Protein AF-A0A962YLL2-F1 (afdb_monomer_lite)

pLDDT: mean 70.55, std 23.4, range [23.0, 98.0]

Structure (mmCIF, N/CA/C/O backbone):
data_AF-A0A962YLL2-F1
#
_entry.id   AF-A0A962YLL2-F1
#
loop_
_atom_site.group_PDB
_atom_site.id
_atom_site.type_symbol
_atom_site.label_atom_id
_atom_site.label_alt_id
_atom_site.label_comp_id
_atom_site.label_asym_id
_atom_site.label_entity_id
_atom_site.label_seq_id
_atom_site.pdbx_PDB_ins_code
_atom_site.Cartn_x
_atom_site.Cartn_y
_atom_site.Cartn_z
_atom_site.occupancy
_atom_site.B_iso_or_equiv
_atom_site.auth_seq_id
_atom_site.auth_comp_id
_atom_site.auth_asym_id
_atom_site.auth_atom_id
_atom_site.pdbx_PDB_model_num
ATOM 1 N N . MET A 1 1 ? 1.863 1.735 -56.319 1.00 40.16 1 MET A N 1
ATOM 2 C CA . MET A 1 1 ? 1.702 0.362 -55.802 1.00 40.16 1 MET A CA 1
ATOM 3 C C . MET A 1 1 ? 0.796 0.470 -54.595 1.00 40.16 1 MET A C 1
ATOM 5 O O . MET A 1 1 ? 1.146 1.227 -53.700 1.00 40.16 1 MET A O 1
ATOM 9 N N . GLY A 1 2 ? -0.397 -0.127 -54.655 1.00 49.88 2 GLY A N 1
ATOM 10 C CA . GLY A 1 2 ? -1.377 -0.073 -53.564 1.00 49.88 2 GLY A CA 1
ATOM 11 C C . GLY A 1 2 ? -0.872 -0.823 -52.336 1.00 49.88 2 GLY A C 1
ATOM 12 O O . GLY A 1 2 ? -0.050 -1.735 -52.471 1.00 49.88 2 GLY A O 1
ATOM 13 N N . LEU A 1 3 ? -1.319 -0.400 -51.157 1.00 48.25 3 LEU A N 1
ATOM 14 C CA . LEU A 1 3 ? -1.059 -1.129 -49.924 1.00 48.25 3 LEU A CA 1
ATOM 15 C C . LEU A 1 3 ? -1.785 -2.493 -49.985 1.00 48.25 3 LEU A C 1
ATOM 17 O O . LEU A 1 3 ? -2.717 -2.670 -50.770 1.00 48.25 3 LEU A O 1
ATOM 21 N N . PRO A 1 4 ? -1.334 -3.501 -49.223 1.00 67.56 4 PRO A N 1
ATOM 22 C CA . PRO A 1 4 ? -2.060 -4.760 -49.071 1.00 67.56 4 PRO A CA 1
ATOM 23 C C . PRO A 1 4 ? -3.525 -4.503 -48.679 1.00 67.56 4 PRO A C 1
ATOM 25 O O . PRO A 1 4 ? -3.778 -3.701 -47.785 1.00 67.56 4 PRO A O 1
ATOM 28 N N . SER A 1 5 ? -4.485 -5.200 -49.296 1.00 62.47 5 SER A N 1
ATOM 29 C CA . SER A 1 5 ? -5.933 -4.949 -49.133 1.00 62.47 5 SER A CA 1
ATOM 30 C C . SER A 1 5 ? -6.444 -4.996 -47.684 1.00 62.47 5 SER A C 1
ATOM 32 O O . SER A 1 5 ? -7.461 -4.390 -47.366 1.00 62.47 5 SER A O 1
ATOM 34 N N . GLU A 1 6 ? -5.748 -5.710 -46.797 1.00 58.16 6 GLU A N 1
ATOM 35 C CA . GLU A 1 6 ? -6.050 -5.771 -45.358 1.00 58.16 6 GLU A CA 1
ATOM 36 C C . GLU A 1 6 ? -5.702 -4.465 -44.621 1.00 58.16 6 GLU A C 1
ATOM 38 O O . GLU A 1 6 ? -6.372 -4.095 -43.660 1.00 58.16 6 GLU A O 1
ATOM 43 N N . ILE A 1 7 ? -4.679 -3.742 -45.088 1.00 64.31 7 ILE A N 1
ATOM 44 C CA . ILE A 1 7 ? -4.248 -2.460 -44.520 1.00 64.31 7 ILE A CA 1
ATOM 45 C C . ILE A 1 7 ? -5.192 -1.339 -44.968 1.00 64.31 7 ILE A C 1
ATOM 47 O O . ILE A 1 7 ? -5.542 -0.490 -44.152 1.00 64.31 7 ILE A O 1
ATOM 51 N N . ASP A 1 8 ? -5.661 -1.372 -46.219 1.00 68.25 8 ASP A N 1
ATOM 52 C CA . ASP A 1 8 ? -6.595 -0.371 -46.756 1.00 68.25 8 ASP A CA 1
ATOM 53 C C . ASP A 1 8 ? -7.908 -0.326 -45.956 1.00 68.25 8 ASP A C 1
ATOM 55 O O . ASP A 1 8 ? -8.357 0.750 -45.567 1.00 68.25 8 ASP A O 1
ATOM 59 N N . HIS A 1 9 ? -8.472 -1.487 -45.602 1.00 71.00 9 HIS A N 1
ATOM 60 C CA . HIS A 1 9 ? -9.702 -1.549 -44.803 1.00 71.00 9 HIS A CA 1
ATOM 61 C C . HIS A 1 9 ? -9.534 -0.951 -43.397 1.00 71.00 9 HIS A C 1
ATOM 63 O O . HIS A 1 9 ? -10.413 -0.245 -42.908 1.00 71.00 9 HIS A O 1
ATOM 69 N N . SER A 1 10 ? -8.391 -1.200 -42.753 1.00 69.19 10 SER A N 1
ATOM 70 C CA . SER A 1 10 ? -8.120 -0.702 -41.401 1.00 69.19 10 SER A CA 1
ATOM 71 C C . SER A 1 10 ? -7.792 0.799 -41.387 1.00 69.19 10 SER A C 1
ATOM 73 O O . SER A 1 10 ? -8.118 1.506 -40.432 1.00 69.19 10 SER A O 1
ATOM 75 N N . ILE A 1 11 ? -7.214 1.314 -42.478 1.00 73.31 11 ILE A N 1
ATOM 76 C CA . ILE A 1 11 ? -7.054 2.755 -42.710 1.00 73.31 11 ILE A CA 1
ATOM 77 C C . ILE A 1 11 ? -8.423 3.423 -42.887 1.00 73.31 11 ILE A C 1
ATOM 79 O O . ILE A 1 11 ? -8.678 4.447 -42.253 1.00 73.31 11 ILE A O 1
ATOM 83 N N . ASP A 1 12 ? -9.312 2.847 -43.697 1.00 75.69 12 ASP A N 1
ATOM 84 C CA . ASP A 1 12 ? -10.659 3.388 -43.909 1.00 75.69 12 ASP A CA 1
ATOM 85 C C . ASP A 1 12 ? -11.484 3.404 -42.609 1.00 75.69 12 ASP A C 1
ATOM 87 O O . ASP A 1 12 ? -12.158 4.396 -42.317 1.00 75.69 12 ASP A O 1
ATOM 91 N N . GLU A 1 13 ? -11.364 2.365 -41.777 1.00 73.12 13 GLU A N 1
ATOM 92 C CA . GLU A 1 13 ? -11.991 2.298 -40.450 1.00 73.12 13 GLU A CA 1
ATOM 93 C C . GLU A 1 13 ? -11.447 3.380 -39.498 1.00 73.12 13 GLU A C 1
ATOM 95 O O . GLU A 1 13 ? -12.219 4.083 -38.839 1.00 73.12 13 GLU A O 1
ATOM 100 N N . ALA A 1 14 ? -10.125 3.586 -39.465 1.00 67.44 14 ALA A N 1
ATOM 101 C CA . ALA A 1 14 ? -9.508 4.654 -38.676 1.00 67.44 14 ALA A CA 1
ATOM 102 C C . ALA A 1 14 ? -9.950 6.052 -39.153 1.00 67.44 14 ALA A C 1
ATOM 104 O O . ALA A 1 14 ? -10.210 6.944 -38.339 1.00 67.44 14 ALA A O 1
ATOM 105 N N . ILE A 1 15 ? -10.090 6.243 -40.469 1.00 74.00 15 ILE A N 1
ATOM 106 C CA . ILE A 1 15 ? -10.597 7.480 -41.072 1.00 74.00 15 ILE A CA 1
ATOM 107 C C . ILE A 1 15 ? -12.060 7.723 -40.672 1.00 74.00 15 ILE A C 1
ATOM 109 O O . ILE A 1 15 ? -12.409 8.848 -40.299 1.00 74.00 15 ILE A O 1
ATOM 113 N N . GLU A 1 16 ? -12.927 6.708 -40.730 1.00 73.31 16 GLU A N 1
ATOM 114 C CA . GLU A 1 16 ? -14.317 6.834 -40.273 1.00 73.31 16 GLU A CA 1
ATOM 115 C C . GLU A 1 16 ? -14.411 7.128 -38.775 1.00 73.31 16 GLU A C 1
ATOM 117 O O . GLU A 1 16 ? -15.184 8.003 -38.372 1.00 73.31 16 GLU A O 1
ATOM 122 N N . TYR A 1 17 ? -13.597 6.462 -37.954 1.00 67.56 17 TYR A N 1
ATOM 123 C CA . TYR A 1 17 ? -13.534 6.709 -36.516 1.00 67.56 17 TYR A CA 1
ATOM 124 C C . TYR A 1 17 ? -13.177 8.171 -36.208 1.00 67.56 17 TYR A C 1
ATOM 126 O O . TYR A 1 17 ? -13.897 8.826 -35.450 1.00 67.56 17 TYR A O 1
ATOM 134 N N . LEU A 1 18 ? -12.135 8.717 -36.850 1.00 68.94 18 LEU A N 1
ATOM 135 C CA . LEU A 1 18 ? -11.727 10.122 -36.699 1.00 68.94 18 LEU A CA 1
ATOM 136 C C . LEU A 1 18 ? -12.802 11.108 -37.176 1.00 68.94 18 LEU A C 1
ATOM 138 O O . LEU A 1 18 ? -13.019 12.154 -36.560 1.00 68.94 18 LEU A O 1
ATOM 142 N N . ARG A 1 19 ? -13.502 10.791 -38.272 1.00 70.50 19 ARG A N 1
ATOM 143 C CA . ARG A 1 19 ? -14.619 11.614 -38.764 1.00 70.50 19 ARG A CA 1
ATOM 144 C C . ARG A 1 19 ? -15.770 11.633 -37.755 1.00 70.50 19 ARG A C 1
ATOM 146 O O . ARG A 1 19 ? -16.295 12.704 -37.454 1.00 70.50 19 ARG A O 1
ATOM 153 N N . ARG A 1 20 ? -16.126 10.473 -37.191 1.00 68.38 20 ARG A N 1
ATOM 154 C CA . ARG A 1 20 ? -17.216 10.319 -36.216 1.00 68.38 20 ARG A CA 1
ATOM 155 C C . ARG A 1 20 ? -16.932 11.037 -34.897 1.00 68.38 20 ARG A C 1
ATOM 157 O O . ARG A 1 20 ? -17.815 11.728 -34.391 1.00 68.38 20 ARG A O 1
ATOM 164 N N . THR A 1 21 ? -15.729 10.895 -34.341 1.00 59.66 21 THR A N 1
ATOM 165 C CA . THR A 1 21 ? -15.344 11.568 -33.087 1.00 59.66 21 THR A CA 1
ATOM 166 C C . THR A 1 21 ? -15.307 13.087 -33.250 1.00 59.66 21 THR A C 1
ATOM 168 O O . THR A 1 21 ? -15.763 13.810 -32.366 1.00 59.66 21 THR A O 1
ATOM 171 N N . ARG A 1 22 ? -14.888 13.587 -34.419 1.00 62.19 22 ARG A N 1
ATOM 172 C CA . ARG A 1 22 ? -14.878 15.023 -34.731 1.00 62.19 22 ARG A CA 1
ATOM 173 C C . ARG A 1 22 ? -16.269 15.621 -34.939 1.00 62.19 22 ARG A C 1
ATOM 175 O O . ARG A 1 22 ? -16.500 16.748 -34.520 1.00 62.19 22 ARG A O 1
ATOM 182 N N . SER A 1 23 ? -17.201 14.896 -35.560 1.00 60.91 23 SER A N 1
ATOM 183 C CA . SER A 1 23 ? -18.588 15.367 -35.705 1.00 60.91 23 SER A CA 1
ATOM 184 C C . SER A 1 23 ? -19.346 15.429 -34.373 1.00 60.91 23 SER A C 1
ATOM 186 O O . SER A 1 23 ? -20.320 16.170 -34.271 1.00 60.91 23 SER A O 1
ATOM 188 N N . ALA A 1 24 ? -18.906 14.674 -33.361 1.00 58.06 24 ALA A N 1
ATOM 189 C CA . ALA A 1 24 ? -19.494 14.674 -32.022 1.00 58.06 24 ALA A CA 1
ATOM 190 C C . ALA A 1 24 ? -18.892 15.736 -31.073 1.00 58.06 24 ALA A C 1
ATOM 192 O O . ALA A 1 24 ? -19.544 16.109 -30.098 1.00 58.06 24 ALA A O 1
ATOM 193 N N . ALA A 1 25 ? -17.682 16.241 -31.341 1.00 52.91 25 ALA A N 1
ATOM 194 C CA . ALA A 1 25 ? -17.007 17.242 -30.513 1.00 52.91 25 ALA A CA 1
ATOM 195 C C . ALA A 1 25 ? -17.278 18.680 -31.005 1.00 52.91 25 ALA A C 1
ATOM 197 O O . ALA A 1 25 ? -17.131 18.989 -32.188 1.00 52.91 25 ALA A O 1
ATOM 198 N N . LYS A 1 26 ? -17.646 19.598 -30.098 1.00 51.53 26 LYS A N 1
ATOM 199 C CA . LYS A 1 26 ? -17.718 21.041 -30.401 1.00 51.53 26 LYS A CA 1
ATOM 200 C C . LYS A 1 26 ? -16.284 21.550 -30.636 1.00 51.53 26 LYS A C 1
ATOM 202 O O . LYS A 1 26 ? -15.422 21.214 -29.829 1.00 51.53 26 LYS A O 1
ATOM 207 N N . PRO A 1 27 ? -15.995 22.316 -31.705 1.00 52.06 27 PRO A N 1
ATOM 208 C CA . PRO A 1 27 ? -14.624 22.701 -32.022 1.00 52.06 27 PRO A CA 1
ATOM 209 C C . PRO A 1 27 ? -14.100 23.658 -30.951 1.00 52.06 27 PRO A C 1
ATOM 211 O O . PRO A 1 27 ? -14.524 24.812 -30.894 1.00 52.06 27 PRO A O 1
ATOM 214 N N . ASP A 1 28 ? -13.199 23.167 -30.105 1.00 50.56 28 ASP A N 1
ATOM 215 C CA . ASP A 1 28 ? -12.452 24.006 -29.179 1.00 50.56 28 ASP A CA 1
ATOM 216 C C . ASP A 1 28 ? -11.255 24.610 -29.921 1.00 50.56 28 ASP A C 1
ATOM 218 O O . ASP A 1 28 ? -10.507 23.919 -30.625 1.00 50.56 28 ASP A O 1
ATOM 222 N N . ILE A 1 29 ? -11.118 25.932 -29.829 1.00 47.53 29 ILE A N 1
ATOM 223 C CA . ILE A 1 29 ? -10.111 26.716 -30.549 1.00 47.53 29 ILE A CA 1
ATOM 224 C C . ILE A 1 29 ? -8.765 26.470 -29.857 1.00 47.53 29 ILE A C 1
ATOM 226 O O . ILE A 1 29 ? -8.379 27.197 -28.949 1.00 47.53 29 ILE A O 1
ATOM 230 N N . GLY A 1 30 ? -8.073 25.400 -30.258 1.00 50.03 30 GLY A N 1
ATOM 231 C CA . GLY A 1 30 ? -6.737 25.066 -29.754 1.00 50.03 30 GLY A CA 1
ATOM 232 C C . GLY A 1 30 ? -6.351 23.584 -29.759 1.00 50.03 30 GLY A C 1
ATOM 233 O O . GLY A 1 30 ? -5.192 23.285 -29.493 1.00 50.03 30 GLY A O 1
ATOM 234 N N . SER A 1 31 ? -7.261 22.652 -30.067 1.00 50.16 31 SER A N 1
ATOM 235 C CA . SER A 1 31 ? -6.933 21.215 -30.078 1.00 50.16 31 SER A CA 1
ATOM 236 C C . SER A 1 31 ? -5.997 20.849 -31.240 1.00 50.16 31 SER A C 1
ATOM 238 O O . SER A 1 31 ? -6.434 20.782 -32.389 1.00 50.16 31 SER A O 1
ATOM 240 N N . THR A 1 32 ? -4.722 20.583 -30.942 1.00 48.41 32 THR A N 1
ATOM 241 C CA . THR A 1 32 ? -3.701 20.100 -31.892 1.00 48.41 32 THR A CA 1
ATOM 242 C C . THR A 1 32 ? -3.658 18.575 -32.049 1.00 48.41 32 THR A C 1
ATOM 244 O O . THR A 1 32 ? -2.797 18.082 -32.767 1.00 48.41 32 THR A O 1
ATOM 247 N N . ASP A 1 33 ? -4.558 17.814 -31.419 1.00 55.34 33 ASP A N 1
ATOM 248 C CA . ASP A 1 33 ? -4.632 16.357 -31.614 1.00 55.34 33 ASP A CA 1
ATOM 249 C C . ASP A 1 33 ? -5.344 16.034 -32.938 1.00 55.34 33 ASP A C 1
ATOM 251 O O . ASP A 1 33 ? -6.569 15.914 -33.012 1.00 55.34 33 ASP A O 1
ATOM 255 N N . THR A 1 34 ? -4.562 15.966 -34.018 1.00 54.94 34 THR A N 1
ATOM 256 C CA . THR A 1 34 ? -5.037 15.759 -35.399 1.00 54.94 34 THR A CA 1
ATOM 257 C C . THR A 1 34 ? -4.654 14.410 -36.004 1.00 54.94 34 THR A C 1
ATOM 259 O O . THR A 1 34 ? -4.985 14.155 -37.164 1.00 54.94 34 THR A O 1
ATOM 262 N N . ASP A 1 35 ? -3.991 13.540 -35.243 1.00 64.00 35 ASP A N 1
ATOM 263 C CA . ASP A 1 35 ? -3.298 12.382 -35.805 1.00 64.00 35 ASP A CA 1
ATOM 264 C C . ASP A 1 35 ? -4.055 11.068 -35.555 1.00 64.00 35 ASP A C 1
ATOM 266 O O . ASP A 1 35 ? -4.529 10.782 -34.456 1.00 64.00 35 ASP A O 1
ATOM 270 N N . GLY A 1 36 ? -4.168 10.245 -36.602 1.00 60.41 36 GLY A N 1
ATOM 271 C CA . GLY A 1 36 ? -4.687 8.881 -36.519 1.00 60.41 36 GLY A CA 1
ATOM 272 C C . GLY A 1 36 ? -3.566 7.875 -36.289 1.00 60.41 36 GLY A C 1
ATOM 273 O O . GLY A 1 36 ? -2.597 7.858 -37.045 1.00 60.41 36 GLY A O 1
ATOM 274 N N . LEU A 1 37 ? -3.708 7.008 -35.282 1.00 68.25 37 LEU A N 1
ATOM 275 C CA . LEU A 1 37 ? -2.770 5.915 -35.022 1.00 68.25 37 LEU A CA 1
ATOM 276 C C . LEU A 1 37 ? -3.373 4.581 -35.471 1.00 68.25 37 LEU A C 1
ATOM 278 O O . LEU A 1 37 ? -4.383 4.143 -34.926 1.00 68.25 37 LEU A O 1
ATOM 282 N N . LEU A 1 38 ? -2.711 3.917 -36.420 1.00 73.75 38 LEU A N 1
ATOM 283 C CA . LEU A 1 38 ? -3.059 2.571 -36.863 1.00 73.75 38 LEU A CA 1
ATOM 284 C C . LEU A 1 38 ? -1.958 1.583 -36.467 1.00 73.75 38 LEU A C 1
ATOM 286 O O . LEU A 1 38 ? -0.802 1.740 -36.861 1.00 73.75 38 LEU A O 1
ATOM 290 N N . PHE A 1 39 ? -2.308 0.555 -35.694 1.00 68.56 39 PHE A N 1
ATOM 291 C CA . PHE A 1 39 ? -1.367 -0.497 -35.314 1.00 68.56 39 PHE A CA 1
ATOM 292 C C . PHE A 1 39 ? -1.360 -1.616 -36.364 1.00 68.56 39 PHE A C 1
ATOM 294 O O . PHE A 1 39 ? -2.297 -2.403 -36.448 1.00 68.56 39 PHE A O 1
ATOM 301 N N . LEU A 1 40 ? -0.283 -1.695 -37.150 1.00 69.31 40 LEU A N 1
ATOM 302 C CA . LEU A 1 40 ? -0.088 -2.692 -38.210 1.00 69.31 40 LEU A CA 1
ATOM 303 C C . LEU A 1 40 ? 0.998 -3.701 -37.821 1.00 69.31 40 LEU A C 1
ATOM 305 O O . LEU A 1 40 ? 2.073 -3.755 -38.418 1.00 69.31 40 LEU A O 1
ATOM 309 N N . GLY A 1 41 ? 0.743 -4.481 -36.774 1.00 68.31 41 GLY A N 1
ATOM 310 C CA . GLY A 1 41 ? 1.690 -5.471 -36.271 1.00 68.31 41 GLY A CA 1
ATOM 311 C C . GLY A 1 41 ? 1.009 -6.623 -35.544 1.00 68.31 41 GLY A C 1
ATOM 312 O O . GLY A 1 41 ? -0.209 -6.655 -35.382 1.00 68.31 41 GLY A O 1
ATOM 313 N N . GLN A 1 42 ? 1.809 -7.584 -35.084 1.00 60.03 42 GLN A N 1
ATOM 314 C CA . GLN A 1 42 ? 1.334 -8.587 -34.137 1.00 60.03 42 GLN A CA 1
ATOM 315 C C . GLN A 1 42 ? 1.443 -8.031 -32.716 1.00 60.03 42 GLN A C 1
ATOM 317 O O . GLN A 1 42 ? 2.511 -7.582 -32.302 1.00 60.03 42 GLN A O 1
ATOM 322 N N . TRP A 1 43 ? 0.346 -8.080 -31.966 1.00 54.75 43 TRP A N 1
ATOM 323 C CA . TRP A 1 43 ? 0.342 -7.758 -30.543 1.00 54.75 43 TRP A CA 1
ATOM 324 C C . TRP A 1 43 ? 1.163 -8.814 -29.783 1.00 54.75 43 TRP A C 1
ATOM 326 O O . TRP A 1 43 ? 0.660 -9.904 -29.526 1.00 54.75 43 TRP A O 1
ATOM 336 N N . HIS A 1 44 ? 2.416 -8.514 -29.429 1.00 55.97 44 HIS A N 1
ATOM 337 C CA . HIS A 1 44 ? 3.253 -9.366 -28.569 1.00 55.97 44 HIS A CA 1
ATOM 338 C C . HIS A 1 44 ? 3.855 -8.556 -27.414 1.00 55.97 44 HIS A C 1
ATOM 340 O O . HIS A 1 44 ? 4.144 -7.373 -27.564 1.00 55.97 44 HIS A O 1
ATOM 346 N N . ASP A 1 45 ? 3.998 -9.224 -26.265 1.00 53.28 45 ASP A N 1
ATOM 347 C CA . ASP A 1 45 ? 4.235 -8.689 -24.915 1.00 53.28 45 ASP A CA 1
ATOM 348 C C . ASP A 1 45 ? 3.174 -7.690 -24.423 1.00 53.28 45 ASP A C 1
ATOM 350 O O . ASP A 1 45 ? 3.353 -6.473 -24.407 1.00 53.28 45 ASP A O 1
ATOM 354 N N . ALA A 1 46 ? 2.060 -8.238 -23.924 1.00 63.69 46 ALA A N 1
ATOM 355 C CA . ALA A 1 46 ? 1.070 -7.478 -23.173 1.00 63.69 46 ALA A CA 1
ATOM 356 C C . ALA A 1 46 ? 1.718 -6.901 -21.902 1.00 63.69 46 ALA A C 1
ATOM 358 O O . ALA A 1 46 ? 2.022 -7.613 -20.939 1.00 63.69 46 ALA A O 1
ATOM 359 N N . TYR A 1 47 ? 1.965 -5.597 -21.903 1.00 70.12 47 TYR A N 1
ATOM 360 C CA . TYR A 1 47 ? 2.095 -4.840 -20.669 1.00 70.12 47 TYR A CA 1
ATOM 361 C C . TYR A 1 47 ? 0.699 -4.675 -20.056 1.00 70.12 47 TYR A C 1
ATOM 363 O O . TYR A 1 47 ? -0.290 -4.633 -20.795 1.00 70.12 47 TYR A O 1
ATOM 371 N N . PRO A 1 48 ? 0.567 -4.561 -18.725 1.00 79.56 48 PRO A N 1
ATOM 372 C CA . PRO A 1 48 ? -0.716 -4.211 -18.140 1.00 79.56 48 PRO A CA 1
ATOM 373 C C . PRO A 1 48 ? -1.154 -2.855 -18.697 1.00 79.56 48 PRO A C 1
ATOM 375 O O . PRO A 1 48 ? -0.511 -1.845 -18.424 1.00 79.56 48 PRO A O 1
ATOM 378 N N . THR A 1 49 ? -2.237 -2.802 -19.480 1.00 75.56 49 THR A N 1
ATOM 379 C CA . THR A 1 49 ? -2.762 -1.553 -20.085 1.00 75.56 49 THR A CA 1
ATOM 380 C C . THR A 1 49 ? -2.891 -0.436 -19.055 1.00 75.56 49 THR A C 1
ATOM 382 O O . THR A 1 49 ? -2.685 0.748 -19.306 1.00 75.56 49 THR A O 1
ATOM 385 N N . VAL A 1 50 ? -3.214 -0.865 -17.852 1.00 80.00 50 VAL A N 1
ATOM 386 C CA . VAL A 1 50 ? -3.534 -0.051 -16.709 1.00 80.00 50 VAL A CA 1
ATOM 387 C C . VAL A 1 50 ? -2.275 0.519 -16.012 1.00 80.00 50 VAL A C 1
ATOM 389 O O . VAL A 1 50 ? -2.376 1.533 -15.334 1.00 80.00 50 VAL A O 1
ATOM 392 N N . LEU A 1 51 ? -1.082 -0.050 -16.259 1.00 86.31 51 LEU A N 1
ATOM 393 C CA . LEU A 1 51 ? 0.227 0.497 -15.852 1.00 86.31 51 LEU A CA 1
ATOM 394 C C . LEU A 1 51 ? 0.537 1.799 -16.585 1.00 86.31 51 LEU A C 1
ATOM 396 O O . LEU A 1 51 ? 0.960 2.782 -15.984 1.00 86.31 51 LEU A O 1
ATOM 400 N N . VAL A 1 52 ? 0.321 1.808 -17.902 1.00 82.75 52 VAL A N 1
ATOM 401 C CA . VAL A 1 52 ? 0.629 2.971 -18.750 1.00 82.75 52 VAL A CA 1
ATOM 402 C C . VAL A 1 52 ? -0.237 4.168 -18.368 1.00 82.75 52 VAL A C 1
ATOM 404 O O . VAL A 1 52 ? 0.213 5.313 -18.435 1.00 82.75 52 VAL A O 1
ATOM 407 N N . ARG A 1 53 ? -1.457 3.884 -17.911 1.00 78.56 53 ARG A N 1
ATOM 408 C CA . ARG A 1 53 ? -2.457 4.867 -17.501 1.00 78.56 53 ARG A CA 1
ATOM 409 C C . ARG A 1 53 ? -2.414 5.206 -16.009 1.00 78.56 53 ARG A C 1
ATOM 411 O O . ARG A 1 53 ? -3.268 5.955 -15.550 1.00 78.56 53 ARG A O 1
ATOM 418 N N . ASP A 1 54 ? -1.451 4.676 -15.254 1.00 82.38 54 ASP A N 1
ATOM 419 C CA . ASP A 1 54 ? -1.284 5.036 -13.847 1.00 82.38 54 ASP A CA 1
ATOM 420 C C . ASP A 1 54 ? -0.836 6.511 -13.737 1.00 82.38 54 ASP A C 1
ATOM 422 O O . ASP A 1 54 ? 0.224 6.862 -14.272 1.00 82.38 54 ASP A O 1
ATOM 426 N N . PRO A 1 55 ? -1.628 7.385 -13.081 1.00 82.06 55 PRO A N 1
ATOM 427 C CA . PRO A 1 55 ? -1.348 8.819 -13.010 1.00 82.06 55 PRO A CA 1
ATOM 428 C C . PRO A 1 55 ? -0.282 9.176 -11.962 1.00 82.06 55 PRO A C 1
ATOM 430 O O . PRO A 1 55 ? 0.230 10.297 -11.960 1.00 82.06 55 PRO A O 1
ATOM 433 N N . PHE A 1 56 ? 0.049 8.252 -11.056 1.00 86.31 56 PHE A N 1
ATOM 434 C CA . PHE A 1 56 ? 1.020 8.468 -9.983 1.00 86.31 56 PHE A CA 1
ATOM 435 C C . PHE A 1 56 ? 2.418 7.973 -10.358 1.00 86.31 56 PHE A C 1
ATOM 437 O O . PHE A 1 56 ? 3.416 8.490 -9.844 1.00 86.31 56 PHE A O 1
ATOM 444 N N . LEU A 1 57 ? 2.509 7.002 -11.270 1.00 90.62 57 LEU A N 1
ATOM 445 C CA . LEU A 1 57 ? 3.787 6.553 -11.807 1.00 90.62 57 LEU A CA 1
ATOM 446 C C . LEU A 1 57 ? 4.379 7.568 -12.787 1.00 90.62 57 LEU A C 1
ATOM 448 O O . LEU A 1 57 ? 3.712 8.081 -13.683 1.00 90.62 57 LEU A O 1
ATOM 452 N N . SER A 1 58 ? 5.684 7.792 -12.657 1.00 92.44 58 SER A N 1
ATOM 453 C CA . SER A 1 58 ? 6.468 8.441 -13.700 1.00 92.44 58 SER A CA 1
ATOM 454 C C . SER A 1 58 ? 6.630 7.536 -14.916 1.00 92.44 58 SER A C 1
ATOM 456 O O . SER A 1 58 ? 6.629 6.310 -14.789 1.00 92.44 58 SER A O 1
ATOM 458 N N . ASP A 1 59 ? 6.876 8.126 -16.083 1.00 93.69 59 ASP A N 1
ATOM 459 C CA . ASP A 1 59 ? 7.237 7.361 -17.279 1.00 93.69 59 ASP A CA 1
ATOM 460 C C . ASP A 1 59 ? 8.472 6.492 -17.038 1.00 93.69 59 ASP A C 1
ATOM 462 O O . ASP A 1 59 ? 8.503 5.315 -17.394 1.00 93.69 59 ASP A O 1
ATOM 466 N N . SER A 1 60 ? 9.452 7.020 -16.305 1.00 95.94 60 SER A N 1
ATOM 467 C CA . SER A 1 60 ? 10.629 6.263 -15.894 1.00 95.94 60 SER A CA 1
ATOM 468 C C . SER A 1 60 ? 10.293 5.072 -14.978 1.00 95.94 60 SER A C 1
ATOM 470 O O . SER A 1 60 ? 10.893 4.010 -15.151 1.00 95.94 60 SER A O 1
ATOM 472 N N . ALA A 1 61 ? 9.294 5.184 -14.089 1.00 96.31 61 ALA A N 1
ATOM 473 C CA . ALA A 1 61 ? 8.823 4.076 -13.253 1.00 96.31 61 ALA A CA 1
ATOM 474 C C . ALA A 1 61 ? 8.047 3.022 -14.049 1.00 96.31 61 ALA A C 1
ATOM 476 O O . ALA A 1 61 ? 8.223 1.827 -13.805 1.00 96.31 61 ALA A O 1
ATOM 477 N N . LYS A 1 62 ? 7.243 3.441 -15.035 1.00 94.62 62 LYS A N 1
ATOM 478 C CA . LYS A 1 62 ? 6.558 2.529 -15.964 1.00 94.62 62 LYS A CA 1
ATOM 479 C C . LYS A 1 62 ? 7.580 1.707 -16.755 1.00 94.62 62 LYS A C 1
ATOM 481 O O . LYS A 1 62 ? 7.500 0.480 -16.771 1.00 94.62 62 LYS A O 1
ATOM 486 N N . ILE A 1 63 ? 8.599 2.361 -17.321 1.00 95.38 63 ILE A N 1
ATOM 487 C CA . ILE A 1 63 ? 9.713 1.689 -18.011 1.00 95.38 63 ILE A CA 1
ATOM 488 C C . ILE A 1 63 ? 10.490 0.775 -17.058 1.00 95.38 63 ILE A C 1
ATOM 490 O O . ILE A 1 63 ? 10.836 -0.349 -17.423 1.00 95.38 63 ILE A O 1
ATOM 494 N N . GLN A 1 64 ? 10.732 1.211 -15.819 1.00 96.75 64 GLN A N 1
ATOM 495 C CA . GLN A 1 64 ? 11.406 0.378 -14.830 1.00 96.75 64 GLN A CA 1
ATOM 496 C C . GLN A 1 64 ? 10.614 -0.894 -14.508 1.00 96.75 64 GLN A C 1
ATOM 498 O O . GLN A 1 64 ? 11.216 -1.962 -14.411 1.00 96.75 64 GLN A O 1
ATOM 503 N N . TRP A 1 65 ? 9.288 -0.813 -14.372 1.00 95.50 65 TRP A N 1
ATOM 504 C CA . TRP A 1 65 ? 8.447 -1.995 -14.179 1.00 95.50 65 TRP A CA 1
ATOM 505 C C . TRP A 1 65 ? 8.540 -2.949 -15.375 1.00 95.50 65 TRP A C 1
ATOM 507 O O . TRP A 1 65 ? 8.745 -4.144 -15.178 1.00 95.50 65 TRP A O 1
ATOM 517 N N . LEU A 1 66 ? 8.480 -2.429 -16.609 1.00 94.00 66 LEU A N 1
ATOM 518 C CA . LEU A 1 66 ? 8.608 -3.242 -17.829 1.00 94.00 66 LEU A CA 1
ATOM 519 C C . LEU A 1 66 ? 9.954 -3.966 -17.898 1.00 94.00 66 LEU A C 1
ATOM 521 O O . LEU A 1 66 ? 10.003 -5.148 -18.233 1.00 94.00 66 LEU A O 1
ATOM 525 N N . TYR A 1 67 ? 11.035 -3.287 -17.515 1.00 94.31 67 TYR A N 1
ATOM 526 C CA . TYR A 1 67 ? 12.357 -3.895 -17.419 1.00 94.31 67 TYR A CA 1
ATOM 527 C C . TYR A 1 67 ? 12.399 -5.023 -16.385 1.00 94.31 67 TYR A C 1
ATOM 529 O O . TYR A 1 67 ? 12.860 -6.120 -16.689 1.00 94.31 67 TYR A O 1
ATOM 537 N N . LEU A 1 68 ? 11.858 -4.801 -15.183 1.00 91.94 68 LEU A N 1
ATOM 538 C CA . LEU A 1 68 ? 11.776 -5.849 -14.161 1.00 91.94 68 LEU A CA 1
ATOM 539 C C . LEU A 1 68 ? 10.929 -7.042 -14.632 1.00 91.94 68 LEU A C 1
ATOM 541 O O . LEU A 1 68 ? 11.294 -8.190 -14.373 1.00 91.94 68 LEU A O 1
ATOM 545 N N . ALA A 1 69 ? 9.840 -6.789 -15.360 1.00 90.81 69 ALA A N 1
ATOM 546 C CA . ALA A 1 69 ? 9.009 -7.831 -15.949 1.00 90.81 69 ALA A CA 1
ATOM 547 C C . ALA A 1 69 ? 9.755 -8.630 -17.024 1.00 90.81 69 ALA A C 1
ATOM 549 O O . ALA A 1 69 ? 9.674 -9.858 -17.034 1.00 90.81 69 ALA A O 1
ATOM 550 N N . GLN A 1 70 ? 10.525 -7.964 -17.887 1.00 89.75 70 GLN A N 1
ATOM 551 C CA . GLN A 1 70 ? 11.376 -8.619 -18.879 1.00 89.75 70 GLN A CA 1
ATOM 552 C C . GLN A 1 70 ? 12.441 -9.504 -18.219 1.00 89.75 70 GLN A C 1
ATOM 554 O O . GLN A 1 70 ? 12.639 -10.639 -18.652 1.00 89.75 70 GLN A O 1
ATOM 559 N N . GLU A 1 71 ? 13.099 -9.018 -17.164 1.00 88.12 71 GLU A N 1
ATOM 560 C CA . GLU A 1 71 ? 14.081 -9.796 -16.399 1.00 88.12 71 GLU A CA 1
ATOM 561 C C . GLU A 1 71 ? 13.426 -11.031 -15.762 1.00 88.12 71 GLU A C 1
ATOM 563 O O . GLU A 1 71 ? 13.950 -12.141 -15.864 1.00 88.12 71 GLU A O 1
ATOM 568 N N . ALA A 1 72 ? 12.235 -10.878 -15.174 1.00 84.88 72 ALA A N 1
ATOM 569 C CA . ALA A 1 72 ? 11.484 -11.991 -14.590 1.00 84.88 72 ALA A CA 1
ATOM 570 C C . ALA A 1 72 ? 11.058 -13.033 -15.641 1.00 84.88 72 ALA A C 1
ATOM 572 O O . ALA A 1 72 ? 11.110 -14.237 -15.380 1.00 84.88 72 ALA A O 1
ATOM 573 N N . ARG A 1 73 ? 10.698 -12.595 -16.857 1.00 83.81 73 ARG A N 1
ATOM 574 C CA . ARG A 1 73 ? 10.340 -13.483 -17.979 1.00 83.81 73 ARG A CA 1
ATOM 575 C C . ARG A 1 73 ? 11.492 -14.371 -18.443 1.00 83.81 73 ARG A C 1
ATOM 577 O O . ARG A 1 73 ? 11.226 -15.434 -18.993 1.00 83.81 73 ARG A O 1
ATOM 584 N N . GLN A 1 74 ? 12.749 -13.999 -18.190 1.00 78.62 74 GLN A N 1
ATOM 585 C CA . GLN A 1 74 ? 13.884 -14.875 -18.503 1.00 78.62 74 GLN A CA 1
ATOM 586 C C . GLN A 1 74 ? 13.874 -16.163 -17.660 1.00 78.62 74 GLN A C 1
ATOM 588 O O . GLN A 1 74 ? 14.488 -17.155 -18.053 1.00 78.62 74 GLN A O 1
ATOM 593 N N . GLN A 1 75 ? 13.184 -16.178 -16.508 1.00 74.88 75 GLN A N 1
ATOM 594 C CA . GLN A 1 75 ? 13.067 -17.352 -15.632 1.00 74.88 75 GLN A CA 1
ATOM 595 C C . GLN A 1 75 ? 11.647 -17.496 -15.035 1.00 74.88 75 GLN A C 1
ATOM 597 O O . GLN A 1 75 ? 11.468 -17.354 -13.825 1.00 74.88 75 GLN A O 1
ATOM 602 N N . PRO A 1 76 ? 10.627 -17.863 -15.837 1.00 63.53 76 PRO A N 1
ATOM 603 C CA . PRO A 1 76 ? 9.204 -17.753 -15.468 1.00 63.53 76 PRO A CA 1
ATOM 604 C C . PRO A 1 76 ? 8.741 -18.575 -14.253 1.00 63.53 76 PRO A C 1
ATOM 606 O O . PRO A 1 76 ? 7.649 -18.354 -13.742 1.00 63.53 76 PRO A O 1
ATOM 609 N N . GLN A 1 77 ? 9.532 -19.555 -13.807 1.00 63.31 77 GLN A N 1
ATOM 610 C CA . GLN A 1 77 ? 9.177 -20.479 -12.719 1.00 63.31 77 GLN A CA 1
ATOM 611 C C . GLN A 1 77 ? 10.096 -20.361 -11.497 1.00 63.31 77 GLN A C 1
ATOM 613 O O . GLN A 1 77 ? 10.050 -21.203 -10.599 1.00 63.31 77 GLN A O 1
ATOM 618 N N . ARG A 1 78 ? 10.981 -19.358 -11.462 1.00 61.41 78 ARG A N 1
ATOM 619 C CA . ARG A 1 78 ? 11.948 -19.186 -10.375 1.00 61.41 78 ARG A CA 1
ATOM 620 C C . ARG A 1 78 ? 11.951 -17.750 -9.888 1.00 61.41 78 ARG A C 1
ATOM 622 O O . ARG A 1 78 ? 11.795 -16.815 -10.662 1.00 61.41 78 ARG A O 1
ATOM 629 N N . ALA A 1 79 ? 12.176 -17.585 -8.589 1.00 71.25 79 ALA A N 1
ATOM 630 C CA . ALA A 1 79 ? 12.531 -16.282 -8.060 1.00 71.25 79 ALA A CA 1
ATOM 631 C C . ALA A 1 79 ? 13.866 -15.855 -8.683 1.00 71.25 79 ALA A C 1
ATOM 633 O O . ALA A 1 79 ? 14.859 -16.580 -8.586 1.00 71.25 79 ALA A O 1
ATOM 634 N N . ILE A 1 80 ? 13.880 -14.684 -9.314 1.00 77.19 80 ILE A N 1
ATOM 635 C CA . ILE A 1 80 ? 15.112 -14.043 -9.763 1.00 77.19 80 ILE A CA 1
ATOM 636 C C . ILE A 1 80 ? 15.612 -13.081 -8.689 1.00 77.19 80 ILE A C 1
ATOM 638 O O . ILE A 1 80 ? 14.832 -12.524 -7.912 1.00 77.19 80 ILE A O 1
ATOM 642 N N . ALA A 1 81 ? 16.923 -12.851 -8.652 1.00 78.00 81 ALA A N 1
ATOM 643 C CA . ALA A 1 81 ? 17.451 -11.729 -7.894 1.00 78.00 81 ALA A CA 1
ATOM 644 C C . ALA A 1 81 ? 16.930 -10.431 -8.524 1.00 78.00 81 ALA A C 1
ATOM 646 O O . ALA A 1 81 ? 17.069 -10.237 -9.732 1.00 78.00 81 ALA A O 1
ATOM 647 N N . MET A 1 82 ? 16.347 -9.539 -7.718 1.00 85.06 82 MET A N 1
ATOM 648 C CA . MET A 1 82 ? 15.963 -8.221 -8.216 1.00 85.06 82 MET A CA 1
ATOM 649 C C . MET A 1 82 ? 17.223 -7.525 -8.752 1.00 85.06 82 MET A C 1
ATOM 651 O O . MET A 1 82 ? 18.198 -7.418 -7.998 1.00 85.06 82 MET A O 1
ATOM 655 N N . PRO A 1 83 ? 17.226 -7.025 -10.004 1.00 90.75 83 PRO A N 1
ATOM 656 C CA . PRO A 1 83 ? 18.347 -6.259 -10.526 1.00 90.75 83 PRO A CA 1
ATOM 657 C C . PRO A 1 83 ? 18.757 -5.174 -9.531 1.00 90.75 83 PRO A C 1
ATOM 659 O O . PRO A 1 83 ? 17.912 -4.499 -8.939 1.00 90.75 83 PRO A O 1
ATOM 662 N N . SER A 1 84 ? 20.052 -4.985 -9.302 1.00 90.25 84 SER A N 1
ATOM 663 C CA . SER A 1 84 ? 20.523 -3.930 -8.399 1.00 90.25 84 SER A CA 1
ATOM 664 C C . SER A 1 84 ? 20.174 -2.539 -8.948 1.00 90.25 84 SER A C 1
ATOM 666 O O . SER A 1 84 ? 19.906 -2.365 -10.142 1.00 90.25 84 SER A O 1
ATOM 668 N N . ILE A 1 85 ? 20.211 -1.517 -8.086 1.00 94.88 85 ILE A N 1
ATOM 669 C CA . ILE A 1 85 ? 20.016 -0.117 -8.505 1.00 94.88 85 ILE A CA 1
ATOM 670 C C . ILE A 1 85 ? 21.016 0.265 -9.605 1.00 94.88 85 ILE A C 1
ATOM 672 O O . ILE A 1 85 ? 20.650 0.920 -10.573 1.00 94.88 85 ILE A O 1
ATOM 676 N N . GLN A 1 86 ? 22.269 -0.185 -9.487 1.00 95.62 86 GLN A N 1
ATOM 677 C CA . GLN A 1 86 ? 23.332 0.087 -10.459 1.00 95.62 86 GLN A CA 1
ATOM 678 C C . GLN A 1 86 ? 23.082 -0.607 -11.802 1.00 95.62 86 GLN A C 1
ATOM 680 O O . GLN A 1 86 ? 23.239 0.023 -12.844 1.00 95.62 86 GLN A O 1
ATOM 685 N N . GLN A 1 87 ? 22.670 -1.881 -11.785 1.00 94.38 87 GLN A N 1
ATOM 686 C CA . GLN A 1 87 ? 22.323 -2.617 -13.006 1.00 94.38 87 GLN A CA 1
ATOM 687 C C . GLN A 1 87 ? 21.129 -1.977 -13.713 1.00 94.38 87 GLN A C 1
ATOM 689 O O . GLN A 1 87 ? 21.205 -1.728 -14.910 1.00 94.38 87 GLN A O 1
ATOM 694 N N . THR A 1 88 ? 20.082 -1.627 -12.962 1.00 96.69 88 THR A N 1
ATOM 695 C CA . THR A 1 88 ? 18.885 -0.984 -13.525 1.00 96.69 88 THR A CA 1
ATOM 696 C C . THR A 1 88 ? 19.214 0.390 -14.108 1.00 96.69 88 THR A C 1
ATOM 698 O O . THR A 1 88 ? 18.835 0.687 -15.232 1.00 96.69 88 THR A O 1
ATOM 701 N N . ALA A 1 89 ? 19.984 1.209 -13.381 1.00 97.44 89 ALA A N 1
ATOM 702 C CA . ALA A 1 89 ? 20.430 2.522 -13.849 1.00 97.44 89 ALA A CA 1
ATOM 703 C C . ALA A 1 89 ? 21.220 2.425 -15.161 1.00 97.44 89 ALA A C 1
ATOM 705 O O . ALA A 1 89 ? 20.997 3.208 -16.080 1.00 97.44 89 ALA A O 1
ATOM 706 N N . LYS A 1 90 ? 22.116 1.433 -15.265 1.00 97.38 90 LYS A N 1
ATOM 707 C CA . LYS A 1 90 ? 22.892 1.180 -16.482 1.00 97.38 90 LYS A CA 1
ATOM 708 C C . LYS A 1 90 ? 22.010 0.697 -17.635 1.00 97.38 90 LYS A C 1
ATOM 710 O O . LYS A 1 90 ? 22.178 1.192 -18.741 1.00 97.38 90 LYS A O 1
ATOM 715 N N . ALA A 1 91 ? 21.109 -0.252 -17.380 1.00 96.50 91 ALA A N 1
ATOM 716 C CA . ALA A 1 91 ? 20.240 -0.838 -18.400 1.00 96.50 91 ALA A CA 1
ATOM 717 C C . ALA A 1 91 ? 19.245 0.179 -18.978 1.00 96.50 91 ALA A C 1
ATOM 719 O O . ALA A 1 91 ? 18.973 0.159 -20.171 1.00 96.50 91 ALA A O 1
ATOM 720 N N . LEU A 1 92 ? 18.736 1.083 -18.136 1.00 96.75 92 LEU A N 1
ATOM 721 C CA . LEU A 1 92 ? 17.725 2.071 -18.517 1.00 96.75 92 LEU A CA 1
ATOM 722 C C . LEU A 1 92 ? 18.296 3.450 -18.846 1.00 96.75 92 LEU A C 1
ATOM 724 O O . LEU A 1 92 ? 17.533 4.361 -19.146 1.00 96.75 92 LEU A O 1
ATOM 728 N N . HIS A 1 93 ? 19.617 3.628 -18.759 1.00 96.56 93 HIS A N 1
ATOM 729 C CA . HIS A 1 93 ? 20.276 4.929 -18.913 1.00 96.56 93 HIS A CA 1
ATOM 730 C C . HIS A 1 93 ? 19.692 6.017 -17.988 1.00 96.56 93 HIS A C 1
ATOM 732 O O . HIS A 1 93 ? 19.537 7.175 -18.369 1.00 96.56 93 HIS A O 1
ATOM 738 N N . GLN A 1 94 ? 19.382 5.641 -16.745 1.00 96.19 94 GLN A N 1
ATOM 739 C CA . GLN A 1 94 ? 18.775 6.507 -15.732 1.00 96.19 94 GLN A CA 1
ATOM 740 C C . GLN A 1 94 ? 19.748 6.800 -14.588 1.00 96.19 94 GLN A C 1
ATOM 742 O O . GLN A 1 94 ? 20.615 5.992 -14.248 1.00 96.19 94 GLN A O 1
ATOM 747 N N . ALA A 1 95 ? 19.578 7.945 -13.924 1.00 97.00 95 ALA A N 1
ATOM 748 C CA . ALA A 1 95 ? 20.313 8.232 -12.697 1.00 97.00 95 ALA A CA 1
ATOM 749 C C . ALA A 1 95 ? 19.904 7.264 -11.571 1.00 97.00 95 ALA A C 1
ATOM 751 O O . ALA A 1 95 ? 18.744 6.866 -11.456 1.00 97.00 95 ALA A O 1
ATOM 752 N N . ARG A 1 96 ? 20.838 6.930 -10.669 1.00 97.75 96 ARG A N 1
ATOM 753 C CA . ARG A 1 96 ? 20.547 6.051 -9.515 1.00 97.75 96 ARG A CA 1
ATOM 754 C C . ARG A 1 96 ? 19.400 6.583 -8.647 1.00 97.75 96 ARG A C 1
ATOM 756 O O . ARG A 1 96 ? 18.585 5.790 -8.193 1.00 97.75 96 ARG A O 1
ATOM 763 N N . GLY A 1 97 ? 19.329 7.902 -8.449 1.00 96.50 97 GLY A N 1
ATOM 764 C CA . GLY A 1 97 ? 18.247 8.547 -7.697 1.00 96.50 97 GLY A CA 1
ATOM 765 C C . GLY A 1 97 ? 16.873 8.336 -8.338 1.00 96.50 97 GLY A C 1
ATOM 766 O O . GLY A 1 97 ? 15.921 8.016 -7.634 1.00 96.50 97 GLY A O 1
ATOM 767 N N . THR A 1 98 ? 16.790 8.405 -9.671 1.00 97.31 98 THR A N 1
ATOM 768 C CA . THR A 1 98 ? 15.572 8.104 -10.440 1.00 97.31 98 THR A CA 1
ATOM 769 C C . THR A 1 98 ? 15.122 6.667 -10.206 1.00 97.31 98 THR A C 1
ATOM 771 O O . THR A 1 98 ? 13.991 6.446 -9.799 1.00 97.31 98 THR A O 1
ATOM 774 N N . VAL A 1 99 ? 16.035 5.699 -10.333 1.00 98.00 99 VAL A N 1
ATOM 775 C CA . VAL A 1 99 ? 15.755 4.268 -10.110 1.00 98.00 99 VAL A CA 1
ATOM 776 C C . VAL A 1 99 ? 15.271 3.980 -8.682 1.00 98.00 99 VAL A C 1
ATOM 778 O O . VAL A 1 99 ? 14.437 3.098 -8.483 1.00 98.00 99 VAL A O 1
ATOM 781 N N . ILE A 1 100 ? 15.803 4.687 -7.679 1.00 96.94 100 ILE A N 1
ATOM 782 C CA . ILE A 1 100 ? 15.380 4.551 -6.274 1.00 96.94 100 ILE A CA 1
ATOM 783 C C . ILE A 1 100 ? 13.978 5.132 -6.078 1.00 96.94 100 ILE A C 1
ATOM 785 O O . ILE A 1 100 ? 13.106 4.448 -5.541 1.00 96.94 100 ILE A O 1
ATOM 789 N N . ARG A 1 101 ? 13.752 6.370 -6.536 1.00 97.69 101 ARG A N 1
ATOM 790 C CA . ARG A 1 101 ? 12.445 7.037 -6.475 1.00 97.69 101 ARG A CA 1
ATOM 791 C C . ARG A 1 101 ? 11.371 6.213 -7.175 1.00 97.69 101 ARG A C 1
ATOM 793 O O . ARG A 1 101 ? 10.286 6.026 -6.641 1.00 97.69 101 ARG A O 1
ATOM 800 N N . ASP A 1 102 ? 11.675 5.708 -8.359 1.00 98.00 102 ASP A N 1
ATOM 801 C CA . ASP A 1 102 ? 10.726 4.968 -9.176 1.00 98.00 102 ASP A CA 1
ATOM 802 C C . ASP A 1 102 ? 10.373 3.612 -8.539 1.00 98.00 102 ASP A C 1
ATOM 804 O O . ASP A 1 102 ? 9.201 3.247 -8.499 1.00 98.00 102 ASP A O 1
ATOM 808 N N . ARG A 1 103 ? 11.325 2.918 -7.890 1.00 96.44 103 ARG A N 1
ATOM 809 C CA . ARG A 1 103 ? 11.005 1.749 -7.040 1.00 96.44 103 ARG A CA 1
ATOM 810 C C . ARG A 1 103 ? 10.100 2.099 -5.873 1.00 96.44 103 ARG A C 1
ATOM 812 O O . ARG A 1 103 ? 9.235 1.301 -5.522 1.00 96.44 103 ARG A O 1
ATOM 819 N N . LEU A 1 104 ? 10.317 3.256 -5.253 1.00 97.38 104 LEU A N 1
ATOM 820 C CA . LEU A 1 104 ? 9.459 3.731 -4.175 1.00 97.38 104 LEU A CA 1
ATOM 821 C C . LEU A 1 104 ? 8.036 3.994 -4.691 1.00 97.38 104 LEU A C 1
ATOM 823 O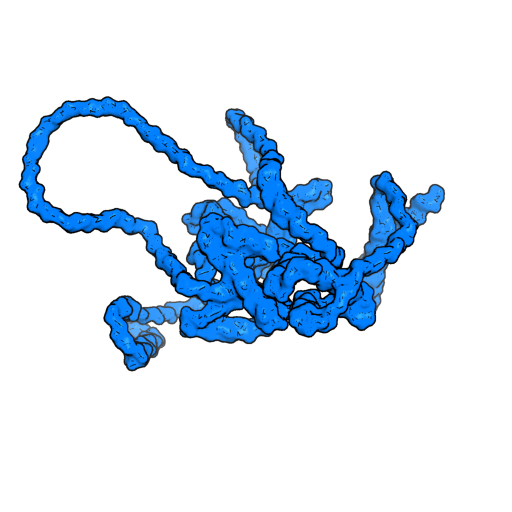 O . LEU A 1 104 ? 7.084 3.523 -4.074 1.00 97.38 104 LEU A O 1
ATOM 827 N N . LEU A 1 105 ? 7.887 4.638 -5.854 1.00 96.31 105 LEU A N 1
ATOM 828 C CA . LEU A 1 105 ? 6.590 4.839 -6.511 1.00 96.31 105 LEU A CA 1
ATOM 829 C C . LEU A 1 105 ? 5.894 3.515 -6.840 1.00 96.31 105 LEU A C 1
ATOM 831 O O . LEU A 1 105 ? 4.721 3.361 -6.515 1.00 96.31 105 LEU A O 1
ATOM 835 N N . LEU A 1 106 ? 6.611 2.537 -7.403 1.00 96.19 106 LEU A N 1
ATOM 836 C CA . LEU A 1 106 ? 6.057 1.208 -7.693 1.00 96.19 106 LEU A CA 1
ATOM 837 C C . LEU A 1 106 ? 5.550 0.494 -6.433 1.00 96.19 106 LEU A C 1
ATOM 839 O O . LEU A 1 106 ? 4.553 -0.225 -6.500 1.00 96.19 106 LEU A O 1
ATOM 843 N N . ARG A 1 107 ? 6.202 0.710 -5.283 1.00 96.06 107 ARG A N 1
ATOM 844 C CA . ARG A 1 107 ? 5.740 0.180 -3.992 1.00 96.06 107 ARG A CA 1
ATOM 845 C C . ARG A 1 107 ? 4.523 0.917 -3.451 1.00 96.06 107 ARG A C 1
ATOM 847 O O . ARG A 1 107 ? 3.546 0.273 -3.086 1.00 96.06 107 ARG A O 1
ATOM 854 N N . ILE A 1 108 ? 4.557 2.249 -3.435 1.00 94.81 108 ILE A N 1
ATOM 855 C CA . ILE A 1 108 ? 3.435 3.088 -2.981 1.00 94.81 108 ILE A CA 1
ATOM 856 C C . ILE A 1 108 ? 2.174 2.774 -3.793 1.00 94.81 108 ILE A C 1
ATOM 858 O O . ILE A 1 108 ? 1.115 2.526 -3.219 1.00 94.81 108 ILE A O 1
ATOM 862 N N . CYS A 1 109 ? 2.324 2.679 -5.115 1.00 92.69 109 CYS A N 1
ATOM 863 C CA . CYS A 1 109 ? 1.250 2.384 -6.063 1.00 92.69 109 CYS A CA 1
ATOM 864 C C . CYS A 1 109 ? 0.928 0.880 -6.170 1.00 92.69 109 CYS A C 1
ATOM 866 O O . CYS A 1 109 ? 0.142 0.490 -7.025 1.00 92.69 109 CYS A O 1
ATOM 868 N N . ARG A 1 110 ? 1.507 0.025 -5.309 1.00 93.25 110 ARG A N 1
ATOM 869 C CA . ARG A 1 110 ? 1.171 -1.408 -5.153 1.00 93.25 110 ARG A CA 1
ATOM 870 C C . ARG A 1 110 ? 1.409 -2.283 -6.393 1.00 93.25 110 ARG A C 1
ATOM 872 O O . ARG A 1 110 ? 0.885 -3.391 -6.479 1.00 93.25 110 ARG A O 1
ATOM 879 N N . TRP A 1 111 ? 2.261 -1.834 -7.312 1.00 94.06 111 TRP A N 1
ATOM 880 C CA . TRP A 1 111 ? 2.772 -2.636 -8.432 1.00 94.06 111 TRP A CA 1
ATOM 881 C C . TRP A 1 111 ? 3.866 -3.617 -7.999 1.00 94.06 111 TRP A C 1
ATOM 883 O O . TRP A 1 111 ? 4.106 -4.630 -8.660 1.00 94.06 111 TRP A O 1
ATOM 893 N N . VAL A 1 112 ? 4.534 -3.315 -6.881 1.00 94.31 112 VAL A N 1
ATOM 894 C CA . VAL A 1 112 ? 5.561 -4.151 -6.253 1.00 94.31 112 VAL A CA 1
ATOM 895 C C . VAL A 1 112 ? 5.359 -4.156 -4.736 1.00 94.31 112 VAL A C 1
ATOM 897 O O . VAL A 1 112 ? 5.235 -3.097 -4.133 1.00 94.31 112 VAL A O 1
ATOM 900 N N . SER A 1 113 ? 5.390 -5.320 -4.090 1.00 94.50 113 SER A N 1
ATOM 901 C CA . SER A 1 113 ? 5.330 -5.436 -2.622 1.00 94.50 113 SER A CA 1
ATOM 902 C C . SER A 1 113 ? 6.651 -5.947 -2.059 1.00 94.50 113 SER A C 1
ATOM 904 O O . SER A 1 113 ? 7.248 -6.860 -2.630 1.00 94.50 113 SER A O 1
ATOM 906 N N . ALA A 1 114 ? 7.113 -5.391 -0.935 1.00 91.12 114 ALA A N 1
ATOM 907 C CA . ALA A 1 114 ? 8.274 -5.917 -0.222 1.00 91.12 114 ALA A CA 1
ATOM 908 C C . ALA A 1 114 ? 7.823 -7.026 0.737 1.00 91.12 114 ALA A C 1
ATOM 910 O O . ALA A 1 114 ? 7.344 -6.750 1.823 1.00 91.12 114 ALA A O 1
ATOM 911 N N . VAL A 1 115 ? 7.985 -8.284 0.323 1.00 88.94 115 VAL A N 1
ATOM 912 C CA . VAL A 1 115 ? 7.364 -9.438 0.989 1.00 88.94 115 VAL A CA 1
ATOM 913 C C . VAL A 1 115 ? 8.058 -9.839 2.283 1.00 88.94 115 VAL A C 1
ATOM 915 O O . VAL A 1 115 ? 7.428 -10.040 3.313 1.00 88.94 115 VAL A O 1
ATOM 918 N N . ARG A 1 116 ? 9.376 -10.044 2.226 1.00 81.38 116 ARG A N 1
ATOM 919 C CA . ARG A 1 116 ? 10.129 -10.512 3.390 1.00 81.38 116 ARG A CA 1
ATOM 920 C C . ARG A 1 116 ? 11.600 -10.099 3.353 1.00 81.38 116 ARG A C 1
ATOM 922 O O . ARG A 1 116 ? 12.258 -10.326 2.331 1.00 81.38 116 ARG A O 1
ATOM 929 N N . PRO A 1 117 ? 12.154 -9.588 4.465 1.00 82.88 117 PRO A N 1
ATOM 930 C CA . PRO A 1 117 ? 13.589 -9.408 4.595 1.00 82.88 117 PRO A CA 1
ATOM 931 C C . PRO A 1 117 ? 14.290 -10.768 4.711 1.00 82.88 117 PRO A C 1
ATOM 933 O O . PRO A 1 117 ? 13.921 -11.630 5.511 1.00 82.88 117 PRO A O 1
ATOM 936 N N . VAL A 1 118 ? 15.341 -10.955 3.923 1.00 79.62 118 VAL A N 1
ATOM 937 C CA . VAL A 1 118 ? 16.242 -12.104 4.000 1.00 79.62 118 VAL A CA 1
ATOM 938 C C . VAL A 1 118 ? 17.388 -11.738 4.925 1.00 79.62 118 VAL A C 1
ATOM 940 O O . VAL A 1 118 ? 18.054 -10.716 4.739 1.00 79.62 118 VAL A O 1
ATOM 943 N N . ARG A 1 119 ? 17.624 -12.576 5.930 1.00 85.62 119 ARG A N 1
ATOM 944 C CA . ARG A 1 119 ? 18.729 -12.436 6.875 1.00 85.62 119 ARG A CA 1
ATOM 945 C C . ARG A 1 119 ? 19.542 -13.718 6.900 1.00 85.62 119 ARG A C 1
ATOM 947 O O . ARG A 1 119 ? 19.002 -14.802 6.698 1.00 85.62 119 ARG A O 1
ATOM 954 N N . ASP A 1 120 ? 20.832 -13.560 7.125 1.00 86.12 120 ASP A N 1
ATOM 955 C CA . ASP A 1 120 ? 21.763 -14.645 7.370 1.00 86.12 120 ASP A CA 1
ATOM 956 C C . ASP A 1 120 ? 21.343 -15.376 8.659 1.00 86.12 120 ASP A C 1
ATOM 958 O O . ASP A 1 120 ? 21.110 -14.704 9.671 1.00 86.12 120 ASP A O 1
ATOM 962 N N . PRO A 1 121 ? 21.169 -16.708 8.628 1.00 85.94 121 PRO A N 1
ATOM 963 C CA . PRO A 1 121 ? 20.630 -17.455 9.761 1.00 85.94 121 PRO A CA 1
ATOM 964 C C . PRO A 1 121 ? 21.584 -17.490 10.960 1.00 85.94 121 PRO A C 1
ATOM 966 O O . PRO A 1 121 ? 21.112 -17.534 12.094 1.00 85.94 121 PRO A O 1
ATOM 969 N N . ASP A 1 122 ? 22.894 -17.424 10.722 1.00 92.25 122 ASP A N 1
ATOM 970 C CA . ASP A 1 122 ? 23.915 -17.565 11.760 1.00 92.25 122 ASP A CA 1
ATOM 971 C C . ASP A 1 122 ? 24.266 -16.210 12.385 1.00 92.25 122 ASP A C 1
ATOM 973 O O . ASP A 1 122 ? 24.465 -16.090 13.592 1.00 92.25 122 ASP A O 1
ATOM 977 N N . THR A 1 123 ? 24.324 -15.160 11.563 1.00 91.12 123 THR A N 1
ATOM 978 C CA . THR A 1 123 ? 24.754 -13.817 11.989 1.00 91.12 123 THR A CA 1
ATOM 979 C C . THR A 1 123 ? 23.603 -12.827 12.168 1.00 91.12 123 THR A C 1
ATOM 981 O O . THR A 1 123 ? 23.807 -11.730 12.689 1.00 91.12 123 THR A O 1
ATOM 984 N N . GLY A 1 124 ? 22.397 -13.148 11.686 1.00 87.94 124 GLY A N 1
ATOM 985 C CA . GLY A 1 124 ? 21.247 -12.234 11.652 1.00 87.94 124 GLY A CA 1
ATOM 986 C C . GLY A 1 124 ? 21.403 -11.054 10.678 1.00 87.94 124 GLY A C 1
ATOM 987 O O . GLY A 1 124 ? 20.529 -10.174 10.600 1.00 87.94 124 GLY A O 1
ATOM 988 N N . ARG A 1 125 ? 22.511 -11.007 9.923 1.00 85.31 125 ARG A N 1
ATOM 989 C CA . ARG A 1 125 ? 22.843 -9.920 8.999 1.00 85.31 125 ARG A CA 1
ATOM 990 C C . ARG A 1 125 ? 21.828 -9.852 7.867 1.00 85.31 125 ARG A C 1
ATOM 992 O O . ARG A 1 125 ? 21.500 -10.857 7.257 1.00 85.31 125 ARG A O 1
ATOM 999 N N . PHE A 1 126 ? 21.367 -8.651 7.536 1.00 80.50 126 PHE A N 1
ATOM 1000 C CA . PHE A 1 126 ? 20.486 -8.448 6.388 1.00 80.50 126 PHE A CA 1
ATOM 1001 C C . PHE A 1 126 ? 21.199 -8.784 5.068 1.00 80.50 126 PHE A C 1
ATOM 1003 O O . PHE A 1 126 ? 22.265 -8.236 4.777 1.00 80.50 126 PHE A O 1
ATOM 1010 N N . LEU A 1 127 ? 20.603 -9.683 4.284 1.00 76.19 127 LEU A N 1
ATOM 1011 C CA . LEU A 1 127 ? 21.096 -10.147 2.985 1.00 76.19 127 LEU A CA 1
ATOM 1012 C C . LEU A 1 127 ? 20.325 -9.536 1.813 1.00 76.19 127 LEU A C 1
ATOM 1014 O O . LEU A 1 127 ? 20.865 -9.439 0.715 1.00 76.19 127 LEU A O 1
ATOM 1018 N N . GLY A 1 128 ? 19.082 -9.110 2.030 1.00 78.50 128 GLY A N 1
ATOM 1019 C CA . GLY A 1 128 ? 18.271 -8.497 0.987 1.00 78.50 128 GLY A CA 1
ATOM 1020 C C . GLY A 1 128 ? 16.787 -8.533 1.308 1.00 78.50 128 GLY A C 1
ATOM 1021 O O . GLY A 1 128 ? 16.380 -8.914 2.399 1.00 78.50 128 GLY A O 1
ATOM 1022 N N . GLN A 1 129 ? 15.975 -8.144 0.337 1.00 84.44 129 GLN A N 1
ATOM 1023 C CA . GLN A 1 129 ? 14.524 -8.102 0.451 1.00 84.44 129 GLN A CA 1
ATOM 1024 C C . GLN A 1 129 ? 13.915 -8.911 -0.693 1.00 84.44 129 GLN A C 1
ATOM 1026 O O . GLN A 1 129 ? 14.300 -8.728 -1.849 1.00 84.44 129 GLN A O 1
ATOM 1031 N N . ILE A 1 130 ? 12.968 -9.792 -0.374 1.00 85.06 130 ILE A N 1
ATOM 1032 C CA . ILE A 1 130 ? 12.134 -10.463 -1.373 1.00 85.06 130 ILE A CA 1
ATOM 1033 C C . ILE A 1 130 ? 11.043 -9.487 -1.793 1.00 85.06 130 ILE A C 1
ATOM 1035 O O . ILE A 1 130 ? 10.374 -8.900 -0.939 1.00 85.06 130 ILE A O 1
ATOM 1039 N N . TYR A 1 131 ? 10.861 -9.339 -3.101 1.00 89.69 131 TYR A N 1
ATOM 1040 C CA . TYR A 1 131 ? 9.801 -8.533 -3.689 1.00 89.69 131 TYR A CA 1
ATOM 1041 C C . TYR A 1 131 ? 8.855 -9.413 -4.501 1.00 89.69 131 TYR A C 1
ATOM 1043 O O . TYR A 1 131 ? 9.298 -10.349 -5.166 1.00 89.69 131 TYR A O 1
ATOM 1051 N N . ALA A 1 132 ? 7.568 -9.086 -4.465 1.00 91.06 132 ALA A N 1
ATOM 1052 C CA . ALA A 1 132 ? 6.569 -9.601 -5.391 1.00 91.06 132 ALA A CA 1
ATOM 1053 C C . ALA A 1 132 ? 6.224 -8.500 -6.394 1.00 91.06 132 ALA A C 1
ATOM 1055 O O . ALA A 1 132 ? 6.019 -7.356 -5.996 1.00 91.06 132 ALA A O 1
ATOM 1056 N N . MET A 1 133 ? 6.187 -8.842 -7.679 1.00 90.12 133 MET A N 1
ATOM 1057 C CA . MET A 1 133 ? 5.755 -7.948 -8.750 1.00 90.12 133 MET A CA 1
ATOM 1058 C C . MET A 1 133 ? 4.371 -8.379 -9.222 1.00 90.12 133 MET A C 1
ATOM 1060 O O . MET A 1 133 ? 4.124 -9.573 -9.393 1.00 90.12 133 MET A O 1
ATOM 1064 N N . HIS A 1 134 ? 3.495 -7.407 -9.450 1.00 90.00 134 HIS A N 1
ATOM 1065 C CA . HIS A 1 134 ? 2.077 -7.650 -9.693 1.00 90.00 134 HIS A CA 1
ATOM 1066 C C . HIS A 1 134 ? 1.666 -7.155 -11.074 1.00 90.00 134 HIS A C 1
ATOM 1068 O O . HIS A 1 134 ? 2.154 -6.125 -11.534 1.00 90.00 134 HIS A O 1
ATOM 1074 N N . GLY A 1 135 ? 0.780 -7.899 -11.739 1.00 86.38 135 GLY A N 1
ATOM 1075 C CA . GLY A 1 135 ? 0.240 -7.530 -13.054 1.00 86.38 135 GLY A CA 1
ATOM 1076 C C . GLY A 1 135 ? -0.838 -6.444 -12.999 1.00 86.38 135 GLY A C 1
ATOM 1077 O O . GLY A 1 135 ? -1.169 -5.859 -14.022 1.00 86.38 135 GLY A O 1
ATOM 1078 N N . GLU A 1 136 ? -1.365 -6.160 -11.815 1.00 86.50 136 GLU A N 1
ATOM 1079 C CA . GLU A 1 136 ? -2.266 -5.051 -11.512 1.00 86.50 136 GLU A CA 1
ATOM 1080 C C . GLU A 1 136 ? -1.932 -4.536 -10.101 1.00 86.50 136 GLU A C 1
ATOM 1082 O O . GLU A 1 136 ? -1.378 -5.304 -9.303 1.00 86.50 136 GLU A O 1
ATOM 1087 N N . PRO A 1 137 ? -2.229 -3.269 -9.765 1.00 88.06 137 PRO A N 1
ATOM 1088 C CA . PRO A 1 137 ? -2.049 -2.755 -8.414 1.00 88.06 137 PRO A CA 1
ATOM 1089 C C . PRO A 1 137 ? -2.806 -3.608 -7.409 1.00 88.06 137 PRO A C 1
ATOM 1091 O O . PRO A 1 137 ? -4.030 -3.741 -7.472 1.00 88.06 137 PRO A O 1
ATOM 1094 N N . VAL A 1 138 ? -2.073 -4.180 -6.462 1.00 88.44 138 VAL A N 1
ATOM 1095 C CA . VAL A 1 138 ? -2.672 -5.017 -5.424 1.00 88.44 138 VAL A CA 1
ATOM 1096 C C . VAL A 1 138 ? -3.597 -4.173 -4.559 1.00 88.44 138 VAL A C 1
ATOM 1098 O O . VAL A 1 138 ? -3.299 -3.022 -4.263 1.00 88.44 138 VAL A O 1
ATOM 1101 N N . GLN A 1 139 ? -4.731 -4.720 -4.132 1.00 86.25 139 GLN A N 1
ATOM 1102 C CA . GLN A 1 139 ? -5.656 -4.024 -3.235 1.00 86.25 139 GLN A CA 1
ATOM 1103 C C . GLN A 1 139 ? -5.060 -3.822 -1.835 1.00 86.25 139 GLN A C 1
ATOM 1105 O O . GLN A 1 139 ? -4.158 -4.550 -1.427 1.00 86.25 139 GLN A O 1
ATOM 1110 N N . TRP A 1 140 ? -5.586 -2.862 -1.072 1.00 86.62 140 TRP A N 1
ATOM 1111 C CA . TRP A 1 140 ? -5.097 -2.538 0.275 1.00 86.62 140 TRP A CA 1
ATOM 1112 C C . TRP A 1 140 ? -4.975 -3.757 1.188 1.00 86.62 140 TRP A C 1
ATOM 1114 O O . TRP A 1 140 ? -3.916 -3.971 1.774 1.00 86.62 140 TRP A O 1
ATOM 1124 N N . HIS A 1 141 ? -6.016 -4.592 1.233 1.00 86.62 141 HIS A N 1
ATOM 1125 C CA . HIS A 1 141 ? -6.052 -5.793 2.069 1.00 86.62 141 HIS A CA 1
ATOM 1126 C C . HIS A 1 141 ? -4.896 -6.764 1.798 1.00 86.62 141 HIS A C 1
ATOM 1128 O O . HIS A 1 141 ? -4.387 -7.393 2.718 1.00 86.62 141 HIS A O 1
ATOM 1134 N N . ALA A 1 142 ? -4.482 -6.905 0.539 1.00 89.06 142 ALA A N 1
ATOM 1135 C CA . ALA A 1 142 ? -3.404 -7.804 0.155 1.00 89.06 142 ALA A CA 1
ATOM 1136 C C . ALA A 1 142 ? -2.043 -7.104 0.254 1.00 89.06 142 ALA A C 1
ATOM 1138 O O . ALA A 1 142 ? -1.055 -7.735 0.614 1.00 89.06 142 ALA A O 1
ATOM 1139 N N . ALA A 1 143 ? -1.976 -5.791 0.016 1.00 91.19 143 ALA A N 1
ATOM 1140 C CA . ALA A 1 143 ? -0.750 -5.017 0.181 1.00 91.19 143 ALA A CA 1
ATOM 1141 C C . ALA A 1 143 ? -0.244 -5.053 1.633 1.00 91.19 143 ALA A C 1
ATOM 1143 O O . ALA A 1 143 ? 0.947 -5.269 1.846 1.00 91.19 143 ALA A O 1
ATOM 1144 N N . THR A 1 144 ? -1.144 -4.930 2.616 1.00 91.25 144 THR A N 1
ATOM 1145 C CA . THR A 1 144 ? -0.803 -5.026 4.047 1.00 91.25 144 THR A CA 1
ATOM 1146 C C . THR A 1 144 ? -0.439 -6.442 4.497 1.00 91.25 144 THR A C 1
ATOM 1148 O O . THR A 1 144 ? 0.262 -6.593 5.493 1.00 91.25 144 THR A O 1
ATOM 1151 N N . GLN A 1 145 ? -0.884 -7.472 3.770 1.00 90.56 145 GLN A N 1
ATOM 1152 C CA . GLN A 1 145 ? -0.492 -8.868 4.003 1.00 90.56 145 GLN A CA 1
ATOM 1153 C C . GLN A 1 145 ? 0.863 -9.201 3.377 1.00 90.56 145 GLN A C 1
ATOM 1155 O O . GLN A 1 145 ? 1.619 -9.993 3.935 1.00 90.56 145 GLN A O 1
ATOM 1160 N N . TYR A 1 146 ? 1.165 -8.631 2.207 1.00 91.44 146 TYR A N 1
ATOM 1161 C CA . TYR A 1 146 ? 2.449 -8.841 1.553 1.00 91.44 146 TYR A CA 1
ATOM 1162 C C . TYR A 1 146 ? 3.565 -8.071 2.248 1.00 91.44 146 TYR A C 1
ATOM 1164 O O . TYR A 1 146 ? 4.609 -8.653 2.494 1.00 91.44 146 TYR A O 1
ATOM 1172 N N . ASP A 1 147 ? 3.374 -6.786 2.534 1.00 92.62 147 ASP A N 1
ATOM 1173 C CA . ASP A 1 147 ? 4.417 -5.912 3.073 1.00 92.62 147 ASP A CA 1
ATOM 1174 C C . ASP A 1 147 ? 4.052 -5.471 4.493 1.00 92.62 147 ASP A C 1
ATOM 1176 O O . ASP A 1 147 ? 3.167 -4.639 4.696 1.00 92.62 147 ASP A O 1
ATOM 1180 N N . GLU A 1 148 ? 4.754 -6.040 5.480 1.00 89.75 148 GLU A N 1
ATOM 1181 C CA . GLU A 1 148 ? 4.528 -5.828 6.920 1.00 89.75 148 GLU A CA 1
ATOM 1182 C C . GLU A 1 148 ? 4.669 -4.359 7.358 1.00 89.75 148 GLU A C 1
ATOM 1184 O O . GLU A 1 148 ? 4.152 -3.974 8.405 1.00 89.75 148 GLU A O 1
ATOM 1189 N N . HIS A 1 149 ? 5.337 -3.540 6.538 1.00 91.81 149 HIS A N 1
ATOM 1190 C CA . HIS A 1 149 ? 5.594 -2.121 6.773 1.00 91.81 149 HIS A CA 1
ATOM 1191 C C . HIS A 1 149 ? 4.925 -1.229 5.715 1.00 91.81 149 HIS A C 1
ATOM 1193 O O . HIS A 1 149 ? 5.332 -0.080 5.521 1.00 91.81 149 HIS A O 1
ATOM 1199 N N . TYR A 1 150 ? 3.917 -1.731 4.994 1.00 94.50 150 TYR A N 1
ATOM 1200 C CA . TYR A 1 150 ? 3.272 -0.979 3.919 1.00 94.50 150 TYR A CA 1
ATOM 1201 C C . TYR A 1 150 ? 2.637 0.328 4.405 1.00 94.50 150 TYR A C 1
ATOM 1203 O O . TYR A 1 150 ? 2.861 1.375 3.804 1.00 94.50 150 TYR A O 1
ATOM 1211 N N . VAL A 1 151 ? 1.877 0.306 5.503 1.00 94.00 151 VAL A N 1
ATOM 1212 C CA . VAL A 1 151 ? 1.197 1.515 6.005 1.00 94.00 151 VAL A CA 1
ATOM 1213 C C . VAL A 1 151 ? 2.225 2.543 6.478 1.00 94.00 151 VAL A C 1
ATOM 1215 O O . VAL A 1 151 ? 2.136 3.717 6.125 1.00 94.00 151 VAL A O 1
ATOM 1218 N N . GLU A 1 152 ? 3.275 2.083 7.162 1.00 94.81 152 GLU A N 1
ATOM 1219 C CA . GLU A 1 152 ? 4.411 2.920 7.554 1.00 94.81 152 GLU A CA 1
ATOM 1220 C C . GLU A 1 152 ? 5.121 3.552 6.344 1.00 94.81 152 GLU A C 1
ATOM 1222 O O . GLU A 1 152 ? 5.491 4.730 6.375 1.00 94.81 152 GLU A O 1
ATOM 1227 N N . LEU A 1 153 ? 5.316 2.786 5.264 1.00 96.06 153 LEU A N 1
ATOM 1228 C CA . LEU A 1 153 ? 5.902 3.279 4.018 1.00 96.06 153 LEU A CA 1
ATOM 1229 C C . LEU A 1 153 ? 5.085 4.444 3.456 1.00 96.06 153 LEU A C 1
ATOM 1231 O O . LEU A 1 153 ? 5.669 5.458 3.065 1.00 96.06 153 LEU A O 1
ATOM 1235 N N . ILE A 1 154 ? 3.757 4.304 3.409 1.00 95.19 154 ILE A N 1
ATOM 1236 C CA . ILE A 1 154 ? 2.865 5.350 2.904 1.00 95.19 154 ILE A CA 1
ATOM 1237 C C . ILE A 1 154 ? 2.931 6.589 3.804 1.00 95.19 154 ILE A C 1
ATOM 1239 O O . ILE A 1 154 ? 3.194 7.680 3.298 1.00 95.19 154 ILE A O 1
ATOM 1243 N N . GLU A 1 155 ? 2.779 6.430 5.122 1.00 94.38 155 GLU A N 1
ATOM 1244 C CA . GLU A 1 155 ? 2.836 7.528 6.099 1.00 94.38 155 GLU A CA 1
ATOM 1245 C C . GLU A 1 155 ? 4.125 8.344 5.963 1.00 94.38 155 GLU A C 1
ATOM 1247 O O . GLU A 1 155 ? 4.081 9.562 5.766 1.00 94.38 155 GLU A O 1
ATOM 1252 N N . ARG A 1 156 ? 5.284 7.674 5.969 1.00 95.94 156 ARG A N 1
ATOM 1253 C CA . ARG A 1 156 ? 6.596 8.324 5.808 1.00 95.94 156 ARG A CA 1
ATOM 1254 C C . ARG A 1 156 ? 6.741 9.016 4.452 1.00 95.94 156 ARG A C 1
ATOM 1256 O O . ARG A 1 156 ? 7.420 10.034 4.348 1.00 95.94 156 ARG A O 1
ATOM 1263 N N . SER A 1 157 ? 6.101 8.486 3.412 1.00 96.69 157 SER A N 1
ATOM 1264 C CA . SER A 1 157 ? 6.189 9.039 2.058 1.00 96.69 157 SER A CA 1
ATOM 1265 C C . SER A 1 157 ? 5.366 10.321 1.872 1.00 96.69 157 SER A C 1
ATOM 1267 O O . SER A 1 157 ? 5.642 11.086 0.951 1.00 96.69 157 SER A O 1
ATOM 1269 N N . THR A 1 158 ? 4.419 10.634 2.766 1.00 94.62 158 THR A N 1
ATOM 1270 C CA . THR A 1 158 ? 3.609 11.872 2.695 1.00 94.62 158 THR A CA 1
ATOM 1271 C C . THR A 1 158 ? 4.403 13.168 2.892 1.00 94.62 158 THR A C 1
ATOM 1273 O O . THR A 1 158 ? 3.938 14.248 2.510 1.00 94.62 158 THR A O 1
ATOM 1276 N N . THR A 1 159 ? 5.603 13.089 3.467 1.00 94.62 159 THR A N 1
ATOM 1277 C CA . THR A 1 159 ? 6.516 14.222 3.703 1.00 94.62 159 THR A CA 1
ATOM 1278 C C . THR A 1 159 ? 7.802 14.111 2.880 1.00 94.62 159 THR A C 1
ATOM 1280 O O . THR A 1 159 ? 8.773 14.827 3.126 1.00 94.62 159 THR A O 1
ATOM 1283 N N . HIS A 1 160 ? 7.814 13.229 1.876 1.00 96.12 160 HIS A N 1
ATOM 1284 C CA . HIS A 1 160 ? 8.958 13.030 0.997 1.00 96.12 160 HIS A CA 1
ATOM 1285 C C . HIS A 1 160 ? 9.256 14.280 0.147 1.00 96.12 160 HIS A C 1
ATOM 1287 O O . HIS A 1 160 ? 8.347 15.007 -0.248 1.00 96.12 160 HIS A O 1
ATOM 1293 N N . GLN A 1 161 ? 10.537 14.515 -0.160 1.00 94.50 161 GLN A N 1
ATOM 1294 C CA . GLN A 1 161 ? 10.993 15.694 -0.917 1.00 94.50 161 GLN A CA 1
ATOM 1295 C C . GLN A 1 161 ? 10.535 15.675 -2.384 1.00 94.50 161 GLN A C 1
ATOM 1297 O O . GLN A 1 161 ? 10.260 16.714 -2.980 1.00 94.50 161 GLN A O 1
ATOM 1302 N N . ASP A 1 162 ? 10.450 14.483 -2.980 1.00 95.25 162 ASP A N 1
ATOM 1303 C CA . ASP A 1 162 ? 9.898 14.310 -4.325 1.00 95.25 162 ASP A CA 1
ATOM 1304 C C . ASP A 1 162 ? 8.367 14.446 -4.311 1.00 95.25 162 ASP A C 1
ATOM 1306 O O . ASP A 1 162 ? 7.667 13.678 -3.642 1.00 95.25 162 ASP A O 1
ATOM 1310 N N . ARG A 1 163 ? 7.853 15.406 -5.089 1.00 93.12 163 ARG A N 1
ATOM 1311 C CA . ARG A 1 163 ? 6.421 15.730 -5.152 1.00 93.12 163 ARG A CA 1
ATOM 1312 C C . ARG A 1 163 ? 5.558 14.586 -5.686 1.00 93.12 163 ARG A C 1
ATOM 1314 O O . ARG A 1 163 ? 4.427 14.452 -5.228 1.00 93.12 163 ARG A O 1
ATOM 1321 N N . ARG A 1 164 ? 6.047 13.756 -6.621 1.00 91.00 164 ARG A N 1
ATOM 1322 C CA . ARG A 1 164 ? 5.277 12.605 -7.139 1.00 91.00 164 ARG A CA 1
ATOM 1323 C C . ARG A 1 164 ? 5.127 11.541 -6.058 1.00 91.00 164 ARG A C 1
ATOM 1325 O O . ARG A 1 164 ? 4.021 11.055 -5.845 1.00 91.00 164 ARG A O 1
ATOM 1332 N N . VAL A 1 165 ? 6.205 11.243 -5.329 1.00 95.56 165 VAL A N 1
ATOM 1333 C CA . VAL A 1 165 ? 6.168 10.320 -4.178 1.00 95.56 165 VAL A CA 1
ATOM 1334 C C . VAL A 1 165 ? 5.189 10.818 -3.115 1.00 95.56 165 VAL A C 1
ATOM 1336 O O . VAL A 1 165 ? 4.317 10.067 -2.679 1.00 95.56 165 VAL A O 1
ATOM 1339 N N . GLN A 1 166 ? 5.290 12.098 -2.748 1.00 95.06 166 GLN A N 1
ATOM 1340 C CA . GLN A 1 166 ? 4.392 12.725 -1.781 1.00 95.06 166 GLN A CA 1
ATOM 1341 C C . GLN A 1 166 ? 2.927 12.664 -2.228 1.00 95.06 166 GLN A C 1
ATOM 1343 O O . GLN A 1 166 ? 2.064 12.281 -1.438 1.00 95.06 166 GLN A O 1
ATOM 1348 N N . ARG A 1 167 ? 2.642 13.013 -3.487 1.00 91.12 167 ARG A N 1
ATOM 1349 C CA . ARG A 1 167 ? 1.292 12.978 -4.061 1.00 91.12 167 ARG A CA 1
ATOM 1350 C C . ARG A 1 167 ? 0.709 11.564 -4.047 1.00 91.12 167 ARG A C 1
ATOM 1352 O O . ARG A 1 167 ? -0.409 11.383 -3.578 1.00 91.12 167 ARG A O 1
ATOM 1359 N N . ALA A 1 168 ? 1.469 10.567 -4.499 1.00 91.38 168 ALA A N 1
ATOM 1360 C CA . ALA A 1 168 ? 1.031 9.171 -4.522 1.00 91.38 168 ALA A CA 1
ATOM 1361 C C . ALA A 1 168 ? 0.718 8.635 -3.112 1.00 91.38 168 ALA A C 1
ATOM 1363 O O . ALA A 1 168 ? -0.285 7.951 -2.897 1.00 91.38 168 ALA A O 1
ATOM 1364 N N . ALA A 1 169 ? 1.550 8.986 -2.128 1.00 93.88 169 ALA A N 1
ATOM 1365 C CA . ALA A 1 169 ? 1.351 8.591 -0.738 1.00 93.88 169 ALA A CA 1
ATOM 1366 C C . ALA A 1 169 ? 0.127 9.265 -0.097 1.00 93.88 169 ALA A C 1
ATOM 1368 O O . ALA A 1 169 ? -0.651 8.609 0.594 1.00 93.88 169 ALA A O 1
ATOM 1369 N N . ARG A 1 170 ? -0.078 10.563 -0.355 1.00 91.88 170 ARG A N 1
ATOM 1370 C CA . ARG A 1 170 ? -1.250 11.302 0.137 1.00 91.88 170 ARG A CA 1
ATOM 1371 C C . ARG A 1 170 ? -2.542 10.772 -0.458 1.00 91.88 170 ARG A C 1
ATOM 1373 O O . ARG A 1 170 ? -3.450 10.469 0.304 1.00 91.88 170 ARG A O 1
ATOM 1380 N N . ALA A 1 171 ? -2.582 10.559 -1.772 1.00 87.06 171 ALA A N 1
ATOM 1381 C CA . ALA A 1 171 ? -3.724 9.935 -2.431 1.00 87.06 171 ALA A CA 1
ATOM 1382 C C . ALA A 1 171 ? -4.055 8.571 -1.802 1.00 87.06 171 ALA A C 1
ATOM 1384 O O . ALA A 1 171 ? -5.211 8.273 -1.524 1.00 87.06 171 ALA A O 1
ATOM 1385 N N . SER A 1 172 ? -3.030 7.776 -1.480 1.00 88.69 172 SER A N 1
ATOM 1386 C CA . SER A 1 172 ? -3.190 6.484 -0.801 1.00 88.69 172 SER A CA 1
ATOM 1387 C C . SER A 1 172 ? -3.860 6.608 0.570 1.00 88.69 172 SER A C 1
ATOM 1389 O O . SER A 1 172 ? -4.860 5.937 0.828 1.00 88.69 172 SER A O 1
ATOM 1391 N N . ILE A 1 173 ? -3.380 7.506 1.431 1.00 88.38 173 ILE A N 1
ATOM 1392 C CA . ILE A 1 173 ? -4.001 7.744 2.745 1.00 88.38 173 ILE A CA 1
ATOM 1393 C C . ILE A 1 173 ? -5.402 8.351 2.623 1.00 88.38 173 ILE A C 1
ATOM 1395 O O . ILE A 1 173 ? -6.295 7.962 3.377 1.00 88.38 173 ILE A O 1
ATOM 1399 N N . SER A 1 174 ? -5.620 9.268 1.679 1.00 87.12 174 SER A N 1
ATOM 1400 C CA . SER A 1 174 ? -6.931 9.881 1.449 1.00 87.12 174 SER A CA 1
ATOM 1401 C C . SER A 1 174 ? -7.978 8.832 1.070 1.00 87.12 174 SER A C 1
ATOM 1403 O O . SER A 1 174 ? -9.050 8.827 1.667 1.00 87.12 174 SER A O 1
ATOM 1405 N N . GLY A 1 175 ? -7.645 7.868 0.203 1.00 83.31 175 GLY A N 1
ATOM 1406 C CA . GLY A 1 175 ? -8.561 6.776 -0.158 1.00 83.31 175 GLY A CA 1
ATOM 1407 C C . GLY A 1 175 ? -8.951 5.879 1.027 1.00 83.31 175 GLY A C 1
ATOM 1408 O O . GLY A 1 175 ? -10.120 5.510 1.182 1.00 83.31 175 GLY A O 1
ATOM 1409 N N . ILE A 1 176 ? -8.004 5.578 1.928 1.00 85.75 176 ILE A N 1
ATOM 1410 C CA . ILE A 1 176 ? -8.315 4.881 3.190 1.00 85.75 176 ILE A CA 1
ATOM 1411 C C . ILE A 1 176 ? -9.257 5.727 4.048 1.00 85.75 176 ILE A C 1
ATOM 1413 O O . ILE A 1 176 ? -10.261 5.232 4.561 1.00 85.75 176 ILE A O 1
ATOM 1417 N N . ARG A 1 177 ? -8.925 7.009 4.217 1.00 86.75 177 ARG A N 1
ATOM 1418 C CA . ARG A 1 177 ? -9.679 7.929 5.065 1.00 86.75 177 ARG A CA 1
ATOM 1419 C C . ARG A 1 177 ? -11.114 8.090 4.575 1.00 86.75 177 ARG A C 1
ATOM 1421 O O . ARG A 1 177 ? -12.025 8.047 5.393 1.00 86.75 177 ARG A O 1
ATOM 1428 N N . GLU A 1 178 ? -11.317 8.249 3.273 1.00 85.94 178 GLU A N 1
ATOM 1429 C CA . GLU A 1 178 ? -12.641 8.329 2.651 1.00 85.94 178 GLU A CA 1
ATOM 1430 C C . GLU A 1 178 ? -13.464 7.068 2.927 1.00 85.94 178 GLU A C 1
ATOM 1432 O O . GLU A 1 178 ? -14.617 7.178 3.343 1.00 85.94 178 GLU A O 1
ATOM 1437 N N . SER A 1 179 ? -12.854 5.884 2.800 1.00 86.31 179 SER A N 1
ATOM 1438 C CA . SER A 1 179 ? -13.510 4.606 3.114 1.00 86.31 179 SER A CA 1
ATOM 1439 C C . SER A 1 179 ? -13.964 4.551 4.577 1.00 86.31 179 SER A C 1
ATOM 1441 O O . SER A 1 179 ? -15.127 4.259 4.858 1.00 86.31 179 SER A O 1
ATOM 1443 N N . ILE A 1 180 ? -13.079 4.929 5.507 1.00 88.00 180 ILE A N 1
ATOM 1444 C CA . ILE A 1 180 ? -13.368 4.969 6.948 1.00 88.00 180 ILE A CA 1
ATOM 1445 C C . ILE A 1 180 ? -14.489 5.966 7.263 1.00 88.00 180 ILE A C 1
ATOM 1447 O O . ILE A 1 180 ? -15.403 5.646 8.022 1.00 88.00 180 ILE A O 1
ATOM 1451 N N . VAL A 1 181 ? -14.441 7.170 6.684 1.00 87.88 181 VAL A N 1
ATOM 1452 C CA . VAL A 1 181 ? -15.471 8.205 6.878 1.00 87.88 181 VAL A CA 1
ATOM 1453 C C . VAL A 1 181 ? -16.822 7.737 6.337 1.00 87.88 181 VAL A C 1
ATOM 1455 O O . VAL A 1 181 ? -17.845 7.979 6.976 1.00 87.88 181 VAL A O 1
ATOM 1458 N N . ALA A 1 182 ? -16.827 7.011 5.218 1.00 87.38 182 ALA A N 1
ATOM 1459 C CA . ALA A 1 182 ? -18.013 6.360 4.669 1.00 87.38 182 ALA A CA 1
ATOM 1460 C C . ALA A 1 182 ? -18.488 5.147 5.498 1.00 87.38 182 A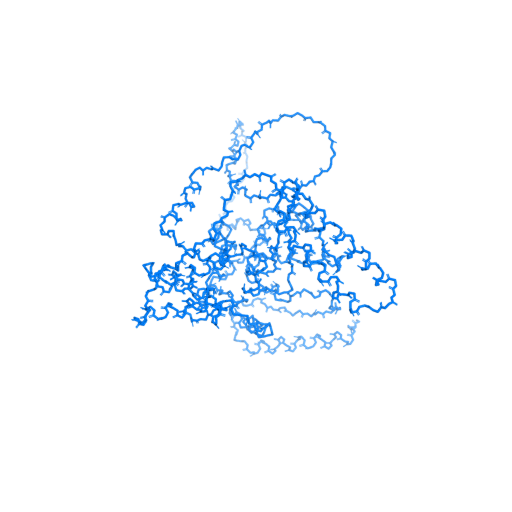LA A C 1
ATOM 1462 O O . ALA A 1 182 ? -19.476 4.508 5.141 1.00 87.38 182 ALA A O 1
ATOM 1463 N N . GLY A 1 183 ? -17.800 4.803 6.593 1.00 86.19 183 GLY A N 1
ATOM 1464 C CA . GLY A 1 183 ? -18.126 3.665 7.451 1.00 86.19 183 GLY A CA 1
ATOM 1465 C C . GLY A 1 183 ? -17.817 2.305 6.821 1.00 86.19 183 GLY A C 1
ATOM 1466 O O . GLY A 1 183 ? -18.333 1.290 7.283 1.00 86.19 183 GLY A O 1
ATOM 1467 N N . THR A 1 184 ? -17.003 2.279 5.765 1.00 87.62 184 THR A N 1
ATOM 1468 C CA . THR A 1 184 ? -16.602 1.064 5.051 1.00 87.62 184 THR A CA 1
ATOM 1469 C C . THR A 1 184 ? -15.192 0.665 5.467 1.00 87.62 184 THR A C 1
ATOM 1471 O O . THR A 1 184 ? -14.298 1.504 5.563 1.00 87.62 184 THR A O 1
ATOM 1474 N N . ASP A 1 185 ? -14.972 -0.625 5.706 1.00 87.31 185 ASP A N 1
ATOM 1475 C CA . ASP A 1 185 ? -13.637 -1.126 6.016 1.00 87.31 185 ASP A CA 1
ATOM 1476 C C . ASP A 1 185 ? -12.731 -1.093 4.762 1.00 87.31 185 ASP A C 1
ATOM 1478 O O . ASP A 1 185 ? -13.015 -1.802 3.791 1.00 87.31 185 ASP A O 1
ATOM 1482 N N . PRO A 1 186 ? -11.620 -0.326 4.773 1.00 85.56 186 PRO A N 1
ATOM 1483 C CA . PRO A 1 186 ? -10.679 -0.229 3.653 1.00 85.56 186 PRO A CA 1
ATOM 1484 C C . PRO A 1 186 ? -9.959 -1.550 3.328 1.00 85.56 186 PRO A C 1
ATOM 1486 O O . PRO A 1 186 ? -9.367 -1.676 2.255 1.00 85.56 186 PRO A O 1
ATOM 1489 N N . LEU A 1 187 ? -9.971 -2.530 4.241 1.00 88.38 187 LEU A N 1
ATOM 1490 C CA . LEU A 1 187 ? -9.377 -3.853 4.044 1.00 88.38 187 LEU A CA 1
ATOM 1491 C C . LEU A 1 187 ? -10.385 -4.907 3.576 1.00 88.38 187 LEU A C 1
ATOM 1493 O O . LEU A 1 187 ? -10.014 -6.071 3.419 1.00 88.38 187 LEU A O 1
ATOM 1497 N N . THR A 1 188 ? -11.640 -4.535 3.327 1.00 87.38 188 THR A N 1
ATOM 1498 C CA . THR A 1 188 ? -12.600 -5.468 2.739 1.00 87.38 188 THR A CA 1
ATOM 1499 C C . THR A 1 188 ? -12.170 -5.790 1.302 1.00 87.38 188 THR A C 1
ATOM 1501 O O . THR A 1 188 ? -12.056 -4.870 0.489 1.00 87.38 188 THR A O 1
ATOM 1504 N N . PRO A 1 189 ? -11.909 -7.070 0.961 1.00 84.19 189 PRO A N 1
ATOM 1505 C CA . PRO A 1 189 ? -11.517 -7.441 -0.391 1.00 84.19 189 PRO A CA 1
ATOM 1506 C C . PRO A 1 189 ? -12.613 -7.082 -1.388 1.00 84.19 189 PRO A C 1
ATOM 1508 O O . PRO A 1 189 ? -13.774 -7.454 -1.213 1.00 84.19 189 PRO A O 1
ATOM 1511 N N . ILE A 1 190 ? -12.232 -6.377 -2.445 1.00 82.62 190 ILE A N 1
ATOM 1512 C CA . ILE A 1 190 ? -13.116 -6.048 -3.557 1.00 82.62 190 ILE A CA 1
ATOM 1513 C C . ILE A 1 190 ? -12.891 -7.100 -4.641 1.00 82.62 190 ILE A C 1
ATOM 1515 O O . ILE A 1 190 ? -11.769 -7.558 -4.860 1.00 82.62 190 ILE A O 1
ATOM 1519 N N . ASP A 1 191 ? -13.944 -7.498 -5.349 1.00 84.38 191 ASP A N 1
ATOM 1520 C CA . ASP A 1 191 ? -13.786 -8.398 -6.488 1.00 84.38 191 ASP A CA 1
ATOM 1521 C C . ASP A 1 191 ? -12.829 -7.791 -7.550 1.00 84.38 191 ASP A C 1
ATOM 1523 O O . ASP A 1 191 ? -13.022 -6.643 -7.973 1.00 84.38 191 ASP A O 1
ATOM 1527 N N . PRO A 1 192 ? -11.790 -8.524 -8.004 1.00 77.19 192 PRO A N 1
ATOM 1528 C CA . PRO A 1 192 ? -10.828 -8.001 -8.975 1.00 77.19 192 PRO A CA 1
ATOM 1529 C C . PRO A 1 192 ? -11.456 -7.597 -10.315 1.00 77.19 192 PRO A C 1
ATOM 1531 O O . PRO A 1 192 ? -10.990 -6.649 -10.947 1.00 77.19 192 PRO A O 1
ATOM 1534 N N . VAL A 1 193 ? -12.517 -8.280 -10.768 1.00 80.00 193 VAL A N 1
ATOM 1535 C CA . VAL A 1 193 ? -13.215 -7.905 -12.011 1.00 80.00 193 VAL A CA 1
ATOM 1536 C C . VAL A 1 193 ? -13.957 -6.588 -11.808 1.00 80.00 193 VAL A C 1
ATOM 1538 O O . VAL A 1 193 ? -13.837 -5.695 -12.648 1.00 80.00 193 VAL A O 1
ATOM 1541 N N . ALA A 1 194 ? -14.654 -6.422 -10.682 1.00 80.81 194 ALA A N 1
ATOM 1542 C CA . ALA A 1 194 ? -15.314 -5.169 -10.328 1.00 80.81 194 ALA A CA 1
ATOM 1543 C C . ALA A 1 194 ? -14.325 -3.990 -10.277 1.00 80.81 194 ALA A C 1
ATOM 1545 O O . ALA A 1 194 ? -14.618 -2.931 -10.835 1.00 80.81 194 ALA A O 1
ATOM 1546 N N . MET A 1 195 ? -13.131 -4.194 -9.704 1.00 77.31 195 MET A N 1
ATOM 1547 C CA . MET A 1 195 ? -12.059 -3.188 -9.694 1.00 77.31 195 MET A CA 1
ATOM 1548 C C . MET A 1 195 ? -11.546 -2.843 -11.093 1.00 77.31 195 MET A C 1
ATOM 1550 O O . MET A 1 195 ? -11.288 -1.675 -11.390 1.00 77.31 195 MET A O 1
ATOM 1554 N N . ARG A 1 196 ? -11.408 -3.831 -11.983 1.00 76.25 196 ARG A N 1
ATOM 1555 C CA . ARG A 1 196 ? -11.010 -3.571 -13.374 1.00 76.25 196 ARG A CA 1
ATOM 1556 C C . ARG A 1 196 ? -12.074 -2.783 -14.129 1.00 76.25 196 ARG A C 1
ATOM 1558 O O . ARG A 1 196 ? -11.727 -1.849 -14.845 1.00 76.25 196 ARG A O 1
ATOM 1565 N N . VAL A 1 197 ? -13.354 -3.110 -13.943 1.00 79.44 197 VAL A N 1
ATOM 1566 C CA . VAL A 1 197 ? -14.469 -2.390 -14.580 1.00 79.44 197 VAL A CA 1
ATOM 1567 C C . VAL A 1 197 ? -14.560 -0.951 -14.071 1.00 79.44 197 VAL A C 1
ATOM 1569 O O . VAL A 1 197 ? -14.729 -0.039 -14.877 1.00 79.44 197 VAL A O 1
ATOM 1572 N N . SER A 1 198 ? -14.432 -0.723 -12.760 1.00 75.25 198 SER A N 1
ATOM 1573 C CA . SER A 1 198 ? -14.450 0.635 -12.199 1.00 75.25 198 SER A CA 1
ATOM 1574 C C . SER A 1 198 ? -13.251 1.457 -12.672 1.00 75.25 198 SER A C 1
ATOM 1576 O O . SER A 1 198 ? -13.423 2.603 -13.077 1.00 75.25 198 SER A O 1
ATOM 1578 N N . THR A 1 199 ? -12.061 0.851 -12.713 1.00 71.81 199 THR A N 1
ATOM 1579 C CA . THR A 1 199 ? -10.836 1.510 -13.184 1.00 71.81 199 THR A CA 1
ATOM 1580 C C . THR A 1 199 ? -10.912 1.840 -14.673 1.00 71.81 199 THR A C 1
ATOM 1582 O O . THR A 1 199 ? -10.578 2.953 -15.065 1.00 71.81 199 THR A O 1
ATOM 1585 N N . ALA A 1 200 ? -11.396 0.916 -15.510 1.00 72.62 200 ALA A N 1
ATOM 1586 C CA . ALA A 1 200 ? -11.587 1.167 -16.938 1.00 72.62 200 ALA A CA 1
ATOM 1587 C C . ALA A 1 200 ? -12.552 2.336 -17.180 1.00 72.62 200 ALA A C 1
ATOM 1589 O O . A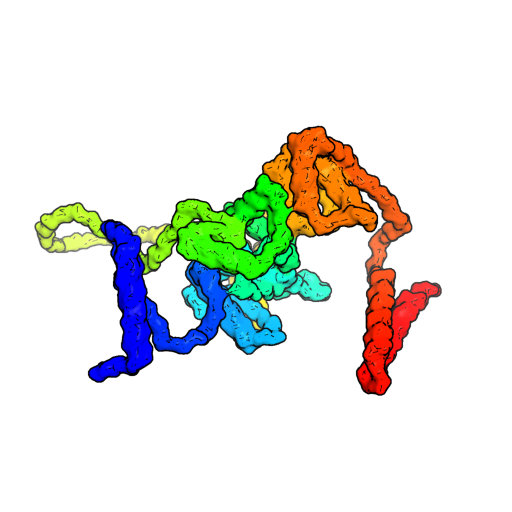LA A 1 200 ? -12.227 3.239 -17.945 1.00 72.62 200 ALA A O 1
ATOM 1590 N N . LYS A 1 201 ? -13.679 2.373 -16.455 1.00 72.19 201 LYS A N 1
ATOM 1591 C CA . LYS A 1 201 ? -14.640 3.482 -16.525 1.00 72.19 201 LYS A CA 1
ATOM 1592 C C . LYS A 1 201 ? -14.033 4.811 -16.078 1.00 72.19 201 LYS A C 1
ATOM 1594 O O . LYS A 1 201 ? -14.220 5.799 -16.771 1.00 72.19 201 LYS A O 1
ATOM 1599 N N . ALA A 1 202 ? -13.295 4.827 -14.965 1.00 69.19 202 ALA A N 1
ATOM 1600 C CA . ALA A 1 202 ? -12.629 6.027 -14.448 1.00 69.19 202 ALA A CA 1
ATOM 1601 C C . ALA A 1 202 ? -11.593 6.592 -15.434 1.00 69.19 202 ALA A C 1
ATOM 1603 O O . ALA A 1 202 ? -11.443 7.803 -15.589 1.00 69.19 202 ALA A O 1
ATOM 1604 N N . ILE A 1 203 ? -10.883 5.696 -16.116 1.00 67.75 203 ILE A N 1
ATOM 1605 C CA . ILE A 1 203 ? -9.935 6.047 -17.166 1.00 67.75 203 ILE A CA 1
ATOM 1606 C C . ILE A 1 203 ? -10.660 6.614 -18.397 1.00 67.75 203 ILE A C 1
ATOM 1608 O O . ILE A 1 203 ? -10.209 7.611 -18.954 1.00 67.75 203 ILE A O 1
ATOM 1612 N N . GLU A 1 204 ? -11.768 6.002 -18.827 1.00 65.75 204 GLU A N 1
ATOM 1613 C CA . GLU A 1 204 ? -12.574 6.475 -19.965 1.00 65.75 204 GLU A CA 1
ATOM 1614 C C . GLU A 1 204 ? -13.216 7.840 -19.708 1.00 65.75 204 GLU A C 1
ATOM 1616 O O . GLU A 1 204 ? -13.285 8.664 -20.617 1.00 65.75 204 GLU A O 1
ATOM 1621 N N . SER A 1 205 ? -13.648 8.116 -18.475 1.00 63.06 205 SER A N 1
ATOM 1622 C CA . SER A 1 205 ? -14.197 9.421 -18.096 1.00 63.06 205 SER A CA 1
ATOM 1623 C C . SER A 1 205 ? -13.139 10.521 -17.969 1.00 63.06 205 SER A C 1
ATOM 1625 O O . SER A 1 205 ? -13.500 11.666 -17.705 1.00 63.06 205 SER A O 1
ATOM 1627 N N . GLY A 1 206 ? -11.845 10.201 -18.119 1.00 54.94 206 GLY A N 1
ATOM 1628 C CA . GLY A 1 206 ? -10.732 11.133 -17.892 1.00 54.94 206 GLY A CA 1
ATOM 1629 C C . GLY A 1 206 ? -10.621 11.626 -16.442 1.00 54.94 206 GLY A C 1
ATOM 1630 O O . GLY A 1 206 ? -9.816 12.507 -16.157 1.00 54.94 206 GLY A O 1
ATOM 1631 N N . TRP A 1 207 ? -11.442 11.070 -15.547 1.00 47.25 207 TRP A N 1
ATOM 1632 C CA . TRP A 1 207 ? -11.705 11.532 -14.187 1.00 47.25 207 TRP A CA 1
ATOM 1633 C C . TRP A 1 207 ? -12.185 10.353 -13.335 1.00 47.25 207 TRP A C 1
ATOM 1635 O O . TRP A 1 207 ? -13.167 9.697 -13.687 1.00 47.25 207 TRP A O 1
ATOM 1645 N N . GLY A 1 208 ? -11.528 10.095 -12.199 1.00 51.25 208 GLY A N 1
ATOM 1646 C CA . GLY A 1 208 ? -11.943 9.081 -11.223 1.00 51.25 208 GLY A CA 1
ATOM 1647 C C . GLY A 1 208 ? -10.790 8.524 -10.381 1.00 51.25 208 GLY A C 1
ATOM 1648 O O . GLY A 1 208 ? -9.621 8.791 -10.646 1.00 51.25 208 GLY A O 1
ATOM 1649 N N . THR A 1 209 ? -11.116 7.748 -9.343 1.00 55.75 209 THR A N 1
ATOM 1650 C CA . THR A 1 209 ? -10.137 7.096 -8.462 1.00 55.75 209 THR A CA 1
ATOM 1651 C C . THR A 1 209 ? -9.415 5.972 -9.209 1.00 55.75 209 THR A C 1
ATOM 1653 O O . THR A 1 209 ? -9.911 4.850 -9.313 1.00 55.75 209 THR A O 1
ATOM 1656 N N . ALA A 1 210 ? -8.220 6.231 -9.740 1.00 53.03 210 ALA A N 1
ATOM 1657 C CA . ALA A 1 210 ? -7.394 5.147 -10.265 1.00 53.03 210 ALA A CA 1
ATOM 1658 C C . ALA A 1 210 ? -7.005 4.234 -9.092 1.00 53.03 210 ALA A C 1
ATOM 1660 O O . ALA A 1 210 ? -6.398 4.691 -8.126 1.00 53.03 210 ALA A O 1
ATOM 1661 N N . TRP A 1 211 ? -7.364 2.947 -9.141 1.00 61.94 211 TRP A N 1
ATOM 1662 C CA . TRP A 1 211 ? -6.917 1.956 -8.144 1.00 61.94 211 TRP A CA 1
ATOM 1663 C C . TRP A 1 211 ? -7.390 2.192 -6.705 1.00 61.94 211 TRP A C 1
ATOM 1665 O O . TRP A 1 211 ? -6.752 1.717 -5.758 1.00 61.94 211 TRP A O 1
ATOM 1675 N N . GLY A 1 212 ? -8.489 2.930 -6.520 1.00 57.00 212 GLY A N 1
ATOM 1676 C CA . GLY A 1 212 ? -8.934 3.363 -5.191 1.00 57.00 212 GLY A CA 1
ATOM 1677 C C . GLY A 1 212 ? -8.061 4.469 -4.582 1.00 57.00 212 GLY A C 1
ATOM 1678 O O . GLY A 1 212 ? -8.060 4.639 -3.367 1.00 57.00 212 GLY A O 1
ATOM 1679 N N . LEU A 1 213 ? -7.296 5.189 -5.410 1.00 60.56 213 LEU A N 1
ATOM 1680 C CA . LEU A 1 213 ? -6.555 6.390 -5.035 1.00 60.56 213 LEU A CA 1
ATOM 1681 C C . LEU A 1 213 ? -7.296 7.621 -5.583 1.00 60.56 213 LEU A C 1
ATOM 1683 O O . LEU A 1 213 ? -7.436 7.724 -6.805 1.00 60.56 213 LEU A O 1
ATOM 1687 N N . PRO A 1 214 ? -7.785 8.548 -4.743 1.00 58.31 214 PRO A N 1
ATOM 1688 C CA . PRO A 1 214 ? -8.303 9.831 -5.208 1.00 58.31 214 PRO A CA 1
ATOM 1689 C C . PRO A 1 214 ? -7.236 10.590 -6.000 1.00 58.31 214 PRO A C 1
ATOM 1691 O O . PRO A 1 214 ? -6.107 10.780 -5.545 1.00 58.31 214 PRO A O 1
ATOM 1694 N N . ILE A 1 215 ? -7.595 11.008 -7.212 1.00 59.34 215 ILE A N 1
ATOM 1695 C CA . ILE A 1 215 ? -6.796 11.945 -7.997 1.00 59.34 215 ILE A CA 1
ATOM 1696 C C . ILE A 1 215 ? -7.216 13.342 -7.533 1.00 59.34 215 ILE A C 1
ATOM 1698 O O . ILE A 1 215 ? -8.307 13.790 -7.862 1.00 59.34 215 ILE A O 1
ATOM 1702 N N . GLU A 1 216 ? -6.382 14.002 -6.727 1.00 54.72 216 GLU A N 1
ATOM 1703 C CA . GLU A 1 216 ? -6.562 15.427 -6.410 1.00 54.72 216 GLU A CA 1
ATOM 1704 C C . GLU A 1 216 ? -6.374 16.278 -7.685 1.00 54.72 216 GLU A C 1
ATOM 1706 O O . GLU A 1 216 ? -5.528 15.940 -8.523 1.00 54.72 216 GLU A O 1
ATOM 1711 N N . ASP A 1 217 ? -7.150 17.366 -7.794 1.00 47.50 217 ASP A N 1
ATOM 1712 C CA . ASP A 1 217 ? -7.421 18.220 -8.974 1.00 47.50 217 ASP A CA 1
ATOM 1713 C C . ASP A 1 217 ? -6.215 18.870 -9.686 1.00 47.50 217 ASP A C 1
ATOM 1715 O O . ASP A 1 217 ? -6.400 19.602 -10.657 1.00 47.50 217 ASP A O 1
ATOM 1719 N N . ASP A 1 218 ? -4.975 18.610 -9.276 1.00 42.16 218 ASP A N 1
ATOM 1720 C CA . ASP A 1 218 ? -3.818 19.156 -9.983 1.00 42.16 218 ASP A CA 1
ATOM 1721 C C . ASP A 1 218 ? -3.429 18.234 -11.151 1.00 42.16 218 ASP A C 1
ATOM 1723 O O . ASP A 1 218 ? -2.942 17.117 -10.913 1.00 42.16 218 ASP A O 1
ATOM 1727 N N . PRO A 1 219 ? -3.577 18.645 -12.425 1.00 40.34 219 PRO A N 1
ATOM 1728 C CA . PRO A 1 219 ? -3.077 17.855 -13.544 1.00 40.34 219 PRO A CA 1
ATOM 1729 C C . PRO A 1 219 ? -1.579 17.571 -13.348 1.00 40.34 219 PRO A C 1
ATOM 1731 O O . PRO A 1 219 ? -0.865 18.384 -12.747 1.00 40.34 219 PRO A O 1
ATOM 1734 N N . PRO A 1 220 ? -1.064 16.407 -13.789 1.00 42.72 220 PRO A N 1
ATOM 1735 C CA . PRO A 1 220 ? 0.373 16.192 -13.803 1.00 42.72 220 PRO A CA 1
ATOM 1736 C C . PRO A 1 220 ? 0.985 17.326 -14.623 1.00 42.72 220 PRO A C 1
ATOM 1738 O O . PRO A 1 220 ? 0.695 17.457 -15.809 1.00 42.72 220 PRO A O 1
ATOM 1741 N N . GLY A 1 221 ? 1.778 18.178 -13.965 1.00 39.62 221 GLY A N 1
ATOM 1742 C CA . GLY A 1 221 ? 2.565 19.190 -14.651 1.00 39.62 221 GLY A CA 1
ATOM 1743 C C . GLY A 1 221 ? 3.298 18.497 -15.786 1.00 39.62 221 GLY A C 1
ATOM 1744 O O . GLY A 1 221 ? 4.039 17.542 -15.538 1.00 39.62 221 GLY A O 1
ATOM 1745 N N . THR A 1 222 ? 2.990 18.925 -17.006 1.00 37.50 222 THR A N 1
ATOM 1746 C CA . THR A 1 222 ? 3.584 18.452 -18.248 1.00 37.50 222 THR A CA 1
ATOM 1747 C C . THR A 1 222 ? 5.076 18.293 -18.033 1.00 37.50 222 THR A C 1
ATOM 1749 O O . THR A 1 222 ? 5.770 19.240 -17.657 1.00 37.50 222 THR A O 1
ATOM 1752 N N . GLU A 1 223 ? 5.565 17.076 -18.222 1.00 36.97 223 GLU A N 1
ATOM 1753 C CA . GLU A 1 223 ? 6.987 16.813 -18.296 1.00 36.97 223 GLU A CA 1
ATOM 1754 C C . GLU A 1 223 ? 7.532 17.466 -19.566 1.00 36.97 223 GLU A C 1
ATOM 1756 O O . GLU A 1 223 ? 7.629 16.854 -20.624 1.00 36.97 223 GLU A O 1
ATOM 1761 N N . SER A 1 224 ? 7.858 18.757 -19.468 1.00 33.03 224 SER A N 1
ATOM 1762 C CA . SER A 1 224 ? 8.707 19.416 -20.447 1.00 33.03 224 SER A CA 1
ATOM 1763 C C . SER A 1 224 ? 10.042 18.677 -20.451 1.00 33.03 224 SER A C 1
ATOM 1765 O O . SER A 1 224 ? 10.750 18.631 -19.440 1.00 33.03 224 SER A O 1
ATOM 1767 N N . GLY A 1 225 ? 10.351 18.052 -21.587 1.00 30.02 225 GLY A N 1
ATOM 1768 C CA . GLY A 1 225 ? 11.635 17.413 -21.845 1.00 30.02 225 GLY A CA 1
ATOM 1769 C C . GLY A 1 225 ? 12.817 18.376 -21.660 1.00 30.02 225 GLY A C 1
ATOM 1770 O O . GLY A 1 225 ? 12.644 19.586 -21.490 1.00 30.02 225 GLY A O 1
ATOM 1771 N N . PRO A 1 226 ? 14.055 17.860 -21.669 1.00 37.22 226 PRO A N 1
ATOM 1772 C CA . PRO A 1 226 ? 15.221 18.671 -21.375 1.00 37.22 226 PRO A CA 1
ATOM 1773 C C . PRO A 1 226 ? 15.480 19.651 -22.525 1.00 37.22 226 PRO A C 1
ATOM 1775 O O . PRO A 1 226 ? 15.904 19.245 -23.603 1.00 37.22 226 PRO A O 1
ATOM 1778 N N . GLY A 1 227 ? 15.274 20.945 -22.269 1.00 39.19 227 GLY A N 1
ATOM 1779 C CA . GLY A 1 227 ? 15.819 22.025 -23.092 1.00 39.19 227 GLY A CA 1
ATOM 1780 C C . GLY A 1 227 ? 14.799 23.023 -23.627 1.00 39.19 227 GLY A C 1
ATOM 1781 O O . GLY A 1 227 ? 14.604 23.105 -24.832 1.00 39.19 227 GLY A O 1
ATOM 1782 N N . GLU A 1 228 ? 14.257 23.877 -22.761 1.00 29.72 228 GLU A N 1
ATOM 1783 C CA . GLU A 1 228 ? 13.925 25.244 -23.171 1.00 29.72 228 GLU A CA 1
ATOM 1784 C C . GLU A 1 228 ? 14.985 26.177 -22.585 1.00 29.72 228 GLU A C 1
ATOM 1786 O O . GLU A 1 228 ? 14.991 26.504 -21.398 1.00 29.72 228 GLU A O 1
ATOM 1791 N N . GLY A 1 229 ? 15.945 26.554 -23.433 1.00 32.44 229 GLY A N 1
ATOM 1792 C CA . GLY A 1 229 ? 16.770 27.730 -23.187 1.00 32.44 229 GLY A CA 1
ATOM 1793 C C . GLY A 1 229 ? 15.884 28.981 -23.112 1.00 32.44 229 GLY A C 1
ATOM 1794 O O . GLY A 1 229 ? 14.780 28.985 -23.662 1.00 32.44 229 GLY A O 1
ATOM 1795 N N . PRO A 1 230 ? 16.328 30.044 -22.425 1.00 32.16 230 PRO A N 1
ATOM 1796 C CA . PRO A 1 230 ? 15.498 31.219 -22.207 1.00 32.16 230 PRO A CA 1
ATOM 1797 C C . PRO A 1 230 ? 15.079 31.852 -23.544 1.00 32.16 230 PRO A C 1
ATOM 1799 O O . PRO A 1 230 ? 15.916 32.173 -24.390 1.00 32.16 230 PRO A O 1
ATOM 1802 N N . ARG A 1 231 ? 13.761 32.002 -23.724 1.00 28.69 231 ARG A N 1
ATOM 1803 C CA . ARG A 1 231 ? 13.115 32.698 -24.848 1.00 28.69 231 ARG A CA 1
ATOM 1804 C C . ARG A 1 231 ? 13.583 34.167 -24.896 1.00 28.69 231 ARG A C 1
ATOM 1806 O O . ARG A 1 231 ? 13.679 34.785 -23.838 1.00 28.69 231 ARG A O 1
ATOM 1813 N N . PRO A 1 232 ? 13.847 34.739 -26.085 1.00 32.00 232 PRO A N 1
ATOM 1814 C CA . PRO A 1 232 ? 14.386 36.088 -26.210 1.00 32.00 232 PRO A CA 1
ATOM 1815 C C . PRO A 1 232 ? 13.294 37.143 -25.994 1.00 32.00 232 PRO A C 1
ATOM 1817 O O . PRO A 1 232 ? 12.204 37.047 -26.559 1.00 32.00 232 PRO A O 1
ATOM 1820 N N . GLU A 1 233 ? 13.607 38.167 -25.201 1.00 30.20 233 GLU A N 1
ATOM 1821 C CA . GLU A 1 233 ? 12.801 39.382 -25.116 1.00 30.20 233 GLU A CA 1
ATOM 1822 C C . GLU A 1 233 ? 12.942 40.202 -26.404 1.00 30.20 233 GLU A C 1
ATOM 1824 O O . GLU A 1 233 ? 14.036 40.443 -26.916 1.00 30.20 233 GLU A O 1
ATOM 1829 N N . THR A 1 234 ? 11.805 40.626 -26.944 1.00 31.23 234 THR A N 1
ATOM 1830 C CA . THR A 1 234 ? 11.693 41.522 -28.093 1.00 31.23 234 THR A CA 1
ATOM 1831 C C . THR A 1 234 ? 11.985 42.971 -27.691 1.00 31.23 234 THR A C 1
ATOM 1833 O O . THR A 1 234 ? 11.246 43.544 -26.894 1.00 31.23 234 THR A O 1
ATOM 1836 N N . GLY A 1 235 ? 12.992 43.589 -28.312 1.00 26.48 235 GLY A N 1
ATOM 1837 C CA . GLY A 1 235 ? 13.263 45.034 -28.288 1.00 26.48 235 GLY A CA 1
ATOM 1838 C C . GLY A 1 235 ? 14.293 45.411 -29.369 1.00 26.48 235 GLY A C 1
ATOM 1839 O O . GLY A 1 235 ? 15.135 44.576 -29.688 1.00 26.48 235 GLY A O 1
ATOM 1840 N N . PRO A 1 236 ? 14.195 46.589 -30.018 1.00 30.38 236 PRO A N 1
ATOM 1841 C CA . PRO A 1 236 ? 14.524 46.743 -31.435 1.00 30.38 236 PRO A CA 1
ATOM 1842 C C . PRO A 1 236 ? 16.008 46.972 -31.758 1.00 30.38 236 PRO A C 1
ATOM 1844 O O . PRO A 1 236 ? 16.796 47.482 -30.969 1.00 30.38 236 PRO A O 1
ATOM 1847 N N . THR A 1 237 ? 16.328 46.613 -32.998 1.00 32.25 237 THR A N 1
ATOM 1848 C CA . THR A 1 237 ? 17.576 46.761 -33.749 1.00 32.25 237 THR A CA 1
ATOM 1849 C C . THR A 1 237 ? 18.218 48.153 -33.681 1.00 32.25 237 THR A C 1
ATOM 1851 O O . THR A 1 237 ? 17.632 49.118 -34.161 1.00 32.25 237 THR A O 1
ATOM 1854 N N . THR A 1 238 ? 19.487 48.215 -33.264 1.00 28.19 238 THR A N 1
ATOM 1855 C CA . THR A 1 238 ? 20.479 49.204 -33.736 1.00 28.19 238 THR A CA 1
ATOM 1856 C C . THR A 1 238 ? 21.881 48.581 -33.738 1.00 28.19 238 THR A C 1
ATOM 1858 O O . THR A 1 238 ? 22.376 48.177 -32.690 1.00 28.19 238 THR A O 1
ATOM 1861 N N . LEU A 1 239 ? 22.515 48.511 -34.914 1.00 30.55 239 LEU A N 1
ATOM 1862 C CA . LEU A 1 239 ? 23.966 48.311 -35.097 1.00 30.55 239 LEU A CA 1
ATOM 1863 C C . LEU A 1 239 ? 24.682 49.670 -34.918 1.00 30.55 239 LEU A C 1
ATOM 1865 O O . LEU A 1 239 ? 24.066 50.687 -35.257 1.00 30.55 239 LEU A O 1
ATOM 1869 N N . PRO A 1 240 ? 25.932 49.732 -34.400 1.00 32.88 240 PRO A N 1
ATOM 1870 C CA . PRO A 1 240 ? 27.108 49.628 -35.289 1.00 32.88 240 PRO A CA 1
ATOM 1871 C C . PRO A 1 240 ? 28.389 48.951 -34.711 1.00 32.88 240 PRO A C 1
ATOM 1873 O O . PRO A 1 240 ? 28.560 48.808 -33.503 1.00 32.88 240 PRO A O 1
ATOM 1876 N N . ASP A 1 241 ? 29.271 48.566 -35.648 1.00 24.77 241 ASP A N 1
ATOM 1877 C CA . ASP A 1 241 ? 30.657 48.017 -35.609 1.00 24.77 241 ASP A CA 1
ATOM 1878 C C . ASP A 1 241 ? 31.741 48.908 -34.895 1.00 24.77 241 ASP A C 1
ATOM 1880 O O . ASP A 1 241 ? 31.398 50.001 -34.447 1.00 24.77 241 ASP A O 1
ATOM 1884 N N . PRO A 1 242 ? 33.084 48.643 -34.951 1.00 37.31 242 PRO A N 1
ATOM 1885 C CA . PRO A 1 242 ? 33.891 47.473 -34.519 1.00 37.31 242 PRO A CA 1
ATOM 1886 C C . PRO A 1 242 ? 35.229 47.839 -33.761 1.00 37.31 242 PRO A C 1
ATOM 1888 O O . PRO A 1 242 ? 35.990 48.655 -34.257 1.00 37.31 242 PRO A O 1
ATOM 1891 N N . ASN A 1 243 ? 35.597 47.140 -32.659 1.00 31.92 243 ASN A N 1
ATOM 1892 C CA . ASN A 1 243 ? 36.963 46.936 -32.039 1.00 31.92 243 ASN A CA 1
ATOM 1893 C C . ASN A 1 243 ? 37.906 48.170 -31.739 1.00 31.92 243 ASN A C 1
ATOM 1895 O O . ASN A 1 243 ? 37.605 49.259 -32.207 1.00 31.92 243 ASN A O 1
ATOM 1899 N N . PRO A 1 244 ? 39.084 48.095 -31.030 1.00 40.72 244 PRO A N 1
ATOM 1900 C CA . PRO A 1 244 ? 39.778 46.982 -30.340 1.00 40.72 244 PRO A CA 1
ATOM 1901 C C . PRO A 1 244 ? 40.414 47.240 -28.928 1.00 40.72 244 PRO A C 1
ATOM 1903 O O . PRO A 1 244 ? 40.873 48.332 -28.615 1.00 40.72 244 PRO A O 1
ATOM 1906 N N . GLY A 1 245 ? 40.610 46.153 -28.154 1.00 26.34 245 GLY A N 1
ATOM 1907 C CA . GLY A 1 245 ? 41.753 45.920 -27.224 1.00 26.34 245 GLY A CA 1
ATOM 1908 C C . GLY A 1 245 ? 41.723 46.492 -25.780 1.00 26.34 245 GLY A C 1
ATOM 1909 O O . GLY A 1 245 ? 40.862 47.294 -25.450 1.00 26.34 245 GLY A O 1
ATOM 1910 N N . PRO A 1 246 ? 42.697 46.131 -24.907 1.00 39.59 246 PRO A N 1
ATOM 1911 C CA . PRO A 1 246 ? 42.740 44.861 -24.152 1.00 39.59 246 PRO A CA 1
ATOM 1912 C C . PRO A 1 246 ? 42.963 45.035 -22.622 1.00 39.59 246 PRO A C 1
ATOM 1914 O O . PRO A 1 246 ? 43.468 46.064 -22.184 1.00 39.59 246 PRO A O 1
ATOM 1917 N N . GLY A 1 247 ? 42.723 43.988 -21.808 1.00 24.64 247 GLY A N 1
ATOM 1918 C CA . GLY A 1 247 ? 43.399 43.860 -20.501 1.00 24.64 247 GLY A CA 1
ATOM 1919 C C . GLY A 1 247 ? 42.723 43.054 -19.374 1.00 24.64 247 GLY A C 1
ATOM 1920 O O . GLY A 1 247 ? 41.734 43.491 -18.807 1.00 24.64 247 GLY A O 1
ATOM 1921 N N . VAL A 1 248 ? 43.429 41.995 -18.945 1.00 29.31 248 VAL A N 1
ATOM 1922 C CA . VAL A 1 248 ? 43.588 41.490 -17.554 1.00 29.31 248 VAL A CA 1
ATOM 1923 C C . VAL A 1 248 ? 42.605 40.420 -17.002 1.00 29.31 248 VAL A C 1
ATOM 1925 O O . VAL A 1 248 ? 41.454 40.678 -16.672 1.00 29.31 248 VAL A O 1
ATOM 1928 N N . SER A 1 249 ? 43.147 39.204 -16.823 1.00 27.81 249 SER A N 1
ATOM 1929 C CA . SER A 1 249 ? 42.659 38.021 -16.066 1.00 27.81 249 SER A CA 1
ATOM 1930 C C . SER A 1 249 ? 42.982 38.118 -14.544 1.00 27.81 249 SER A C 1
ATOM 1932 O O . SER A 1 249 ? 43.678 39.055 -14.164 1.00 27.81 249 SER A O 1
ATOM 1934 N N . PRO A 1 250 ? 42.809 37.080 -13.680 1.00 36.47 250 PRO A N 1
ATOM 1935 C CA . PRO A 1 250 ? 41.726 36.094 -13.450 1.00 36.47 250 PRO A CA 1
ATOM 1936 C C . PRO A 1 250 ? 41.343 35.921 -11.939 1.00 36.47 250 PRO A C 1
ATOM 1938 O O . PRO A 1 250 ? 42.099 36.355 -11.073 1.00 36.47 250 PRO A O 1
ATOM 1941 N N . ARG A 1 251 ? 40.259 35.160 -11.633 1.00 27.28 251 ARG A N 1
ATOM 1942 C CA . ARG A 1 251 ? 40.002 34.234 -10.466 1.00 27.28 251 ARG A CA 1
ATOM 1943 C C . ARG A 1 251 ? 38.536 34.309 -9.944 1.00 27.28 251 ARG A C 1
ATOM 1945 O O . ARG A 1 251 ? 37.873 35.299 -10.212 1.00 27.28 251 ARG A O 1
ATOM 1952 N N . PRO A 1 252 ? 38.043 33.357 -9.116 1.00 32.75 252 PRO A N 1
ATOM 1953 C CA . PRO A 1 252 ? 37.781 31.940 -9.398 1.00 32.75 252 PRO A CA 1
ATOM 1954 C C . PRO A 1 252 ? 36.318 31.530 -9.051 1.00 32.75 252 PRO A C 1
ATOM 1956 O O . PRO A 1 252 ? 35.602 32.238 -8.349 1.00 32.75 252 PRO A O 1
ATOM 1959 N N . ASN A 1 253 ? 35.884 30.349 -9.503 1.00 29.45 253 ASN A N 1
ATOM 1960 C CA . ASN A 1 253 ? 34.578 29.745 -9.177 1.00 29.45 253 ASN A CA 1
ATOM 1961 C C . ASN A 1 253 ? 34.301 29.624 -7.661 1.00 29.45 253 ASN A C 1
ATOM 1963 O O . ASN A 1 253 ? 35.172 29.136 -6.933 1.00 29.45 253 ASN A O 1
ATOM 1967 N N . PRO A 1 254 ? 33.061 29.873 -7.198 1.00 33.16 254 PRO A N 1
ATOM 1968 C CA . PRO A 1 254 ? 32.527 29.263 -5.986 1.00 33.16 254 PRO A CA 1
ATOM 1969 C C . PRO A 1 254 ? 32.021 27.843 -6.292 1.00 33.16 254 PRO A C 1
ATOM 1971 O O . PRO A 1 254 ? 31.316 27.614 -7.273 1.00 33.16 254 PRO A O 1
ATOM 1974 N N . GLY A 1 255 ? 32.412 26.877 -5.459 1.00 31.06 255 GLY A N 1
ATOM 1975 C CA . GLY A 1 255 ? 31.964 25.485 -5.545 1.00 31.06 255 GLY A CA 1
ATOM 1976 C C . GLY A 1 255 ? 30.513 25.285 -5.076 1.00 31.06 255 GLY A C 1
ATOM 1977 O O . GLY A 1 255 ? 29.979 26.128 -4.355 1.00 31.06 255 GLY A O 1
ATOM 1978 N N . PRO A 1 256 ? 29.875 24.163 -5.457 1.00 33.69 256 PRO A N 1
ATOM 1979 C CA . PRO A 1 256 ? 28.471 23.911 -5.175 1.00 33.69 256 PRO A CA 1
ATOM 1980 C C . PRO A 1 256 ? 28.281 23.361 -3.759 1.00 33.69 256 PRO A C 1
ATOM 1982 O O . PRO A 1 256 ? 28.890 22.361 -3.369 1.00 33.69 256 PRO A O 1
ATOM 1985 N N . GLY A 1 257 ? 27.406 24.012 -2.999 1.00 31.92 257 GLY A N 1
ATOM 1986 C CA . GLY A 1 257 ? 26.779 23.431 -1.825 1.00 31.92 257 GLY A CA 1
ATOM 1987 C C . GLY A 1 257 ? 25.434 22.854 -2.231 1.00 31.92 257 GLY A C 1
ATOM 1988 O O . GLY A 1 257 ? 24.538 23.617 -2.550 1.00 31.92 257 GLY A O 1
ATOM 1989 N N . ASP A 1 258 ? 25.301 21.531 -2.196 1.00 28.33 258 ASP A N 1
ATOM 1990 C CA . ASP A 1 258 ? 24.007 20.895 -1.971 1.00 28.33 258 ASP A CA 1
ATOM 1991 C C . ASP A 1 258 ? 24.206 19.537 -1.297 1.00 28.33 258 ASP A C 1
ATOM 1993 O O . ASP A 1 258 ? 24.972 18.675 -1.738 1.00 28.33 258 ASP A O 1
ATOM 1997 N N . ARG A 1 259 ? 23.556 19.394 -0.142 1.00 26.59 259 ARG A N 1
ATOM 1998 C CA . ARG A 1 259 ? 23.583 18.209 0.713 1.00 26.59 259 ARG A CA 1
ATOM 1999 C C . ARG A 1 259 ? 22.461 17.277 0.273 1.00 26.59 259 ARG A C 1
ATOM 2001 O O . ARG A 1 259 ? 21.310 17.483 0.635 1.00 26.59 259 ARG A O 1
ATOM 2008 N N . VAL A 1 260 ? 22.816 16.224 -0.453 1.00 27.78 260 VAL A N 1
ATOM 2009 C CA . VAL A 1 260 ? 21.944 15.063 -0.655 1.00 27.78 260 VAL A CA 1
ATOM 2010 C C . VAL A 1 260 ? 22.042 14.178 0.589 1.00 27.78 260 VAL A C 1
ATOM 2012 O O . VAL A 1 260 ? 23.122 13.699 0.938 1.00 27.78 260 VAL A O 1
ATOM 2015 N N . ILE A 1 261 ? 20.923 14.004 1.287 1.00 29.44 261 ILE A N 1
ATOM 2016 C CA . ILE A 1 261 ? 20.759 13.036 2.375 1.00 29.44 261 ILE A CA 1
ATOM 2017 C C . ILE A 1 261 ? 20.319 11.694 1.775 1.00 29.44 261 ILE A C 1
ATOM 2019 O O . ILE A 1 261 ? 19.157 11.498 1.436 1.00 29.44 261 ILE A O 1
ATOM 2023 N N . ASP A 1 262 ? 21.272 10.775 1.617 1.00 29.16 262 ASP A N 1
ATOM 2024 C CA . ASP A 1 262 ? 21.025 9.390 1.207 1.00 29.16 262 ASP A CA 1
ATOM 2025 C C . ASP A 1 262 ? 20.585 8.550 2.420 1.00 29.16 262 ASP A C 1
ATOM 2027 O O . ASP A 1 262 ? 21.370 8.312 3.339 1.00 29.16 262 ASP A O 1
ATOM 2031 N N . ALA A 1 263 ? 19.355 8.032 2.401 1.00 26.30 263 ALA A N 1
ATOM 2032 C CA . ALA A 1 263 ? 18.932 6.918 3.248 1.00 26.30 263 ALA A CA 1
ATOM 2033 C C . ALA A 1 263 ? 18.800 5.659 2.376 1.00 26.30 263 ALA A C 1
ATOM 2035 O O . ALA A 1 263 ? 17.761 5.403 1.774 1.00 26.30 263 ALA A O 1
ATOM 2036 N N . VAL A 1 264 ? 19.879 4.874 2.289 1.00 33.03 264 VAL A N 1
ATOM 2037 C CA . VAL A 1 264 ? 19.884 3.537 1.676 1.00 33.03 264 VAL A CA 1
ATOM 2038 C C . VAL A 1 264 ? 20.327 2.524 2.729 1.00 33.03 264 VAL A C 1
ATOM 2040 O O . VAL A 1 264 ? 21.483 2.505 3.148 1.00 33.03 264 VAL A O 1
ATOM 2043 N N . THR A 1 265 ? 19.409 1.657 3.147 1.00 29.78 265 THR A N 1
ATOM 2044 C CA . THR A 1 265 ? 19.697 0.438 3.909 1.00 29.78 265 THR A CA 1
ATOM 2045 C C . THR A 1 265 ? 19.951 -0.730 2.948 1.00 29.78 265 THR A C 1
ATOM 2047 O O . THR A 1 265 ? 19.070 -1.117 2.187 1.00 29.78 265 THR A O 1
ATOM 2050 N N . GLY A 1 266 ? 21.148 -1.330 3.021 1.00 31.41 266 GLY A N 1
ATOM 2051 C CA . GLY A 1 266 ? 21.428 -2.684 2.508 1.00 31.41 266 GLY A CA 1
ATOM 2052 C C . GLY A 1 266 ? 22.533 -2.789 1.435 1.00 31.41 266 GLY A C 1
ATOM 2053 O O . GLY A 1 266 ? 22.421 -2.136 0.400 1.00 31.41 266 GLY A O 1
ATOM 2054 N N . PRO A 1 267 ? 23.594 -3.604 1.639 1.00 35.69 267 PRO A N 1
ATOM 2055 C CA . PRO A 1 267 ? 24.800 -3.593 0.807 1.00 35.69 267 PRO A CA 1
ATOM 2056 C C . PRO A 1 267 ? 24.771 -4.606 -0.351 1.00 35.69 267 PRO A C 1
ATOM 2058 O O . PRO A 1 267 ? 24.316 -5.735 -0.195 1.00 35.69 267 PRO A O 1
ATOM 2061 N N . ASN A 1 268 ? 25.359 -4.220 -1.487 1.00 33.47 268 ASN A N 1
ATOM 2062 C CA . ASN A 1 268 ? 25.645 -5.095 -2.629 1.00 33.47 268 ASN A CA 1
ATOM 2063 C C . ASN A 1 268 ? 27.031 -5.764 -2.431 1.00 33.47 268 ASN A C 1
ATOM 2065 O O . ASN A 1 268 ? 27.989 -5.041 -2.143 1.00 33.47 268 ASN A O 1
ATOM 2069 N N . PRO A 1 269 ? 27.186 -7.096 -2.556 1.00 34.34 269 PRO A N 1
ATOM 2070 C CA . PRO A 1 269 ? 28.483 -7.768 -2.481 1.00 34.34 269 PRO A CA 1
ATOM 2071 C C . PRO A 1 269 ? 29.181 -7.789 -3.852 1.00 34.34 269 PRO A C 1
ATOM 2073 O O . PRO A 1 269 ? 28.553 -8.036 -4.877 1.00 34.34 269 PRO A O 1
ATOM 2076 N N . GLY A 1 270 ? 30.496 -7.566 -3.873 1.00 29.12 270 GLY A N 1
ATOM 2077 C CA . GLY A 1 270 ? 31.352 -7.793 -5.042 1.00 29.12 270 GLY A CA 1
ATOM 2078 C C . GLY A 1 270 ? 32.570 -8.643 -4.659 1.00 29.12 270 GLY A C 1
ATOM 2079 O O . GLY A 1 270 ? 32.978 -8.590 -3.495 1.00 29.12 270 GLY A O 1
ATOM 2080 N N . PRO A 1 271 ? 33.166 -9.419 -5.583 1.00 33.59 271 PRO A N 1
ATOM 2081 C CA . PRO A 1 271 ? 34.393 -10.151 -5.306 1.00 33.59 271 PRO A CA 1
ATOM 2082 C C . PRO A 1 271 ? 35.643 -9.408 -5.813 1.00 33.59 271 PRO A C 1
ATOM 2084 O O . PRO A 1 271 ? 35.648 -8.838 -6.898 1.00 33.59 271 PRO A O 1
ATOM 2087 N N . GLY A 1 272 ? 36.727 -9.513 -5.036 1.00 26.64 272 GLY A N 1
ATOM 2088 C CA . GLY A 1 272 ? 38.078 -9.732 -5.571 1.00 26.64 272 GLY A CA 1
ATOM 2089 C C . GLY A 1 272 ? 38.942 -8.526 -5.961 1.00 26.64 272 GLY A C 1
ATOM 2090 O O . GLY A 1 272 ? 39.035 -8.192 -7.130 1.00 26.64 272 GLY A O 1
ATOM 2091 N N . GLY A 1 273 ? 39.674 -7.991 -4.975 1.00 25.02 273 GLY A N 1
ATOM 2092 C CA . GLY A 1 273 ? 41.116 -7.683 -5.033 1.00 25.02 273 GLY A CA 1
ATOM 2093 C C . GLY A 1 273 ? 41.670 -6.697 -6.074 1.00 25.02 273 GLY A C 1
ATOM 2094 O O . GLY A 1 273 ? 41.841 -7.055 -7.226 1.00 25.02 273 GLY A O 1
ATOM 2095 N N . LEU A 1 274 ? 42.150 -5.529 -5.624 1.00 25.67 274 LEU A N 1
ATOM 2096 C CA . LEU A 1 274 ? 43.585 -5.184 -5.531 1.00 25.67 274 LEU A CA 1
ATOM 2097 C C . LEU A 1 274 ? 43.772 -3.770 -4.928 1.00 25.67 274 LEU A C 1
ATOM 2099 O O . LEU A 1 274 ? 42.933 -2.885 -5.044 1.00 25.67 274 LEU A O 1
ATOM 2103 N N . ARG A 1 275 ? 44.873 -3.636 -4.185 1.00 23.00 275 ARG A N 1
ATOM 2104 C CA . ARG A 1 275 ? 45.271 -2.597 -3.215 1.00 23.00 275 ARG A CA 1
ATOM 2105 C C . ARG A 1 275 ? 45.430 -1.175 -3.794 1.00 23.00 275 ARG A C 1
ATOM 2107 O O . ARG A 1 275 ? 46.105 -1.025 -4.802 1.00 23.00 275 ARG A O 1
ATOM 2114 N N . SER A 1 276 ? 44.976 -0.131 -3.082 1.00 26.12 276 SER A N 1
ATOM 2115 C CA . SER A 1 276 ? 45.827 0.720 -2.209 1.00 26.12 276 SER A CA 1
ATOM 2116 C C . SER A 1 276 ? 45.196 2.065 -1.783 1.00 26.12 276 SER A C 1
ATOM 2118 O O . SER A 1 276 ? 44.689 2.822 -2.598 1.00 26.12 276 SER A O 1
ATOM 2120 N N . SER A 1 277 ? 45.397 2.361 -0.491 1.00 25.66 277 SER A N 1
ATOM 2121 C CA . SER A 1 277 ? 45.614 3.662 0.178 1.00 25.66 277 SER A CA 1
ATOM 2122 C C . SER A 1 277 ? 44.474 4.680 0.412 1.00 25.66 277 SER A C 1
ATOM 2124 O O . SER A 1 277 ? 44.217 5.583 -0.373 1.00 25.66 277 SER A O 1
ATOM 2126 N N . SER A 1 278 ? 43.919 4.573 1.627 1.00 26.34 278 SER A N 1
ATOM 2127 C CA . SER A 1 278 ? 43.688 5.629 2.639 1.00 26.34 278 SER A CA 1
ATOM 2128 C C . SER A 1 278 ? 42.986 6.953 2.274 1.00 26.34 278 SER A C 1
ATOM 2130 O O . SER A 1 278 ? 43.599 7.960 1.927 1.00 26.34 278 SER A O 1
ATOM 2132 N N . LYS A 1 279 ? 41.706 7.036 2.661 1.00 26.94 279 LYS A N 1
ATOM 2133 C CA . LYS A 1 279 ? 41.229 8.134 3.522 1.00 26.94 279 LYS A CA 1
ATOM 2134 C C . LYS A 1 279 ? 40.059 7.651 4.374 1.00 26.94 279 LYS A C 1
ATOM 2136 O O . LYS A 1 279 ? 38.930 7.504 3.919 1.00 26.94 279 LYS A O 1
ATOM 2141 N N . ASN A 1 280 ? 40.386 7.354 5.620 1.00 30.33 280 ASN A N 1
ATOM 2142 C CA . ASN A 1 280 ? 39.517 6.796 6.637 1.00 30.33 280 ASN A CA 1
ATOM 2143 C C . ASN A 1 280 ? 38.487 7.874 6.999 1.00 30.33 280 ASN A C 1
ATOM 2145 O O . ASN A 1 280 ? 38.815 8.853 7.667 1.00 30.33 280 ASN A O 1
ATOM 2149 N N . LYS A 1 281 ? 37.244 7.718 6.546 1.00 29.42 281 LYS A N 1
ATOM 2150 C CA . LYS A 1 281 ? 36.094 8.303 7.233 1.00 29.42 281 LYS A CA 1
ATOM 2151 C C . LYS A 1 281 ? 35.435 7.147 7.966 1.00 29.42 281 LYS A C 1
ATOM 2153 O O . LYS A 1 281 ? 34.771 6.321 7.351 1.00 29.42 281 LYS A O 1
ATOM 2158 N N . ASN A 1 282 ? 35.701 7.052 9.263 1.00 26.88 282 ASN A N 1
ATOM 2159 C CA . ASN A 1 282 ? 34.971 6.156 10.145 1.00 26.88 282 ASN A CA 1
ATOM 2160 C C . ASN A 1 282 ? 33.519 6.652 10.163 1.00 26.88 282 ASN A C 1
ATOM 2162 O O . ASN A 1 282 ? 33.224 7.660 10.803 1.00 26.88 282 ASN A O 1
ATOM 2166 N N . THR A 1 283 ? 32.624 6.002 9.421 1.00 29.73 283 THR A N 1
ATOM 2167 C CA . THR A 1 283 ? 31.186 6.255 9.549 1.00 29.73 283 THR A CA 1
ATOM 2168 C C . THR A 1 283 ? 30.703 5.521 10.791 1.00 29.73 283 THR A C 1
ATOM 2170 O O . THR A 1 283 ? 30.271 4.374 10.736 1.00 29.73 283 THR A O 1
ATOM 2173 N N . THR A 1 284 ? 30.830 6.190 11.932 1.00 26.25 284 THR A N 1
ATOM 2174 C CA . THR A 1 284 ? 30.040 5.899 13.124 1.00 26.25 284 THR A CA 1
ATOM 2175 C C . THR A 1 284 ? 28.597 6.268 12.801 1.00 26.25 284 THR A C 1
ATOM 2177 O O . THR A 1 284 ? 28.305 7.422 12.489 1.00 26.25 284 THR A O 1
ATOM 2180 N N . THR A 1 285 ? 27.688 5.298 12.839 1.00 28.33 285 THR A N 1
ATOM 2181 C CA . THR A 1 285 ? 26.248 5.551 12.751 1.00 28.33 285 THR A CA 1
ATOM 2182 C C . THR A 1 285 ? 25.785 6.162 14.072 1.00 28.33 285 THR A C 1
ATOM 2184 O O . THR A 1 285 ? 25.277 5.471 14.949 1.00 28.33 285 THR A O 1
ATOM 2187 N N . THR A 1 286 ? 26.000 7.464 14.241 1.00 26.25 286 THR A N 1
ATOM 2188 C CA . THR A 1 286 ? 25.333 8.238 15.287 1.00 26.25 286 THR A CA 1
ATOM 2189 C C . THR A 1 286 ? 23.984 8.657 14.726 1.00 26.25 286 THR A C 1
ATOM 2191 O O . THR A 1 286 ? 23.891 9.619 13.969 1.00 26.25 286 THR A O 1
ATOM 2194 N N . THR A 1 287 ? 22.935 7.912 15.066 1.00 32.78 287 THR A N 1
ATOM 2195 C CA . THR A 1 287 ? 21.570 8.440 15.015 1.00 32.78 287 THR A CA 1
ATOM 2196 C C . THR A 1 287 ? 21.567 9.726 15.831 1.00 32.78 287 THR A C 1
ATOM 2198 O O . THR A 1 287 ? 21.821 9.686 17.032 1.00 32.78 287 THR A O 1
ATOM 2201 N N . THR A 1 288 ? 21.354 10.871 15.187 1.00 42.66 288 THR A N 1
ATOM 2202 C CA . THR A 1 288 ? 21.249 12.144 15.895 1.00 42.66 288 THR A CA 1
ATOM 2203 C C . THR A 1 288 ? 20.092 12.047 16.884 1.00 42.66 288 THR A C 1
ATOM 2205 O O . THR A 1 288 ? 18.960 11.773 16.481 1.00 42.66 288 THR A O 1
ATOM 2208 N N . ASP A 1 289 ? 20.364 12.299 18.168 1.00 38.44 289 ASP A N 1
ATOM 2209 C CA . ASP A 1 289 ? 19.356 12.310 19.239 1.00 38.44 289 ASP A CA 1
ATOM 2210 C C . ASP A 1 289 ? 18.148 13.189 18.894 1.00 38.44 289 ASP A C 1
ATOM 2212 O O . ASP A 1 289 ? 17.053 12.928 19.364 1.00 38.44 289 ASP A O 1
ATOM 2216 N N . ALA A 1 290 ? 18.305 14.180 18.012 1.00 38.94 290 ALA A N 1
ATOM 2217 C CA . ALA A 1 290 ? 17.227 15.037 17.531 1.00 38.94 290 ALA A CA 1
ATOM 2218 C C . ALA A 1 290 ? 16.216 14.337 16.598 1.00 38.94 290 ALA A C 1
ATOM 2220 O O . ALA A 1 290 ? 15.040 14.681 16.640 1.00 38.94 290 ALA A O 1
ATOM 2221 N N . GLU A 1 291 ? 16.621 13.372 15.767 1.00 39.22 291 GLU A N 1
ATOM 2222 C CA . GLU A 1 291 ? 15.694 12.616 14.900 1.00 39.22 291 GLU A CA 1
ATOM 2223 C C . GLU A 1 291 ? 14.992 11.513 15.681 1.00 39.22 291 GLU A C 1
ATOM 2225 O O . GLU A 1 291 ? 13.786 11.323 15.529 1.00 39.22 291 GLU A O 1
ATOM 2230 N N . ARG A 1 292 ? 15.724 10.860 16.594 1.00 37.75 292 ARG A N 1
ATOM 2231 C CA . ARG A 1 292 ? 15.139 9.928 17.558 1.00 37.75 292 ARG A CA 1
ATOM 2232 C C . ARG A 1 292 ? 14.180 10.653 18.492 1.00 37.75 292 ARG A C 1
ATOM 2234 O O . ARG A 1 292 ? 13.092 10.149 18.698 1.00 37.75 292 ARG A O 1
ATOM 2241 N N . ALA A 1 293 ? 14.528 11.854 18.963 1.00 38.12 293 ALA A N 1
ATOM 2242 C CA . ALA A 1 293 ? 13.661 12.693 19.784 1.00 38.12 293 ALA A CA 1
ATOM 2243 C C . ALA A 1 293 ? 12.472 13.266 19.009 1.00 38.12 293 ALA A C 1
ATOM 2245 O O . ALA A 1 293 ? 11.423 13.410 19.605 1.00 38.12 293 ALA A O 1
ATOM 2246 N N . ARG A 1 294 ? 12.570 13.573 17.709 1.00 44.47 294 ARG A N 1
ATOM 2247 C CA . ARG A 1 294 ? 11.402 14.015 16.920 1.00 44.47 294 ARG A CA 1
ATOM 2248 C C . ARG A 1 294 ? 10.426 12.869 16.647 1.00 44.47 294 ARG A C 1
ATOM 2250 O O . ARG A 1 294 ? 9.230 13.073 16.798 1.00 44.47 294 ARG A O 1
ATOM 2257 N N . PHE A 1 295 ? 10.931 11.668 16.349 1.00 42.78 295 PHE A N 1
ATOM 2258 C CA . PHE A 1 295 ? 10.107 10.453 16.271 1.00 42.78 295 PHE A CA 1
ATOM 2259 C C . PHE A 1 295 ? 9.550 10.028 17.641 1.00 42.78 295 PHE A C 1
ATOM 2261 O O . PHE A 1 295 ? 8.421 9.560 17.719 1.00 42.78 295 PHE A O 1
ATOM 2268 N N . ASP A 1 296 ? 10.305 10.217 18.727 1.00 41.31 296 ASP A N 1
ATOM 2269 C CA . ASP A 1 296 ? 9.850 9.929 20.092 1.00 41.31 296 ASP A CA 1
ATOM 2270 C C . ASP A 1 296 ? 8.870 10.980 20.627 1.00 41.31 296 ASP A C 1
ATOM 2272 O O . ASP A 1 296 ? 8.016 10.645 21.434 1.00 41.31 296 ASP A O 1
ATOM 2276 N N . VAL A 1 297 ? 8.992 12.257 20.257 1.00 40.78 297 VAL A N 1
ATOM 2277 C CA . VAL A 1 297 ? 8.159 13.335 20.823 1.00 40.78 297 VAL A CA 1
ATOM 2278 C C . VAL A 1 297 ? 6.730 13.282 20.282 1.00 40.78 297 VAL A C 1
ATOM 2280 O O . VAL A 1 297 ? 5.815 13.555 21.057 1.00 40.78 297 VAL A O 1
ATOM 2283 N N . ASP A 1 298 ? 6.524 12.840 19.037 1.00 43.16 298 ASP A N 1
ATOM 2284 C CA . ASP A 1 298 ? 5.178 12.535 18.526 1.00 43.16 298 ASP A CA 1
ATOM 2285 C C . ASP A 1 298 ? 4.614 11.228 19.116 1.00 43.16 298 ASP A C 1
ATOM 2287 O O . ASP A 1 298 ? 3.425 11.159 19.407 1.00 43.16 298 ASP A O 1
ATOM 2291 N N . ASN A 1 299 ? 5.456 10.229 19.415 1.00 45.44 299 ASN A N 1
ATOM 2292 C CA . ASN A 1 299 ? 5.035 8.974 20.067 1.00 45.44 299 ASN A CA 1
ATOM 2293 C C . ASN A 1 299 ? 4.792 9.091 21.587 1.00 45.44 299 ASN A C 1
ATOM 2295 O O . ASN A 1 299 ? 4.211 8.196 22.198 1.00 45.44 299 ASN A O 1
ATOM 2299 N N . ARG A 1 300 ? 5.278 10.156 22.240 1.00 38.03 300 ARG A N 1
ATOM 2300 C CA . ARG A 1 300 ? 5.203 10.335 23.705 1.00 38.03 300 ARG A CA 1
ATOM 2301 C C . ARG A 1 300 ? 3.909 10.987 24.191 1.00 38.03 300 ARG A C 1
ATOM 2303 O O . ARG A 1 300 ? 3.739 11.144 25.400 1.00 38.03 300 ARG A O 1
ATOM 2310 N N . ARG A 1 301 ? 3.000 11.374 23.297 1.00 38.56 301 ARG A N 1
ATOM 2311 C CA . ARG A 1 301 ? 1.675 11.878 23.674 1.00 38.56 301 ARG A CA 1
ATOM 2312 C C . ARG A 1 301 ? 0.661 10.759 23.449 1.00 38.56 301 ARG A C 1
ATOM 2314 O O . ARG A 1 301 ? 0.245 10.530 22.328 1.00 38.56 301 ARG A O 1
ATOM 2321 N N . GLU A 1 302 ? 0.331 10.082 24.553 1.00 51.56 302 GLU A N 1
ATOM 2322 C CA . GLU A 1 302 ? -0.620 8.961 24.669 1.00 51.56 302 GLU A CA 1
ATOM 2323 C C . GLU A 1 302 ? -0.109 7.639 24.069 1.00 51.56 302 GLU A C 1
ATOM 2325 O O . GLU A 1 302 ? -0.496 7.220 22.984 1.00 51.56 302 GLU A O 1
ATOM 2330 N N . ALA A 1 303 ? 0.767 6.939 24.802 1.00 70.69 303 ALA A N 1
ATOM 2331 C CA . ALA A 1 303 ? 1.179 5.580 24.450 1.00 70.69 303 ALA A CA 1
ATOM 2332 C C . ALA A 1 303 ? -0.012 4.615 24.602 1.00 70.69 303 ALA A C 1
ATOM 2334 O O . ALA A 1 303 ? -0.202 4.002 25.654 1.00 70.69 303 ALA A O 1
ATOM 2335 N N . LEU A 1 304 ? -0.833 4.520 23.556 1.00 84.19 304 LEU A N 1
ATOM 2336 C CA . LEU A 1 304 ? -1.947 3.583 23.479 1.00 84.19 304 LEU A CA 1
ATOM 2337 C C . LEU A 1 304 ? -1.438 2.153 23.689 1.00 84.19 304 LEU A C 1
ATOM 2339 O O . LEU A 1 304 ? -0.435 1.729 23.105 1.00 84.19 304 LEU A O 1
ATOM 2343 N N . THR A 1 305 ? -2.145 1.396 24.523 1.00 88.38 305 THR A N 1
ATOM 2344 C CA . THR A 1 305 ? -1.837 -0.012 24.772 1.00 88.38 305 THR A CA 1
ATOM 2345 C C . THR A 1 305 ? -2.514 -0.858 23.705 1.00 88.38 305 THR A C 1
ATOM 2347 O O . THR A 1 305 ? -3.733 -1.022 23.695 1.00 88.38 305 THR A O 1
ATOM 2350 N N . TRP A 1 306 ? -1.706 -1.394 22.792 1.00 87.81 306 TRP A N 1
ATOM 2351 C CA . TRP A 1 306 ? -2.184 -2.178 21.658 1.00 87.81 306 TRP A CA 1
ATOM 2352 C C . TRP A 1 306 ? -2.305 -3.670 21.991 1.00 87.81 306 TRP A C 1
ATOM 2354 O O . TRP A 1 306 ? -1.383 -4.245 22.579 1.00 87.81 306 TRP A O 1
ATOM 2364 N N . PRO A 1 307 ? -3.377 -4.347 21.540 1.00 87.69 307 PRO A N 1
ATOM 2365 C CA . PRO A 1 307 ? -3.462 -5.802 21.593 1.00 87.69 307 PRO A CA 1
ATOM 2366 C C . PRO A 1 307 ? -2.296 -6.474 20.858 1.00 87.69 307 PRO A C 1
ATOM 2368 O O . PRO A 1 307 ? -1.971 -6.130 19.720 1.00 87.69 307 PRO A O 1
ATOM 2371 N N . SER A 1 308 ? -1.691 -7.488 21.483 1.00 83.56 308 SER A N 1
ATOM 2372 C CA . SER A 1 308 ? -0.535 -8.208 20.923 1.00 83.56 308 SER A CA 1
ATOM 2373 C C . SER A 1 308 ? -0.838 -8.964 19.627 1.00 83.56 308 SER A C 1
ATOM 2375 O O . SER A 1 308 ? 0.087 -9.278 18.884 1.00 83.56 308 SER A O 1
ATOM 2377 N N . ALA A 1 309 ? -2.116 -9.240 19.349 1.00 84.75 309 ALA A N 1
ATOM 2378 C CA . ALA A 1 309 ? -2.572 -9.889 18.124 1.00 84.75 309 ALA A CA 1
ATOM 2379 C C . ALA A 1 309 ? -2.478 -8.988 16.879 1.00 84.75 309 ALA A C 1
ATOM 2381 O O . ALA A 1 309 ? -2.556 -9.496 15.765 1.00 84.75 309 ALA A O 1
ATOM 2382 N N . PHE A 1 310 ? -2.336 -7.669 17.046 1.00 89.81 310 PHE A N 1
ATOM 2383 C CA . PHE A 1 310 ? -2.270 -6.731 15.928 1.00 89.81 310 PHE A CA 1
ATOM 2384 C C . PHE A 1 310 ? -0.820 -6.484 15.513 1.00 89.81 310 PHE A C 1
ATOM 2386 O O . PHE A 1 310 ? 0.017 -6.132 16.354 1.00 89.81 310 PHE A O 1
ATOM 2393 N N . ASP A 1 311 ? -0.545 -6.650 14.220 1.00 89.44 311 ASP A N 1
ATOM 2394 C CA . ASP A 1 311 ? 0.715 -6.269 13.582 1.00 89.44 311 ASP A CA 1
ATOM 2395 C C . ASP A 1 311 ? 0.822 -4.742 13.389 1.00 89.44 311 ASP A C 1
ATOM 2397 O O . ASP A 1 311 ? -0.078 -3.986 13.761 1.00 89.44 311 ASP A O 1
ATOM 2401 N N . ASP A 1 312 ? 1.953 -4.269 12.861 1.00 90.00 312 ASP A N 1
ATOM 2402 C CA . ASP A 1 312 ? 2.223 -2.833 12.711 1.00 90.00 312 ASP A CA 1
ATOM 2403 C C . ASP A 1 312 ? 1.234 -2.150 11.751 1.00 90.00 312 ASP A C 1
ATOM 2405 O O . ASP A 1 312 ? 0.652 -1.117 12.092 1.00 90.00 312 ASP A O 1
ATOM 2409 N N . ASN A 1 313 ? 0.967 -2.768 10.595 1.00 92.12 313 ASN A N 1
ATOM 2410 C CA . ASN A 1 313 ? -0.018 -2.279 9.629 1.00 92.12 313 ASN A CA 1
ATOM 2411 C C . ASN A 1 313 ? -1.410 -2.135 10.260 1.00 92.12 313 ASN A C 1
ATOM 2413 O O . ASN A 1 313 ? -2.049 -1.091 10.116 1.00 92.12 313 ASN A O 1
ATOM 2417 N N . MET A 1 314 ? -1.876 -3.157 10.983 1.00 92.62 314 MET A N 1
ATOM 2418 C CA . MET A 1 314 ? -3.171 -3.141 11.658 1.00 92.62 314 MET A CA 1
ATOM 2419 C C . MET A 1 314 ? -3.229 -2.043 12.721 1.00 92.62 314 MET A C 1
ATOM 2421 O O . MET A 1 314 ? -4.202 -1.294 12.769 1.00 92.62 314 MET A O 1
ATOM 2425 N N . ARG A 1 315 ? -2.182 -1.890 13.543 1.00 93.75 315 ARG A N 1
ATOM 2426 C CA . ARG A 1 315 ? -2.122 -0.826 14.562 1.00 93.75 315 ARG A CA 1
ATOM 2427 C C . ARG A 1 315 ? -2.223 0.560 13.937 1.00 93.75 315 ARG A C 1
ATOM 2429 O O . ARG A 1 315 ? -3.015 1.373 14.402 1.00 93.75 315 ARG A O 1
ATOM 2436 N N . ARG A 1 316 ? -1.482 0.822 12.858 1.00 92.81 316 ARG A N 1
ATOM 2437 C CA . ARG A 1 316 ? -1.516 2.117 12.158 1.00 92.81 316 ARG A CA 1
ATOM 2438 C C . ARG A 1 316 ? -2.871 2.399 11.519 1.00 92.81 316 ARG A C 1
ATOM 2440 O O . ARG A 1 316 ? -3.399 3.500 11.660 1.00 92.81 316 ARG A O 1
ATOM 2447 N N . LEU A 1 317 ? -3.488 1.399 10.888 1.00 91.94 317 LEU A N 1
ATOM 2448 C CA . LEU A 1 317 ? -4.830 1.542 10.311 1.00 91.94 317 LEU A CA 1
ATOM 2449 C C . LEU A 1 317 ? -5.897 1.795 11.375 1.00 91.94 317 LEU A C 1
ATOM 2451 O O . LEU A 1 317 ? -6.757 2.659 11.193 1.00 91.94 317 LEU A O 1
ATOM 2455 N N . LEU A 1 318 ? -5.835 1.084 12.500 1.00 93.25 318 LEU A N 1
ATOM 2456 C CA . LEU A 1 318 ? -6.727 1.322 13.631 1.00 93.25 318 LEU A CA 1
ATOM 2457 C C . LEU A 1 318 ? -6.494 2.708 14.232 1.00 93.25 318 LEU A C 1
ATOM 2459 O O . LEU A 1 318 ? -7.457 3.427 14.475 1.00 93.25 318 LEU A O 1
ATOM 2463 N N . HIS A 1 319 ? -5.241 3.135 14.384 1.00 92.81 319 HIS A N 1
ATOM 2464 C CA . HIS A 1 319 ? -4.916 4.479 14.852 1.00 92.81 319 HIS A CA 1
ATOM 2465 C C . HIS A 1 319 ? -5.497 5.558 13.927 1.00 92.81 319 HIS A C 1
ATOM 2467 O O . HIS A 1 319 ? -6.145 6.494 14.400 1.00 92.81 319 HIS A O 1
ATOM 2473 N N . HIS A 1 320 ? -5.349 5.398 12.608 1.00 90.31 320 HIS A N 1
ATOM 2474 C CA . HIS A 1 320 ? -5.992 6.268 11.623 1.00 90.31 320 HIS A CA 1
ATOM 2475 C C . HIS A 1 320 ? -7.521 6.253 11.743 1.00 90.31 320 HIS A C 1
ATOM 2477 O O . HIS A 1 320 ? -8.142 7.315 11.730 1.00 90.31 320 HIS A O 1
ATOM 2483 N N . THR A 1 321 ? -8.124 5.074 11.917 1.00 92.06 321 THR A N 1
ATOM 2484 C CA . THR A 1 321 ? -9.578 4.913 12.082 1.00 92.06 321 THR A CA 1
ATOM 2485 C C . THR A 1 321 ? -10.094 5.687 13.293 1.00 92.06 321 THR A C 1
ATOM 2487 O O . THR A 1 321 ? -11.052 6.455 13.173 1.00 92.06 321 THR A O 1
ATOM 2490 N N . LEU A 1 322 ? -9.422 5.537 14.437 1.00 93.62 322 LEU A N 1
ATOM 2491 C CA . LEU A 1 322 ? -9.745 6.222 15.686 1.00 93.62 322 LEU A CA 1
ATOM 2492 C C . LEU A 1 322 ? -9.551 7.738 15.562 1.00 93.62 322 LEU A C 1
ATOM 2494 O O . LEU A 1 322 ? -10.465 8.498 15.874 1.00 93.62 322 LEU A O 1
ATOM 2498 N N . SER A 1 323 ? -8.405 8.175 15.035 1.00 91.94 323 SER A N 1
ATOM 2499 C CA . SER A 1 323 ? -8.049 9.596 14.895 1.00 91.94 323 SER A CA 1
ATOM 2500 C C . SER A 1 323 ? -9.004 10.368 13.988 1.00 91.94 323 SER A C 1
ATOM 2502 O O . SER A 1 323 ? -9.276 11.542 14.221 1.00 91.94 323 SER A O 1
ATOM 2504 N N . VAL A 1 324 ? -9.513 9.719 12.939 1.00 90.44 324 VAL A N 1
ATOM 2505 C CA . VAL A 1 324 ? -10.466 10.333 12.006 1.00 90.44 324 VAL A CA 1
ATOM 2506 C C . VAL A 1 324 ? -11.883 10.359 12.585 1.00 90.44 324 VAL A C 1
ATOM 2508 O O . VAL A 1 324 ? -12.670 11.236 12.230 1.00 90.44 324 VAL A O 1
ATOM 2511 N N . SER A 1 325 ? -12.226 9.411 13.461 1.00 89.75 325 SER A N 1
ATOM 2512 C CA . SER A 1 325 ? -13.618 9.167 13.849 1.00 89.75 325 SER A CA 1
ATOM 2513 C C . SER A 1 325 ? -14.008 9.709 15.221 1.00 89.75 325 SER A C 1
ATOM 2515 O O . SER A 1 325 ? -15.171 10.071 15.394 1.00 89.75 325 SER A O 1
ATOM 2517 N N . VAL A 1 326 ? -13.102 9.730 16.201 1.00 93.44 326 VAL A N 1
ATOM 2518 C CA . VAL A 1 326 ? -13.416 10.038 17.607 1.00 93.44 326 VAL A CA 1
ATOM 2519 C C . VAL A 1 326 ? -12.279 10.804 18.297 1.00 93.44 326 VAL A C 1
ATOM 2521 O O . VAL A 1 326 ? -11.124 10.749 17.878 1.00 93.44 326 VAL A O 1
ATOM 2524 N N . ALA A 1 327 ? -12.604 11.512 19.384 1.00 91.06 327 ALA A N 1
ATOM 2525 C CA . ALA A 1 327 ? -11.619 12.210 20.212 1.00 91.06 327 ALA A CA 1
ATOM 2526 C C . ALA A 1 327 ? -10.639 11.236 20.895 1.00 91.06 327 ALA A C 1
ATOM 2528 O O . ALA A 1 327 ? -11.017 10.111 21.229 1.00 91.06 327 ALA A O 1
ATOM 2529 N N . THR A 1 328 ? -9.411 11.698 21.157 1.00 88.69 328 THR A N 1
ATOM 2530 C CA . THR A 1 328 ? -8.313 10.877 21.707 1.00 88.69 328 THR A CA 1
ATOM 2531 C C . THR A 1 328 ? -8.648 10.228 23.050 1.00 88.69 328 THR A C 1
ATOM 2533 O O . THR A 1 328 ? -8.282 9.083 23.296 1.00 88.69 328 THR A O 1
ATOM 2536 N N . ALA A 1 329 ? -9.479 10.887 23.864 1.00 88.94 329 ALA A N 1
ATOM 2537 C CA . ALA A 1 329 ? -9.963 10.363 25.141 1.00 88.94 329 ALA A CA 1
ATOM 2538 C C . ALA A 1 329 ? -10.661 8.991 25.042 1.00 88.94 329 ALA A C 1
ATOM 2540 O O . ALA A 1 329 ? -10.636 8.236 26.005 1.00 88.94 329 ALA A O 1
ATOM 2541 N N . HIS A 1 330 ? -11.263 8.656 23.895 1.00 90.62 330 HIS A N 1
ATOM 2542 C CA . HIS A 1 330 ? -11.954 7.377 23.688 1.00 90.62 330 HIS A CA 1
ATOM 2543 C C . HIS A 1 330 ? -11.082 6.308 23.020 1.00 90.62 330 HIS A C 1
ATOM 2545 O O . HIS A 1 330 ? -11.534 5.178 22.837 1.00 90.62 330 HIS A O 1
ATOM 2551 N N . HIS A 1 331 ? -9.851 6.641 22.614 1.00 92.94 331 HIS A N 1
ATOM 2552 C CA . HIS A 1 331 ? -9.003 5.726 21.847 1.00 92.94 331 HIS A CA 1
ATOM 2553 C C . HIS A 1 331 ? -8.651 4.479 22.662 1.00 92.94 331 HIS A C 1
ATOM 2555 O O . HIS A 1 331 ? -8.830 3.370 22.162 1.00 92.94 331 HIS A O 1
ATOM 2561 N N . GLN A 1 332 ? -8.230 4.637 23.923 1.00 92.81 332 GLN A N 1
ATOM 2562 C CA . GLN A 1 332 ? -7.876 3.491 24.769 1.00 92.81 332 GLN A CA 1
ATOM 2563 C C . GLN A 1 332 ? -9.095 2.623 25.113 1.00 92.81 332 GLN A C 1
ATOM 2565 O O . GLN A 1 332 ? -9.001 1.404 25.014 1.00 92.81 332 GLN A O 1
ATOM 2570 N N . ASP A 1 333 ? -10.248 3.224 25.421 1.00 91.25 333 ASP A N 1
ATOM 2571 C CA . ASP A 1 333 ? -11.468 2.471 25.751 1.00 91.25 333 ASP A CA 1
ATOM 2572 C C . ASP A 1 333 ? -11.918 1.569 24.589 1.00 91.25 333 ASP A C 1
ATOM 2574 O O . ASP A 1 333 ? -12.356 0.432 24.786 1.00 91.25 333 ASP A O 1
ATOM 2578 N N . ILE A 1 334 ? -11.808 2.069 23.351 1.00 92.62 334 ILE A N 1
ATOM 2579 C CA . ILE A 1 334 ? -12.122 1.289 22.150 1.00 92.62 334 ILE A CA 1
ATOM 2580 C C . ILE A 1 334 ? -11.112 0.150 21.983 1.00 92.62 334 ILE A C 1
ATOM 2582 O O . ILE A 1 334 ? -11.515 -0.981 21.707 1.00 92.62 334 ILE A O 1
ATOM 2586 N N . LEU A 1 335 ? -9.815 0.411 22.177 1.00 92.81 335 LEU A N 1
ATOM 2587 C CA . LEU A 1 335 ? -8.781 -0.625 22.089 1.00 92.81 335 LEU A CA 1
ATOM 2588 C C . LEU A 1 335 ? -8.959 -1.716 23.146 1.00 92.81 335 LEU A C 1
ATOM 2590 O O . LEU A 1 335 ? -8.796 -2.894 22.826 1.00 92.81 335 LEU A O 1
ATOM 2594 N N . ASP A 1 336 ? -9.359 -1.356 24.363 1.00 91.56 336 ASP A N 1
ATOM 2595 C CA . ASP A 1 336 ? -9.651 -2.311 25.430 1.00 91.56 336 ASP A CA 1
ATOM 2596 C C . ASP A 1 336 ? -10.870 -3.179 25.073 1.00 91.56 336 ASP A C 1
ATOM 2598 O O . ASP A 1 336 ? -10.820 -4.407 25.203 1.00 91.56 336 ASP A O 1
ATOM 2602 N N . ALA A 1 337 ? -11.929 -2.587 24.506 1.00 91.00 337 ALA A N 1
ATOM 2603 C CA . ALA A 1 337 ? -13.084 -3.329 23.990 1.00 91.00 337 ALA A CA 1
ATOM 2604 C C . ALA A 1 337 ? -12.710 -4.305 22.865 1.00 91.00 337 ALA A C 1
ATOM 2606 O O . ALA A 1 337 ? -13.185 -5.446 22.828 1.00 91.00 337 ALA A O 1
ATOM 2607 N N . MET A 1 338 ? -11.826 -3.885 21.959 1.00 92.19 338 MET A N 1
ATOM 2608 C CA . MET A 1 338 ? -11.280 -4.757 20.919 1.00 92.19 338 MET A CA 1
ATOM 2609 C C . MET A 1 338 ? -10.421 -5.877 21.509 1.00 92.19 338 MET A C 1
ATOM 2611 O O . MET A 1 338 ? -10.483 -7.009 21.032 1.00 92.19 338 MET A O 1
ATOM 2615 N N . ALA A 1 339 ? -9.646 -5.589 22.556 1.00 89.81 339 ALA A N 1
ATOM 2616 C CA . ALA A 1 339 ? -8.801 -6.563 23.233 1.00 89.81 339 ALA A CA 1
ATOM 2617 C C . ALA A 1 339 ? -9.627 -7.662 23.919 1.00 89.81 339 ALA A C 1
ATOM 2619 O O . ALA A 1 339 ? -9.247 -8.833 23.860 1.00 89.81 339 ALA A O 1
ATOM 2620 N N . HIS A 1 340 ? -10.767 -7.309 24.525 1.00 87.62 340 HIS A N 1
ATOM 2621 C CA . HIS A 1 340 ? -11.725 -8.286 25.055 1.00 87.62 340 HIS A CA 1
ATOM 2622 C C . HIS A 1 340 ? -12.299 -9.160 23.943 1.00 87.62 340 HIS A C 1
ATOM 2624 O O . HIS A 1 340 ? -12.215 -10.384 24.034 1.00 87.62 340 HIS A O 1
ATOM 2630 N N . LYS A 1 341 ? -12.779 -8.555 22.848 1.00 88.00 341 LYS A N 1
ATOM 2631 C CA . LYS A 1 341 ? -13.330 -9.310 21.710 1.00 88.00 341 LYS A CA 1
ATOM 2632 C C . LYS A 1 341 ? -12.295 -10.217 21.035 1.00 88.00 341 LYS A C 1
ATOM 2634 O O . LYS A 1 341 ? -12.617 -11.307 20.582 1.00 88.00 341 LYS A O 1
ATOM 2639 N N . ALA A 1 342 ? -11.028 -9.812 21.002 1.00 86.69 342 ALA A N 1
ATOM 2640 C CA . ALA A 1 342 ? -9.945 -10.644 20.479 1.00 86.69 342 ALA A CA 1
ATOM 2641 C C . ALA A 1 342 ? -9.637 -11.876 21.357 1.00 86.69 342 ALA A C 1
ATOM 2643 O O . ALA A 1 342 ? -9.026 -12.828 20.874 1.00 86.69 342 ALA A O 1
ATOM 2644 N N . ARG A 1 343 ? -10.028 -11.863 22.640 1.00 84.56 343 ARG A N 1
ATOM 2645 C CA . ARG A 1 343 ? -9.872 -12.994 23.573 1.00 84.56 343 ARG A CA 1
ATOM 2646 C C . ARG A 1 343 ? -11.107 -13.894 23.640 1.00 84.56 343 ARG A C 1
ATOM 2648 O O . ARG A 1 343 ? -11.008 -14.986 24.205 1.00 84.56 343 ARG A O 1
ATOM 2655 N N . ASP A 1 344 ? -12.233 -13.446 23.095 1.00 84.81 344 ASP A N 1
ATOM 2656 C CA . ASP A 1 344 ? -13.471 -14.213 23.050 1.00 84.81 344 ASP A CA 1
ATOM 2657 C C . ASP A 1 344 ? -13.292 -15.449 22.151 1.00 84.81 344 ASP A C 1
ATOM 2659 O O . ASP A 1 344 ? -12.855 -15.356 21.001 1.00 84.81 344 ASP A O 1
ATOM 2663 N N . ARG A 1 345 ? -13.565 -16.632 22.715 1.00 79.44 345 ARG A N 1
ATOM 2664 C CA . ARG A 1 345 ? -13.456 -17.910 21.998 1.00 79.44 345 ARG A CA 1
ATOM 2665 C C . ARG A 1 345 ? -14.718 -18.240 21.208 1.00 79.44 345 ARG A C 1
ATOM 2667 O O . ARG A 1 345 ? -14.616 -18.990 20.239 1.00 79.44 345 ARG A O 1
ATOM 2674 N N . ASP A 1 346 ? -15.858 -17.695 21.619 1.00 80.81 346 ASP A N 1
ATOM 2675 C CA . ASP A 1 346 ? -17.168 -17.988 21.047 1.00 80.81 346 ASP A CA 1
ATOM 2676 C C . ASP A 1 346 ? -17.519 -16.982 19.931 1.00 80.81 346 ASP A C 1
ATOM 2678 O O . ASP A 1 346 ? -18.083 -17.381 18.910 1.00 80.81 346 ASP A O 1
ATOM 2682 N N . ASP A 1 347 ? -17.095 -15.714 20.057 1.00 79.25 347 ASP A N 1
ATOM 2683 C CA . ASP A 1 347 ? -17.206 -14.673 19.012 1.00 79.25 347 ASP A CA 1
ATOM 2684 C C . ASP A 1 347 ? -15.851 -13.995 18.697 1.00 79.25 347 ASP A C 1
ATOM 2686 O O . ASP A 1 347 ? -15.592 -12.860 19.114 1.00 79.25 347 ASP A O 1
ATOM 2690 N N . PRO A 1 348 ? -14.950 -14.666 17.952 1.00 81.75 348 PRO A N 1
ATOM 2691 C CA . PRO A 1 348 ? -13.615 -14.141 17.690 1.00 81.75 348 PRO A CA 1
ATOM 2692 C C . PRO A 1 348 ? -13.639 -12.894 16.796 1.00 81.75 348 PRO A C 1
ATOM 2694 O O . PRO A 1 348 ? -14.402 -12.796 15.830 1.00 81.75 348 PRO A O 1
ATOM 2697 N N . LEU A 1 349 ? -12.717 -11.960 17.050 1.00 86.06 349 LEU A N 1
ATOM 2698 C CA . LEU A 1 349 ? -12.534 -10.751 16.243 1.00 86.06 349 LEU A CA 1
ATOM 2699 C C . LEU A 1 349 ? -12.066 -11.081 14.811 1.00 86.06 349 LEU A C 1
ATOM 2701 O O . LEU A 1 349 ? -10.874 -11.231 14.549 1.00 86.06 349 LEU A O 1
ATOM 2705 N N . ARG A 1 350 ? -13.014 -11.172 13.870 1.00 83.19 350 ARG A N 1
ATOM 2706 C CA . ARG A 1 350 ? -12.742 -11.488 12.453 1.00 83.19 350 ARG A CA 1
ATOM 2707 C C . ARG A 1 350 ? -12.261 -10.291 11.638 1.00 83.19 350 ARG A C 1
ATOM 2709 O O . ARG A 1 350 ? -11.372 -10.446 10.810 1.00 83.19 350 ARG A O 1
ATOM 2716 N N . ASN A 1 351 ? -12.866 -9.123 11.851 1.00 89.56 351 ASN A N 1
ATOM 2717 C CA . ASN A 1 351 ? -12.541 -7.894 11.132 1.00 89.56 351 ASN A CA 1
ATOM 2718 C C . ASN A 1 351 ? -12.291 -6.752 12.134 1.00 89.56 351 ASN A C 1
ATOM 2720 O O . ASN A 1 351 ? -13.249 -6.118 12.589 1.00 89.56 351 ASN A O 1
ATOM 2724 N N . PRO A 1 352 ? -11.022 -6.505 12.511 1.00 91.94 352 PRO A N 1
ATOM 2725 C CA . PRO A 1 352 ? -10.684 -5.486 13.498 1.00 91.94 352 PRO A CA 1
ATOM 2726 C C . PRO A 1 352 ? -11.083 -4.070 13.074 1.00 91.94 352 PRO A C 1
ATOM 2728 O O . PRO A 1 352 ? -11.604 -3.324 13.897 1.00 91.94 352 PRO A O 1
ATOM 2731 N N . VAL A 1 353 ? -10.875 -3.700 11.806 1.00 92.19 353 VAL A N 1
ATOM 2732 C CA . VAL A 1 353 ? -11.125 -2.332 11.324 1.00 92.19 353 VAL A CA 1
ATOM 2733 C C . VAL A 1 353 ? -12.623 -2.049 11.239 1.00 92.19 353 VAL A C 1
ATOM 2735 O O . VAL A 1 353 ? -13.075 -1.033 11.764 1.00 92.19 353 VAL A O 1
ATOM 2738 N N . ALA A 1 354 ? -13.419 -2.969 10.682 1.00 91.50 354 ALA A N 1
ATOM 2739 C CA . ALA A 1 354 ? -14.877 -2.823 10.659 1.00 91.50 354 ALA A CA 1
ATOM 2740 C C . ALA A 1 354 ? -15.465 -2.727 12.075 1.00 91.50 354 ALA A C 1
ATOM 2742 O O . ALA A 1 354 ? -16.325 -1.888 12.340 1.00 91.50 354 ALA A O 1
ATOM 2743 N N . TYR A 1 355 ? -14.965 -3.548 13.005 1.00 93.62 355 TYR A N 1
ATOM 2744 C CA . TYR A 1 355 ? -15.408 -3.497 14.395 1.00 93.62 355 TYR A CA 1
ATOM 2745 C C . TYR A 1 355 ? -15.010 -2.179 15.078 1.00 93.62 355 TYR A C 1
ATOM 2747 O O . TYR A 1 355 ? -15.809 -1.597 15.806 1.00 93.62 355 TYR A O 1
ATOM 2755 N N . ALA A 1 356 ? -13.815 -1.648 14.800 1.00 93.75 356 ALA A N 1
ATOM 2756 C CA . ALA A 1 356 ? -13.407 -0.335 15.296 1.00 93.75 356 ALA A CA 1
ATOM 2757 C C . ALA A 1 356 ? -14.307 0.795 14.763 1.00 93.75 356 ALA A C 1
ATOM 2759 O O . ALA A 1 356 ? -14.711 1.663 15.538 1.00 93.75 356 ALA A O 1
ATOM 2760 N N . ILE A 1 357 ? -14.674 0.766 13.474 1.00 93.50 357 ILE A N 1
ATOM 2761 C CA . ILE A 1 357 ? -15.638 1.706 12.873 1.00 93.50 357 ILE A CA 1
ATOM 2762 C C . ILE A 1 357 ? -16.994 1.617 13.592 1.00 93.50 357 ILE A C 1
ATOM 2764 O O . ILE A 1 357 ? -17.577 2.642 13.950 1.00 93.50 357 ILE A O 1
ATOM 2768 N N . GLU A 1 358 ? -17.483 0.404 13.862 1.00 94.12 358 GLU A N 1
ATOM 2769 C CA . GLU A 1 358 ? -18.726 0.184 14.606 1.00 94.12 358 GLU A CA 1
ATOM 2770 C C . GLU A 1 358 ? -18.662 0.780 16.022 1.00 94.12 358 GLU A C 1
ATOM 2772 O O . GLU A 1 358 ? -19.575 1.500 16.435 1.00 94.12 358 GLU A O 1
ATOM 2777 N N . LEU A 1 359 ? -17.570 0.540 16.756 1.00 94.25 359 LEU A N 1
ATOM 2778 C CA . LEU A 1 359 ? -17.362 1.111 18.089 1.00 94.25 359 LEU A CA 1
ATOM 2779 C C . LEU A 1 359 ? -17.285 2.643 18.045 1.00 94.25 359 LEU A C 1
ATOM 2781 O O . LEU A 1 359 ? -17.918 3.305 18.869 1.00 94.25 359 LEU A O 1
ATOM 2785 N N . CYS A 1 360 ? -16.612 3.219 17.045 1.00 94.00 360 CYS A N 1
ATOM 2786 C CA . CYS A 1 360 ? -16.589 4.667 16.830 1.00 94.00 360 CYS A CA 1
ATOM 2787 C C . CYS A 1 360 ? -18.000 5.234 16.610 1.00 94.00 360 CYS A C 1
ATOM 2789 O O . CYS A 1 360 ? -18.341 6.285 17.153 1.00 94.00 360 CYS A O 1
ATOM 2791 N N . ASN A 1 361 ? -18.847 4.535 15.850 1.00 93.25 361 ASN A N 1
ATOM 2792 C CA . ASN A 1 361 ? -20.232 4.948 15.627 1.00 93.25 361 ASN A CA 1
ATOM 2793 C C . ASN A 1 361 ? -21.075 4.860 16.908 1.00 93.25 361 ASN A C 1
ATOM 2795 O O . ASN A 1 361 ? -21.883 5.751 17.164 1.00 93.25 361 ASN A O 1
ATOM 2799 N N . ARG A 1 362 ? -20.844 3.855 17.763 1.00 94.38 362 ARG A N 1
ATOM 2800 C CA . ARG A 1 362 ? -21.485 3.764 19.089 1.00 94.38 362 ARG A CA 1
ATOM 2801 C C . ARG A 1 362 ? -21.056 4.897 20.022 1.00 94.38 362 ARG A C 1
ATOM 2803 O O . ARG A 1 362 ? -21.890 5.405 20.767 1.00 94.38 362 ARG A O 1
ATOM 2810 N N . VAL A 1 363 ? -19.789 5.319 19.969 1.00 94.44 363 VAL A N 1
ATOM 2811 C CA . VAL A 1 363 ? -19.301 6.489 20.723 1.00 94.44 363 VAL A CA 1
ATOM 2812 C C . VAL A 1 363 ? -20.013 7.753 20.250 1.00 94.44 363 VAL A C 1
ATOM 2814 O O . VAL A 1 363 ? -20.564 8.481 21.071 1.00 94.44 363 VAL A O 1
ATOM 2817 N N . LYS A 1 364 ? -20.094 7.974 18.931 1.00 92.19 364 LYS A N 1
ATOM 2818 C CA . LYS A 1 364 ? -20.823 9.115 18.345 1.00 92.19 364 LYS A CA 1
ATOM 2819 C C . LYS A 1 364 ? -22.311 9.119 18.714 1.00 92.19 364 LYS A C 1
ATOM 2821 O O . LYS A 1 364 ? -22.883 10.184 18.911 1.00 92.19 364 LYS A O 1
ATOM 2826 N N . ALA A 1 365 ? -22.926 7.941 18.821 1.00 93.19 365 ALA A N 1
ATOM 2827 C CA . ALA A 1 365 ? -24.320 7.780 19.230 1.00 93.19 365 ALA A CA 1
ATOM 2828 C C . ALA A 1 365 ? -24.543 7.888 20.754 1.00 93.19 365 ALA A C 1
ATOM 2830 O O . ALA A 1 365 ? -25.687 7.865 21.199 1.00 93.19 365 ALA A O 1
ATOM 2831 N N . GLY A 1 366 ? -23.479 7.973 21.562 1.00 91.75 366 GLY A N 1
ATOM 2832 C CA . GLY A 1 366 ? -23.567 7.997 23.026 1.00 91.75 366 GLY A CA 1
ATOM 2833 C C . GLY A 1 366 ? -23.969 6.660 23.661 1.00 91.75 366 GLY A C 1
ATOM 2834 O O . GLY A 1 366 ? -24.321 6.623 24.836 1.00 91.75 366 GLY A O 1
ATOM 2835 N N . THR A 1 367 ? -23.929 5.558 22.906 1.00 93.12 367 THR A N 1
ATOM 2836 C CA . THR A 1 367 ? -24.316 4.214 23.378 1.00 93.12 367 THR A CA 1
ATOM 2837 C C . THR A 1 367 ? -23.116 3.335 23.730 1.00 93.12 367 THR A C 1
ATOM 2839 O O . THR A 1 367 ? -23.288 2.171 24.090 1.00 93.12 367 THR A O 1
ATOM 2842 N N . PHE A 1 368 ? -21.894 3.840 23.563 1.00 92.56 368 PHE A N 1
ATOM 2843 C CA . PHE A 1 368 ? -20.679 3.105 23.897 1.00 92.56 368 PHE A CA 1
ATOM 2844 C C . PHE A 1 368 ? -20.468 3.037 25.412 1.00 92.56 368 PHE A C 1
ATOM 2846 O O . PHE A 1 368 ? -20.584 4.041 26.111 1.00 92.56 368 PHE A O 1
ATOM 2853 N N . GLN A 1 369 ? -20.126 1.847 25.902 1.00 88.94 369 GLN A N 1
ATOM 2854 C CA . GLN A 1 369 ? -19.772 1.609 27.297 1.00 88.94 369 GLN A CA 1
ATOM 2855 C C . GLN A 1 369 ? -18.286 1.239 27.368 1.00 88.94 369 GLN A C 1
ATOM 2857 O O . GLN A 1 369 ? -17.916 0.184 26.844 1.00 88.94 369 GLN A O 1
ATOM 2862 N N . PRO A 1 370 ? -17.439 2.082 27.988 1.00 86.06 370 PRO A N 1
ATOM 2863 C CA . PRO A 1 370 ? -16.035 1.770 28.199 1.00 86.06 370 PRO A CA 1
ATOM 2864 C C . PRO A 1 370 ? -15.881 0.481 28.998 1.00 86.06 370 PRO A C 1
ATOM 2866 O O . PRO A 1 370 ? -16.499 0.304 30.050 1.00 86.06 370 PRO A O 1
ATOM 2869 N N . VAL A 1 371 ? -15.031 -0.409 28.502 1.00 83.56 371 VAL A N 1
ATOM 2870 C CA . VAL A 1 371 ? -14.581 -1.583 29.241 1.00 83.56 371 VAL A CA 1
ATOM 2871 C C . VAL A 1 371 ? -13.116 -1.364 29.570 1.00 83.56 371 VAL A C 1
ATOM 2873 O O . VAL A 1 371 ? -12.337 -1.015 28.694 1.00 83.56 371 VAL A O 1
ATOM 2876 N N . GLY A 1 372 ? -12.748 -1.520 30.841 1.00 80.44 372 GLY A N 1
ATOM 2877 C CA . GLY A 1 372 ? -11.347 -1.417 31.242 1.00 80.44 372 GLY A CA 1
ATOM 2878 C C . GLY A 1 372 ? -10.482 -2.511 30.597 1.00 80.44 372 GLY A C 1
ATOM 2879 O O . GLY A 1 372 ? -11.015 -3.467 30.013 1.00 80.44 372 GLY A O 1
ATOM 2880 N N . PRO A 1 373 ? -9.151 -2.429 30.752 1.00 80.75 373 PRO A N 1
ATOM 2881 C CA . PRO A 1 373 ? -8.223 -3.342 30.102 1.00 80.75 373 PRO A CA 1
ATOM 2882 C C . PRO A 1 373 ? -8.501 -4.798 30.507 1.00 80.75 373 PRO A C 1
ATOM 2884 O O . PRO A 1 373 ? -8.829 -5.072 31.669 1.00 80.75 373 PRO A O 1
ATOM 2887 N N . PRO A 1 374 ? -8.364 -5.769 29.585 1.00 77.19 374 PRO A N 1
ATOM 2888 C CA . PRO A 1 374 ? -8.575 -7.168 29.921 1.00 77.19 374 PRO A CA 1
ATOM 2889 C C . PRO A 1 374 ? -7.593 -7.636 30.995 1.00 77.19 374 PRO A C 1
ATOM 2891 O O . PRO A 1 374 ? -6.380 -7.531 30.810 1.00 77.19 374 PRO A O 1
ATOM 2894 N N . LEU A 1 375 ? -8.108 -8.225 32.079 1.00 71.12 375 LEU A N 1
ATOM 2895 C CA . LEU A 1 375 ? -7.283 -8.791 33.147 1.00 71.12 375 LEU A CA 1
ATOM 2896 C C . LEU A 1 375 ? -6.247 -9.759 32.551 1.00 71.12 375 LEU A C 1
ATOM 2898 O O . LEU A 1 375 ? -6.586 -10.675 31.791 1.00 71.12 375 LEU A O 1
ATOM 2902 N N . GLU A 1 376 ? -4.966 -9.543 32.847 1.00 56.59 376 GLU A N 1
ATOM 2903 C CA . GLU A 1 376 ? -3.928 -10.519 32.534 1.00 56.59 376 GLU A CA 1
ATOM 2904 C C . GLU A 1 376 ? -4.154 -11.743 33.421 1.00 56.59 376 GLU A C 1
ATOM 2906 O O . GLU A 1 376 ? -3.986 -11.691 34.638 1.00 56.59 376 GLU A O 1
ATOM 2911 N N . MET A 1 377 ? -4.553 -12.864 32.820 1.00 44.25 377 MET A N 1
ATOM 2912 C CA . MET A 1 377 ? -4.481 -14.145 33.516 1.00 44.25 377 MET A CA 1
ATOM 2913 C C . MET A 1 377 ? -3.008 -14.373 33.871 1.00 44.25 377 MET A C 1
ATOM 2915 O O . MET A 1 377 ? -2.167 -14.261 32.968 1.00 44.25 377 MET A O 1
ATOM 2919 N N . PRO A 1 378 ? -2.665 -14.674 35.138 1.00 35.56 378 PRO A N 1
ATOM 2920 C CA . PRO A 1 378 ? -1.283 -14.901 35.509 1.00 35.56 378 PRO A CA 1
ATOM 2921 C C . PRO A 1 378 ? -0.747 -16.010 34.612 1.00 35.56 378 PRO A C 1
ATOM 2923 O O . PRO A 1 378 ? -1.287 -17.119 34.570 1.00 35.56 378 PRO A O 1
ATOM 2926 N N . ARG A 1 379 ? 0.304 -15.689 33.851 1.00 40.97 379 ARG A N 1
ATOM 2927 C CA . ARG A 1 379 ? 1.123 -16.699 33.188 1.00 40.97 379 ARG A CA 1
ATOM 2928 C C . ARG A 1 379 ? 1.543 -17.665 34.283 1.00 40.97 379 ARG A C 1
ATOM 2930 O O . ARG A 1 379 ? 2.316 -17.287 35.160 1.00 40.97 379 ARG A O 1
ATOM 2937 N N . ASN A 1 380 ? 0.963 -18.863 34.264 1.00 33.62 380 ASN A N 1
ATOM 2938 C CA . ASN A 1 380 ? 1.255 -19.902 35.236 1.00 33.62 380 ASN A CA 1
ATOM 2939 C C . ASN A 1 380 ? 2.780 -20.012 35.362 1.00 33.62 380 ASN A C 1
ATOM 2941 O O . ASN A 1 380 ? 3.478 -20.122 34.350 1.00 33.62 380 ASN A O 1
ATOM 2945 N N . GLY A 1 381 ? 3.267 -19.844 36.591 1.00 40.69 381 GLY A N 1
ATOM 2946 C CA . GLY A 1 381 ? 4.660 -19.553 36.899 1.00 40.69 381 GLY A CA 1
ATOM 2947 C C . GLY A 1 381 ? 5.641 -20.497 36.210 1.00 40.69 381 GLY A C 1
ATOM 2948 O O . GLY A 1 381 ? 5.520 -21.717 36.281 1.00 40.69 381 GLY A O 1
ATOM 2949 N N . GLY A 1 382 ? 6.634 -19.897 35.560 1.00 33.41 382 GLY A N 1
ATOM 2950 C CA . GLY A 1 382 ? 7.734 -20.612 34.928 1.00 33.41 382 GLY A CA 1
ATOM 2951 C C . GLY A 1 382 ? 8.722 -19.710 34.197 1.00 33.41 382 GLY A C 1
ATOM 2952 O O . GLY A 1 382 ? 9.362 -20.164 33.256 1.00 33.41 382 GLY A O 1
ATOM 2953 N N . ALA A 1 383 ? 8.856 -18.438 34.589 1.00 36.28 383 ALA A N 1
ATOM 2954 C CA . ALA A 1 383 ? 9.997 -17.626 34.179 1.00 36.28 383 ALA A CA 1
ATOM 2955 C C . ALA A 1 383 ? 11.199 -18.031 35.046 1.00 36.28 383 ALA A C 1
ATOM 2957 O O . ALA A 1 3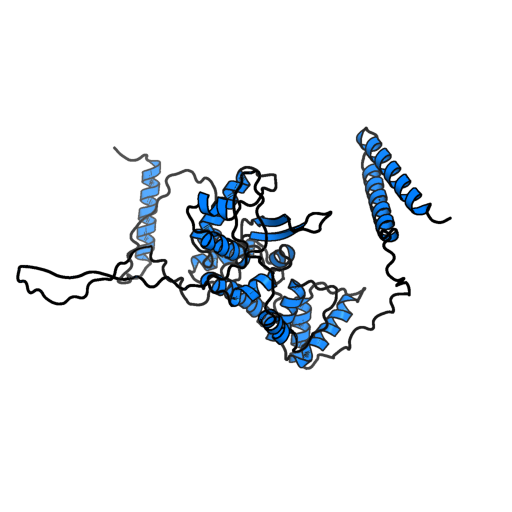83 ? 11.512 -17.387 36.044 1.00 36.28 383 ALA A O 1
ATOM 2958 N N . SER A 1 384 ? 11.827 -19.157 34.698 1.00 34.38 384 SER A N 1
ATOM 2959 C CA . SER A 1 384 ? 13.201 -19.413 35.116 1.00 34.38 384 SER A CA 1
ATOM 2960 C C . SER A 1 384 ? 14.094 -18.499 34.286 1.00 34.38 384 SER A C 1
ATOM 2962 O O . SER A 1 384 ? 13.947 -18.409 33.066 1.00 34.38 384 SER A O 1
ATOM 2964 N N . ALA A 1 385 ? 14.937 -17.754 34.990 1.00 36.53 385 ALA A N 1
ATOM 2965 C CA . ALA A 1 385 ? 15.915 -16.841 34.438 1.00 36.53 385 ALA A CA 1
ATOM 2966 C C . ALA A 1 385 ? 16.746 -17.499 33.327 1.00 36.53 385 ALA A C 1
ATOM 2968 O O . ALA A 1 385 ? 16.980 -18.703 33.350 1.00 36.53 385 ALA A O 1
ATOM 2969 N N . ASN A 1 386 ? 17.189 -16.663 32.385 1.00 43.38 386 ASN A N 1
ATOM 2970 C CA . ASN A 1 386 ? 18.215 -16.943 31.385 1.00 43.38 386 ASN A CA 1
ATOM 2971 C C . ASN A 1 386 ? 19.214 -18.021 31.830 1.00 43.38 386 ASN A C 1
ATOM 2973 O O . ASN A 1 386 ? 20.165 -17.726 32.548 1.00 43.38 386 ASN A O 1
ATOM 2977 N N . ASP A 1 387 ? 19.034 -19.227 31.308 1.00 31.78 387 ASP A N 1
ATOM 2978 C CA . ASP A 1 387 ? 20.107 -20.189 31.127 1.00 31.78 387 ASP A CA 1
ATOM 2979 C C . ASP A 1 387 ? 20.106 -20.513 29.636 1.00 31.78 387 ASP A C 1
ATOM 2981 O O . ASP A 1 387 ? 19.089 -20.938 29.086 1.00 31.78 387 ASP A O 1
ATOM 2985 N N . GLY A 1 388 ? 21.214 -20.212 28.957 1.00 41.44 388 GLY A N 1
ATOM 2986 C CA . GLY A 1 388 ? 21.390 -20.316 27.506 1.00 41.44 388 GLY A CA 1
ATOM 2987 C C . GLY A 1 388 ? 21.382 -21.755 26.988 1.00 41.44 388 GLY A C 1
ATOM 2988 O O . GLY A 1 388 ? 22.351 -22.203 26.382 1.00 41.44 388 GLY A O 1
ATOM 2989 N N . ARG A 1 389 ? 20.294 -22.490 27.224 1.00 42.94 389 ARG A N 1
ATOM 2990 C CA . ARG A 1 389 ? 20.032 -23.818 26.672 1.00 42.94 389 ARG A CA 1
ATOM 2991 C C . ARG A 1 389 ? 18.930 -23.710 25.615 1.00 42.94 389 ARG A C 1
ATOM 2993 O O . ARG A 1 389 ? 17.971 -22.961 25.813 1.00 42.94 389 ARG A O 1
ATOM 3000 N N . PRO A 1 390 ? 19.046 -24.425 24.482 1.00 46.66 390 PRO A N 1
ATOM 3001 C CA . PRO A 1 390 ? 18.039 -24.386 23.430 1.00 46.66 390 PRO A CA 1
ATOM 3002 C C . PRO A 1 390 ? 16.675 -24.788 24.001 1.00 46.66 390 PRO A C 1
ATOM 3004 O O . PRO A 1 390 ? 16.585 -25.682 24.840 1.00 46.66 390 PRO A O 1
ATOM 3007 N N . ASN A 1 391 ? 15.618 -24.101 23.564 1.00 53.22 391 ASN A N 1
ATOM 3008 C CA . ASN A 1 391 ? 14.245 -24.269 24.040 1.00 53.22 391 ASN A CA 1
ATOM 3009 C C . ASN A 1 391 ? 13.706 -25.666 23.653 1.00 53.22 391 ASN A C 1
ATOM 3011 O O . ASN A 1 391 ? 13.007 -25.835 22.652 1.00 53.22 391 ASN A O 1
ATOM 3015 N N . THR A 1 392 ? 14.093 -26.690 24.419 1.00 59.88 392 THR A N 1
ATOM 3016 C CA . THR A 1 392 ? 13.860 -28.120 24.153 1.00 59.88 392 THR A CA 1
ATOM 3017 C C . THR A 1 392 ? 12.378 -28.466 24.051 1.00 59.88 392 THR A C 1
ATOM 3019 O O . THR A 1 392 ? 12.008 -29.370 23.309 1.00 59.88 392 THR A O 1
ATOM 3022 N N . THR A 1 393 ? 11.505 -27.716 24.722 1.00 61.97 393 THR A N 1
ATOM 3023 C CA . THR A 1 393 ? 10.042 -27.834 24.627 1.00 61.97 393 THR A CA 1
ATOM 3024 C C . THR A 1 393 ? 9.501 -27.410 23.263 1.00 61.97 393 THR A C 1
ATOM 3026 O O . THR A 1 393 ? 8.651 -28.113 22.712 1.00 61.97 393 THR A O 1
ATOM 3029 N N . LEU A 1 394 ? 10.015 -26.321 22.680 1.00 66.69 394 LEU A N 1
ATOM 3030 C CA . LEU A 1 394 ? 9.623 -25.872 21.341 1.00 66.69 394 LEU A CA 1
ATOM 3031 C C . LEU A 1 394 ? 10.110 -26.863 20.273 1.00 66.69 394 LEU A C 1
ATOM 3033 O O . LEU A 1 394 ? 9.314 -27.311 19.448 1.00 66.69 394 LEU A O 1
ATOM 3037 N N . VAL A 1 395 ? 11.372 -27.297 20.364 1.00 72.69 395 VAL A N 1
ATOM 3038 C CA . VAL A 1 395 ? 11.963 -28.300 19.456 1.00 72.69 395 VAL A CA 1
ATOM 3039 C C . VAL A 1 395 ? 11.201 -29.630 19.529 1.00 72.69 395 VAL A C 1
ATOM 3041 O O . VAL A 1 395 ? 10.863 -30.215 18.502 1.00 72.69 395 VAL A O 1
ATOM 3044 N N . ARG A 1 396 ? 10.833 -30.080 20.737 1.00 76.56 396 ARG A N 1
ATOM 3045 C CA . ARG A 1 396 ? 10.014 -31.285 20.944 1.00 76.56 396 ARG A CA 1
ATOM 3046 C C . ARG A 1 396 ? 8.629 -31.156 20.307 1.00 76.56 396 ARG A C 1
ATOM 3048 O O . ARG A 1 396 ? 8.158 -32.107 19.688 1.00 76.56 396 ARG A O 1
ATOM 3055 N N . SER A 1 397 ? 7.981 -29.996 20.445 1.00 71.25 397 SER A N 1
ATOM 3056 C CA . SER A 1 397 ? 6.662 -29.747 19.847 1.00 71.25 397 SER A CA 1
ATOM 3057 C C . SER A 1 397 ? 6.705 -29.750 18.314 1.00 71.25 397 SER A C 1
ATOM 3059 O O . SER A 1 397 ? 5.822 -30.320 17.674 1.00 71.25 397 SER A O 1
ATOM 3061 N N . GLN A 1 398 ? 7.777 -29.207 17.730 1.00 73.94 398 GLN A N 1
ATOM 3062 C CA . GLN A 1 398 ? 7.981 -29.155 16.286 1.00 73.94 398 GLN A CA 1
ATOM 3063 C C . GLN A 1 398 ? 8.247 -30.550 15.699 1.00 73.94 398 GLN A C 1
ATOM 3065 O O . GLN A 1 398 ? 7.599 -30.931 14.725 1.00 73.94 398 GLN A O 1
ATOM 3070 N N . LEU A 1 399 ? 9.096 -31.356 16.350 1.00 79.81 399 LEU A N 1
ATOM 3071 C CA . LEU A 1 399 ? 9.348 -32.751 15.960 1.00 79.81 399 LEU A CA 1
ATOM 3072 C C . LEU A 1 399 ? 8.083 -33.619 16.040 1.00 79.81 399 LEU A C 1
ATOM 3074 O O . LEU A 1 399 ? 7.840 -34.446 15.163 1.00 79.81 399 LEU A O 1
ATOM 3078 N N . LEU A 1 400 ? 7.248 -33.428 17.068 1.00 82.25 400 LEU A N 1
ATOM 3079 C CA . LEU A 1 400 ? 5.970 -34.140 17.191 1.00 82.25 400 LEU A CA 1
ATOM 3080 C C . LEU A 1 400 ? 5.001 -33.787 16.053 1.00 82.25 400 LEU A C 1
ATOM 3082 O O . LEU A 1 400 ? 4.346 -34.685 15.518 1.00 82.25 400 LEU A O 1
ATOM 3086 N N . GLY A 1 401 ? 4.937 -32.509 15.665 1.00 79.94 401 GLY A N 1
ATOM 3087 C CA . GLY A 1 401 ? 4.137 -32.052 14.528 1.00 79.94 401 GLY A CA 1
ATOM 3088 C C . GLY A 1 401 ? 4.618 -32.638 13.199 1.00 79.94 401 GLY A C 1
ATOM 3089 O O . GLY A 1 401 ? 3.815 -33.134 12.409 1.00 79.94 401 GLY A O 1
ATOM 3090 N N . GLU A 1 402 ? 5.933 -32.667 12.983 1.00 83.25 402 GLU A N 1
ATOM 3091 C CA . GLU A 1 402 ? 6.542 -33.215 11.768 1.00 83.25 402 GLU A CA 1
ATOM 3092 C C . GLU A 1 402 ? 6.333 -34.736 11.654 1.00 83.25 402 GLU A C 1
ATOM 3094 O O . GLU A 1 402 ? 5.917 -35.235 10.607 1.00 83.25 402 GLU A O 1
ATOM 3099 N N . ILE A 1 403 ? 6.491 -35.480 12.757 1.00 84.44 403 ILE A N 1
ATOM 3100 C CA . ILE A 1 403 ? 6.185 -36.920 12.815 1.00 84.44 403 ILE A CA 1
ATOM 3101 C C . ILE A 1 403 ? 4.700 -37.183 12.525 1.00 84.44 403 ILE A C 1
ATOM 3103 O O . ILE A 1 403 ? 4.372 -38.152 11.833 1.00 84.44 403 ILE A O 1
ATOM 3107 N N . ALA A 1 404 ? 3.791 -36.353 13.047 1.00 83.31 404 ALA A N 1
ATOM 3108 C CA . ALA A 1 404 ? 2.358 -36.492 12.793 1.00 83.31 404 ALA A CA 1
ATOM 3109 C C . ALA A 1 404 ? 2.025 -36.277 11.306 1.00 83.31 404 ALA A C 1
ATOM 3111 O O . ALA A 1 404 ? 1.331 -37.108 10.712 1.00 83.31 404 ALA A O 1
ATOM 3112 N N . GLY A 1 405 ? 2.591 -35.235 10.687 1.00 79.81 405 GLY A N 1
ATOM 3113 C CA . GLY A 1 405 ? 2.429 -34.947 9.260 1.00 79.81 405 GLY A CA 1
ATOM 3114 C C . GLY A 1 405 ? 2.988 -36.053 8.361 1.00 79.81 405 GLY A C 1
ATOM 3115 O O . GLY A 1 405 ? 2.307 -36.517 7.446 1.00 79.81 405 GLY A O 1
ATOM 3116 N N . LEU A 1 406 ? 4.186 -36.564 8.664 1.00 83.12 406 LEU A N 1
ATOM 3117 C CA . LEU A 1 406 ? 4.798 -37.655 7.898 1.00 83.12 406 LEU A CA 1
ATOM 3118 C C . LEU A 1 406 ? 4.032 -38.977 8.047 1.00 83.12 406 LEU A C 1
ATOM 3120 O O . LEU A 1 406 ? 3.877 -39.712 7.072 1.00 83.12 406 LEU A O 1
ATOM 3124 N N . LYS A 1 407 ? 3.476 -39.272 9.232 1.00 83.88 407 LYS A N 1
ATOM 3125 C CA . LYS A 1 407 ? 2.590 -40.434 9.429 1.00 83.88 407 LYS A CA 1
ATOM 3126 C C . LYS A 1 407 ? 1.296 -40.313 8.627 1.00 83.88 407 LYS A C 1
ATOM 3128 O O . LYS A 1 407 ? 0.802 -41.331 8.142 1.00 83.88 407 LYS A O 1
ATOM 3133 N N . GLN A 1 408 ? 0.757 -39.103 8.477 1.00 80.38 408 GLN A N 1
ATOM 3134 C CA . GLN A 1 408 ? -0.422 -38.846 7.651 1.00 80.38 408 GLN A CA 1
ATOM 3135 C C . GLN A 1 408 ? -0.105 -39.003 6.157 1.00 80.3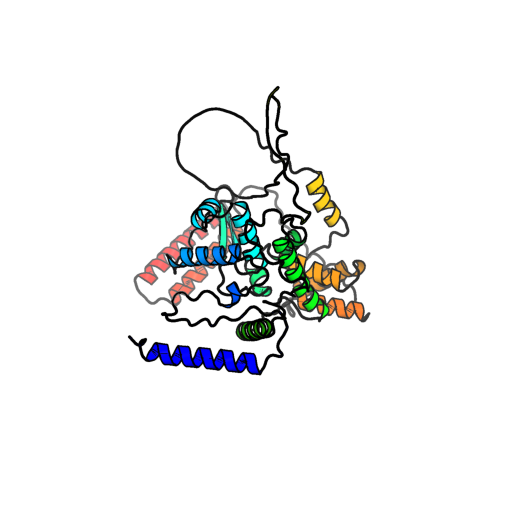8 408 GLN A C 1
ATOM 3137 O O . GLN A 1 408 ? -0.847 -39.685 5.453 1.00 80.38 408 GLN A O 1
ATOM 3142 N N . LEU A 1 409 ? 1.043 -38.492 5.698 1.00 78.38 409 LEU A N 1
ATOM 3143 C CA . LEU A 1 409 ? 1.539 -38.682 4.329 1.00 78.38 409 LEU A CA 1
ATOM 3144 C C . LEU A 1 409 ? 1.817 -40.152 3.998 1.00 78.38 409 LEU A C 1
ATOM 3146 O O . LEU A 1 409 ? 1.485 -40.601 2.907 1.00 78.38 409 LEU A O 1
ATOM 3150 N N . ARG A 1 410 ? 2.357 -40.928 4.945 1.00 78.00 410 ARG A N 1
ATOM 3151 C CA . ARG A 1 410 ? 2.545 -42.378 4.781 1.00 78.00 410 ARG A CA 1
ATOM 3152 C C . ARG A 1 410 ? 1.221 -43.135 4.700 1.00 78.00 410 ARG A C 1
ATOM 3154 O O . ARG A 1 410 ? 1.118 -44.099 3.964 1.00 78.00 410 ARG A O 1
ATOM 3161 N N . ARG A 1 411 ? 0.199 -42.727 5.458 1.00 78.56 411 ARG A N 1
ATOM 3162 C CA . ARG A 1 411 ? -1.141 -43.333 5.340 1.00 78.56 411 ARG A CA 1
ATOM 3163 C C . ARG A 1 411 ? -1.777 -43.046 3.977 1.00 78.56 411 ARG A C 1
ATOM 3165 O O . ARG A 1 411 ? -2.591 -43.841 3.527 1.00 78.56 411 ARG A O 1
ATOM 3172 N N . ALA A 1 412 ? -1.409 -41.928 3.349 1.00 75.88 412 ALA A N 1
ATOM 3173 C CA . ALA A 1 412 ? -1.881 -41.538 2.026 1.00 75.88 412 ALA A CA 1
ATOM 3174 C C . ALA A 1 412 ? -1.053 -42.141 0.872 1.00 75.88 412 ALA A C 1
ATOM 3176 O O . ALA A 1 412 ? -1.572 -42.261 -0.236 1.00 75.88 412 ALA A O 1
ATOM 3177 N N . SER A 1 413 ? 0.208 -42.531 1.100 1.00 68.56 413 SER A N 1
ATOM 3178 C CA . SER A 1 413 ? 1.055 -43.180 0.094 1.00 68.56 413 SER A CA 1
ATOM 3179 C C . SER A 1 413 ? 1.004 -44.711 0.211 1.00 68.56 413 SER A C 1
ATOM 3181 O O . SER A 1 413 ? 1.184 -45.283 1.280 1.00 68.56 413 SER A O 1
ATOM 3183 N N . GLY A 1 414 ? 0.716 -45.399 -0.898 1.00 66.94 414 GLY A N 1
ATOM 3184 C CA . GLY A 1 414 ? 0.694 -46.868 -0.949 1.00 66.94 414 GLY A CA 1
ATOM 3185 C C . GLY A 1 414 ? 2.079 -47.508 -0.759 1.00 66.94 414 GLY A C 1
ATOM 3186 O O . GLY A 1 414 ? 3.102 -46.820 -0.773 1.00 66.94 414 GLY A O 1
ATOM 3187 N N . GLN A 1 415 ? 2.123 -48.839 -0.605 1.00 58.91 415 GLN A N 1
ATOM 3188 C CA . GLN A 1 415 ? 3.370 -49.595 -0.409 1.00 58.91 415 GLN A CA 1
ATOM 3189 C C . GLN A 1 415 ? 4.262 -49.546 -1.661 1.00 58.91 415 GLN A C 1
ATOM 3191 O O . GLN A 1 415 ? 4.087 -50.308 -2.607 1.00 58.91 415 GLN A O 1
ATOM 3196 N N . GLY A 1 416 ? 5.221 -48.623 -1.667 1.00 65.00 416 GLY A N 1
ATOM 3197 C CA . GLY A 1 416 ? 6.262 -48.492 -2.682 1.00 65.00 416 GLY A CA 1
ATOM 3198 C C . GLY A 1 416 ? 7.485 -47.762 -2.123 1.00 65.00 416 GLY A C 1
ATOM 3199 O O . GLY A 1 416 ? 7.457 -47.268 -0.995 1.00 65.00 416 GLY A O 1
ATOM 3200 N N . ALA A 1 417 ? 8.546 -47.633 -2.923 1.00 55.75 417 ALA A N 1
ATOM 3201 C CA . ALA A 1 417 ? 9.797 -46.960 -2.538 1.00 55.75 417 ALA A CA 1
ATOM 3202 C C . ALA A 1 417 ? 9.642 -45.557 -1.880 1.00 55.75 417 ALA A C 1
ATOM 3204 O O . ALA A 1 417 ? 10.438 -45.230 -0.993 1.00 55.75 417 ALA A O 1
ATOM 3205 N N . PRO A 1 418 ? 8.632 -44.721 -2.225 1.00 65.00 418 PRO A N 1
ATOM 3206 C CA . PRO A 1 418 ? 8.371 -43.465 -1.512 1.00 65.00 418 PRO A CA 1
ATOM 3207 C C . PRO A 1 418 ? 7.906 -43.671 -0.061 1.00 65.00 418 PRO A C 1
ATOM 3209 O O . PRO A 1 418 ? 8.262 -42.884 0.814 1.00 65.00 418 PRO A O 1
ATOM 3212 N N . GLY A 1 419 ? 7.148 -44.740 0.203 1.00 72.56 419 GLY A N 1
ATOM 3213 C CA . GLY A 1 419 ? 6.672 -45.116 1.534 1.00 72.56 419 GLY A CA 1
ATOM 3214 C C . GLY A 1 419 ? 7.815 -45.538 2.456 1.00 72.56 419 GLY A C 1
ATOM 3215 O O . GLY A 1 419 ? 7.905 -45.042 3.576 1.00 72.56 419 GLY A O 1
ATOM 3216 N N . GLU A 1 420 ? 8.758 -46.347 1.962 1.00 76.69 420 GLU A N 1
ATOM 3217 C CA . GLU A 1 420 ? 9.946 -46.742 2.738 1.00 76.69 420 GLU A CA 1
ATOM 3218 C C . GLU A 1 420 ? 10.823 -45.542 3.121 1.00 76.69 420 GLU A C 1
ATOM 3220 O O . GLU A 1 420 ? 11.388 -45.491 4.215 1.00 76.69 420 GLU A O 1
ATOM 3225 N N . ARG A 1 421 ? 10.939 -44.544 2.234 1.00 76.56 421 ARG A N 1
ATOM 3226 C CA . ARG A 1 421 ? 11.693 -43.315 2.519 1.00 76.56 421 ARG A CA 1
ATOM 3227 C C . ARG A 1 421 ? 11.027 -42.490 3.624 1.00 76.56 421 ARG A C 1
ATOM 3229 O O . ARG A 1 421 ? 11.730 -41.990 4.501 1.00 76.56 421 ARG A O 1
ATOM 3236 N N . LEU A 1 422 ? 9.695 -42.393 3.609 1.00 80.62 422 LEU A N 1
ATOM 3237 C CA . LEU A 1 422 ? 8.919 -41.742 4.669 1.00 80.62 422 LEU A CA 1
ATOM 3238 C C . LEU A 1 422 ? 9.053 -42.489 6.002 1.00 80.62 422 LEU A C 1
ATOM 3240 O O . LEU A 1 422 ? 9.184 -41.853 7.042 1.00 80.62 422 LEU A O 1
ATOM 3244 N N . GLU A 1 423 ? 9.082 -43.823 5.988 1.00 84.38 423 GLU A N 1
ATOM 3245 C CA . GLU A 1 423 ? 9.291 -44.620 7.202 1.00 84.38 423 GLU A CA 1
ATOM 3246 C C . GLU A 1 423 ? 10.673 -44.418 7.817 1.00 84.38 423 GLU A C 1
ATOM 3248 O O . GLU A 1 423 ? 10.768 -44.213 9.028 1.00 84.38 423 GLU A O 1
ATOM 3253 N N . ARG A 1 424 ? 11.732 -44.379 6.999 1.00 86.44 424 ARG A N 1
ATOM 3254 C CA . ARG A 1 424 ? 13.085 -44.051 7.481 1.00 86.44 424 ARG A CA 1
ATOM 3255 C C . ARG A 1 424 ? 13.149 -42.646 8.081 1.00 86.44 424 ARG A C 1
ATOM 3257 O O . ARG A 1 424 ? 13.782 -42.458 9.113 1.00 86.44 424 ARG A O 1
ATOM 3264 N N . GLN A 1 425 ? 12.466 -41.676 7.472 1.00 85.06 425 GLN A N 1
ATOM 3265 C CA . GLN A 1 425 ? 12.429 -40.298 7.967 1.00 85.06 425 GLN A CA 1
ATOM 3266 C C . GLN A 1 425 ? 11.636 -40.170 9.278 1.00 85.06 425 GLN A C 1
ATOM 3268 O O . GLN A 1 425 ? 12.055 -39.457 10.185 1.00 85.06 425 GLN A O 1
ATOM 3273 N N . ILE A 1 426 ? 10.527 -40.906 9.421 1.00 87.19 426 ILE A N 1
ATOM 3274 C CA . ILE A 1 426 ? 9.780 -40.987 10.685 1.00 87.19 426 ILE A CA 1
ATOM 3275 C C . ILE A 1 426 ? 10.651 -41.612 11.784 1.00 87.19 426 ILE A C 1
ATOM 3277 O O . ILE A 1 426 ? 10.651 -41.102 12.903 1.00 87.19 426 ILE A O 1
ATOM 3281 N N . ALA A 1 427 ? 11.403 -42.673 11.476 1.00 88.31 427 ALA A N 1
ATOM 3282 C CA . ALA A 1 427 ? 12.292 -43.328 12.435 1.00 88.31 427 ALA A CA 1
ATOM 3283 C C . ALA A 1 427 ? 13.431 -42.402 12.907 1.00 88.31 427 ALA A C 1
ATOM 3285 O O . ALA A 1 427 ? 13.665 -42.309 14.108 1.00 88.31 427 ALA A O 1
ATOM 3286 N N . ASP A 1 428 ? 14.077 -41.656 11.999 1.00 87.44 428 ASP A N 1
ATOM 3287 C CA . ASP A 1 428 ? 15.128 -40.677 12.342 1.00 87.44 428 ASP A CA 1
ATOM 3288 C C . ASP A 1 428 ? 14.605 -39.580 13.288 1.00 87.44 428 ASP A C 1
ATOM 3290 O O . ASP A 1 428 ? 15.205 -39.290 14.325 1.00 87.44 428 ASP A O 1
ATOM 3294 N N . LEU A 1 429 ? 13.424 -39.022 12.995 1.00 84.44 429 LEU A N 1
ATOM 3295 C CA . LEU A 1 429 ? 12.801 -37.999 13.842 1.00 84.44 429 LEU A CA 1
ATOM 3296 C C . LEU A 1 429 ? 12.362 -38.552 15.209 1.00 84.44 429 LEU A C 1
ATOM 3298 O O . LEU A 1 429 ? 12.443 -37.843 16.213 1.00 84.44 429 LEU A O 1
ATOM 3302 N N . GLN A 1 430 ? 11.927 -39.815 15.280 1.00 86.50 430 GLN A N 1
ATOM 3303 C CA . GLN A 1 430 ? 11.601 -40.484 16.546 1.00 86.50 430 GLN A CA 1
ATOM 3304 C C . GLN A 1 430 ? 12.842 -40.747 17.409 1.00 86.50 430 GLN A C 1
ATOM 3306 O O . GLN A 1 430 ? 12.761 -40.617 18.634 1.00 86.50 430 GLN A O 1
ATOM 3311 N N . THR A 1 431 ? 13.984 -41.063 16.797 1.00 87.31 431 THR A N 1
ATOM 3312 C CA . THR A 1 431 ? 15.269 -41.182 17.500 1.00 87.31 431 THR A CA 1
ATOM 3313 C C . THR A 1 431 ? 15.691 -39.834 18.086 1.00 87.31 431 THR A C 1
ATOM 3315 O O . THR A 1 431 ? 15.901 -39.749 19.295 1.00 87.31 431 THR A O 1
ATOM 3318 N N . ARG A 1 432 ? 15.660 -38.748 17.297 1.00 79.00 432 ARG A N 1
ATOM 3319 C CA . ARG A 1 432 ? 15.974 -37.382 17.780 1.00 79.00 432 ARG A CA 1
ATOM 3320 C C . ARG A 1 432 ? 15.043 -36.910 18.897 1.00 79.00 432 ARG A C 1
ATOM 3322 O O . ARG A 1 432 ? 15.468 -36.251 19.842 1.00 79.00 432 ARG A O 1
ATOM 3329 N N . LEU A 1 433 ? 13.760 -37.267 18.815 1.00 81.62 433 LEU A N 1
ATOM 3330 C CA . LEU A 1 433 ? 12.782 -36.972 19.864 1.00 81.62 433 LEU A CA 1
ATOM 3331 C C . LEU A 1 433 ? 13.093 -37.728 21.171 1.00 81.62 433 LEU A C 1
ATOM 3333 O O . LEU A 1 433 ? 12.844 -37.206 22.259 1.00 81.62 433 LEU A O 1
ATOM 3337 N N . SER A 1 434 ? 13.621 -38.949 21.057 1.00 79.44 434 SER A N 1
ATOM 3338 C CA . SER A 1 434 ? 14.007 -39.797 22.192 1.00 79.44 434 SER A CA 1
ATOM 3339 C C . SER A 1 434 ? 15.305 -39.309 22.846 1.00 79.44 434 SER A C 1
ATOM 3341 O O . SER A 1 434 ? 15.374 -39.256 24.072 1.00 79.44 434 SER A O 1
ATOM 3343 N N . GLU A 1 435 ? 16.284 -38.860 22.054 1.00 79.75 435 GLU A N 1
ATOM 3344 C CA . GLU A 1 435 ? 17.526 -38.223 22.525 1.00 79.75 435 GLU A CA 1
ATOM 3345 C C . GLU A 1 435 ? 17.238 -36.943 23.328 1.00 79.75 435 GLU A C 1
ATOM 3347 O O . GLU A 1 435 ? 17.741 -36.784 24.438 1.00 79.75 435 GLU A O 1
ATOM 3352 N N . LEU A 1 436 ? 16.305 -36.104 22.860 1.00 70.69 436 LEU A N 1
ATOM 3353 C CA . LEU A 1 436 ? 15.822 -34.918 23.591 1.00 70.69 436 LEU A CA 1
ATOM 3354 C C . LEU A 1 436 ? 15.064 -35.250 24.892 1.00 70.69 436 LEU A C 1
ATOM 3356 O O . LEU A 1 436 ? 14.827 -34.373 25.724 1.00 70.69 436 LEU A O 1
ATOM 3360 N N . GLY A 1 437 ? 14.615 -36.496 25.064 1.00 60.03 437 GLY A N 1
ATOM 3361 C CA . GLY A 1 437 ? 13.994 -36.987 26.296 1.00 60.03 437 GLY A CA 1
ATOM 3362 C C . GLY A 1 437 ? 14.980 -37.597 27.296 1.00 60.03 437 GLY A C 1
ATOM 3363 O O . GLY A 1 437 ? 14.618 -37.740 28.464 1.00 60.03 437 GLY A O 1
ATOM 3364 N N . GLY A 1 438 ? 16.192 -37.949 26.853 1.00 57.75 438 GLY A N 1
ATOM 3365 C CA . GLY A 1 438 ? 17.202 -38.671 27.634 1.00 57.75 438 GLY A CA 1
ATOM 3366 C C . GLY A 1 438 ? 18.055 -37.807 28.568 1.00 57.75 438 GLY A C 1
ATOM 3367 O O . GLY A 1 438 ? 18.650 -38.342 29.496 1.00 57.75 438 GLY A O 1
ATOM 3368 N N . GLU A 1 439 ? 18.069 -36.481 28.402 1.00 49.53 439 GLU A N 1
ATOM 3369 C CA . GLU A 1 439 ? 18.882 -35.547 29.211 1.00 49.53 439 GLU A CA 1
ATOM 3370 C C . GLU A 1 439 ? 18.324 -35.258 30.625 1.00 49.53 439 GLU A C 1
ATOM 3372 O O . GLU A 1 439 ? 18.749 -34.318 31.295 1.00 49.53 439 GLU A O 1
ATOM 3377 N N . ARG A 1 440 ? 17.377 -36.068 31.121 1.00 47.34 440 ARG A N 1
ATOM 3378 C CA . ARG A 1 440 ? 16.961 -36.070 32.536 1.00 47.34 440 ARG A CA 1
ATOM 3379 C C . ARG A 1 440 ? 17.329 -37.394 33.203 1.00 47.34 440 ARG A C 1
ATOM 3381 O O . ARG A 1 440 ? 16.455 -38.234 33.422 1.00 47.34 440 ARG A O 1
ATOM 3388 N N . ARG A 1 441 ? 18.602 -37.562 33.553 1.00 36.25 441 ARG A N 1
ATOM 3389 C CA . ARG A 1 441 ? 19.022 -38.384 34.694 1.00 36.25 441 ARG A CA 1
ATOM 3390 C C . ARG A 1 441 ? 20.161 -37.714 35.430 1.00 36.25 441 ARG A C 1
ATOM 3392 O O . ARG A 1 441 ? 21.072 -37.215 34.737 1.00 36.25 441 ARG A O 1
#

Secondary structure (DSSP, 8-state):
-PPPHHHHHHHHHHHHHHHHHHHHS---TT----------S---S---HHHHT-SSS-HHHHHHHHHHHHHHHTSTTSPPPPPPHHHHHHHHT--HHHHHHHHHHHHHTTSEEEEEEEE-TTT--EEEEEEEE-SSPPPHHHHHHH-TTHHHHHHHHTT-SSHHHHHHHHHHHHHHHHHHHTT--TTSPPPHHHHHHHHHHHHHTT-S-BTTB---S--------S--PPPPPP------------------PPPP----------PPP-------------------HHHHHHHHHHHTS------TT--HHHHHHHHHHHHHHS-GGGHHHHHHHHHHHHH-SSS--S-HHHHHHHHHHHHHTT-----PPPP-----S----------HHHHHHHHHHHHHHHHHHHHHS-SSHHHHHHHHHHHHHHHHHHHHHH---

Sequence (441 aa):
MGLPSEIDHSIDEAIEYLRRTRSAAKPDIGSTDTDGLLFLGQWHDAYPTVLVRDPFLSDSAKIQWLYLAQEARQQPQRAIAMPSIQQTAKALHQARGTVIRDRLLLRICRWVSAVRPVRDPDTGRFLGQIYAMHGEPVQWHAATQYDEHYVELIERSTTHQDRRVQRAARASISGIRESIVAGTDPLTPIDPVAMRVSTAKAIESGWGTAWGLPIEDDPPGTESGPGEGPRPETGPTTLPDPNPGPGVSPRPNPGPGDRVIDAVTGPNPGPGGLRSSSKNKNTTTTTTDAERARFDVDNRREALTWPSAFDDNMRRLLHHTLSVSVATAHHQDILDAMAHKARDRDDPLRNPVAYAIELCNRVKAGTFQPVGPPLEMPRNGGASANDGRPNTTLVRSQLLGEIAGLKQLRRASGQGAPGERLERQIADLQTRLSELGGERR

Foldseek 3Di:
DDDDPVVVVQVVVQVVVLVVVVVVDDDDPPDPPPDGDDDDDDDPDDQLPLLVVPQLADPLLSVLLVVQVVVCVVPVPDQDDRQDLVRSCVVSVHDSVSSVVSVLSCLLQQQKAFADFDADPPPRHTPGTDMDGDSHRDAPLVNCNRHLCSLVSLVVQCPDPDPSSNLSSVLSLVLLLVCLVVLHHSNDDDDPVVLVVQQVVCVVVVHDANNSGHDPPDRPDPPPPPDDDDDDDDDDDDDDDDDDDDDDDDDDDDDDDDDDDDDDPDDDDDDDDDDDDDDDDPPDPDPDVVVVCVVVVVCVPDVADAAPPDGPNRVSSLVSSDVSQHDPVCSNQLRQVLNVQCPDPVRHDPDSSSSSSVLSVCVVVVNHDGDDHDDPDPPP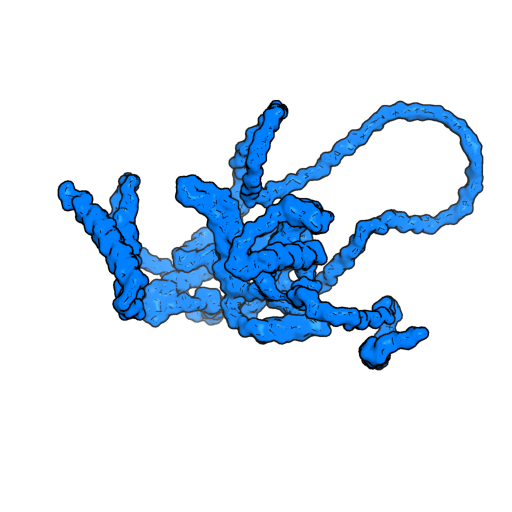DDPDDDDPDPPLVVVLVVLVVVLVVLVVVLVVDDPDPVNVVSVVVSVVSVVVSVVSVPPPD

Radius of gyration: 31.24 Å; chains: 1; bounding box: 70×99×93 Å